Protein 1HX8 (pdb70)

InterPro domains:
  IPR008942 ENTH/VHS [G3DSA:1.25.40.90] (1-159)
  IPR008942 ENTH/VHS [SSF48464] (22-161)
  IPR011417 AP180 N-terminal homology (ANTH) domain [PF07651] (24-297)
  IPR013809 ENTH domain [PS50942] (16-158)
  IPR013809 ENTH domain [SM00273] (22-158)
  IPR014712 ANTH domain superfamily [G3DSA:1.20.58.150] (160-309)
  IPR045192 Clathrin coat assembly protein AP180-like [PTHR22951] (3-407)

Foldseek 3Di:
DCLLVLLDQQQDLPFAHGDPVSLVVVLVLQQDPPHDLVVNLVSLLVQCPDQRLSSNLNSLLSLLSSCQPHPCSNLQCCLPVVVAHDLLPRAHCDFVPPNDTPPCVRHLCSVLSNLSSQLVSLQSPLCNQVVDGLLDDVPALLPDDLVVLLVNLVSLLVSLVSLLVSDDALVSCDTNSVVSSLVSSLSSNLSSVVRNVSNLVNLLVCLLVDDQVSNVSNLVSNVSVLVVVVSVVVSLVRVVVNDDDVVSRDDDDRDDVVSNVVSVVSNVVD/DCLLVLLCQQQPLPFAHGDPVSLVVVQVLLQDPPRDLVVNVVSLLVQLVDLRLSSNLSSLLSLLSNCPPHPCSNLQCCLVVLDAHDLQVRFHDDFVPDTPPCLRHLCSVLSNLSSQLVSLQSPLCNVQVDGLLVPVVDALQPHDLVVLLVNLVSLLVSLVSLLVSDDALVSCDTNSVVSSLVSSLSSNVSSLVRNVSNLVNLLVCLLVDDLVSLVSNLVSNVSNLVVVVSSVVSLVRCVVNPDDPVSGDDDDHDDPVSNVVSVVSSVVD

GO terms:
  GO:0005905 clathrin-coated pit (C, IDA)
  GO:0006898 receptor-mediated endocytosis (P, IDA)
  GO:0042331 phototaxis (P, IMP)
  GO:2000370 positive regulation of clathrin-dependent endocytosis (P, IMP)
  GO:0150007 clathrin-dependent synaptic vesicle endocytosis (P, IMP)
  GO:0048489 synaptic vesicle transport (P, IMP)
  GO:0007268 chemical synaptic transmission (P, IMP)
  GO:0007270 neuron-neuron synaptic transmission (P, IMP)
  GO:0048489 synaptic vesicle transport (P, IPI)

Sequence (539 aa):
QGLAKSVCKATTEECIGPKKKHLDYLVHCANEPNVSIPHLANLLIERSQNANWVVVYKSLITTHHLMAYGNERFMQYLASSNSTFNLSSFLDKGTGGMGVPGGRMGYDMSPFIRRYAKYLNEKSLSYRAMAFDFCKVEGSLRSMNAEKLLKTLPVLQAQLDALLEFDCQSNDLSNGVINMSFMLLFRDLIRLFACYNDGIINLLEKYFDMNKKHARDALDLYKKFLVRMDRVGEFLKVAENVGIDKGDIPDLTKAPSSLLDALEQHLATLQGLAKSVCKATTEECIGPKKKHLDYLVHCANEPNVSIPHLANLLIERSQNANWVVVYKSLITTHHLMAYGNERFMQYLASSNSTFNLSSFLDKGTMGVPGGRMGYDMSPFIRRYAKYLNEKSLSYRAMAFDFCKVKEGSLRSMNAEKLLKTLPVLQAQLDALLEFDCQSNDLSNGVINMSFMLLFRDLIRLFACYNDGIINLLEKYFDMNKKHARDALDLYKKFLVRMDRVGEFLKVAENVGIDKGDIPDLTKAPSSLLDALEQHLATL

Radius of gyration: 30.48 Å; Cα contacts (8 Å, |Δi|>4): 667; chains: 2; bounding box: 67×52×96 Å

B-factor: mean 47.35, std 14.82, range [19.04, 102.49]

Organism: Drosophila melanogaster (NCBI:txid7227)

Solvent-accessible surface area: 24076 Å² total; per-residue (Å²): 126,43,11,36,73,11,1,60,36,0,0,55,102,49,24,16,8,3,60,53,138,42,2,87,107,0,21,129,17,0,52,59,105,143,32,56,8,54,66,0,1,85,24,1,34,97,47,3,131,52,87,47,18,10,2,0,0,2,0,0,0,0,1,0,18,1,2,28,96,6,59,53,68,1,2,84,49,5,1,83,55,78,25,55,12,134,13,96,99,23,87,11,156,66,108,128,72,41,56,48,10,20,10,102,18,9,95,51,10,0,34,12,0,74,85,0,2,102,2,2,35,28,4,3,82,3,17,93,60,23,82,12,8,2,8,93,75,153,24,53,3,75,90,14,79,28,96,82,0,17,113,1,1,59,27,0,16,39,3,0,37,4,0,23,87,2,104,12,115,26,78,34,3,23,3,18,0,0,2,12,0,2,8,5,1,12,89,6,0,43,131,0,24,52,3,2,42,59,0,4,94,0,1,28,107,47,2,96,129,15,71,138,130,40,0,151,69,0,10,68,18,6,83,81,14,45,70,30,27,104,116,0,26,101,19,10,120,31,0,89,93,0,32,21,97,123,79,83,14,36,78,64,66,83,54,82,82,80,60,44,95,44,1,71,61,42,17,85,116,83,153,36,2,34,131,8,3,50,102,0,0,52,108,74,28,19,8,1,86,124,131,27,2,64,93,0,23,119,7,1,54,49,114,128,25,54,8,57,59,0,3,89,31,1,39,112,55,3,133,45,85,41,18,10,1,0,0,4,0,0,0,0,1,0,22,0,1,29,99,3,60,46,72,1,3,85,70,7,1,94,50,82,34,67,16,141,15,72,110,23,92,18,140,65,105,101,68,47,7,24,12,99,19,10,110,51,8,0,30,14,0,71,76,0,3,106,2,1,35,33,3,4,76,2,12,89,65,28,74,12,8,3,11,76,22,175,185,10,44,1,88,99,13,79,26,133,82,0,17,69,2,1,58,30,0,22,43,3,0,39,17,0,23,116,4,106,16,110,27,84,37,2,28,3,18,0,0,3,9,0,2,8,4,0,15,86,6,0,39,143,0,21,36,3,2,42,29,0,2,75,2,1,40,103,62,3,99,136,16,73,41,153,62,0,144,60,1,10,63,12,8,81,80,17,39,68,24,23,112,116,0,23,129,21,10,143,29,0,64,97,0,44,19,88,138,72,86,30,34,137,63,128,98,51,83,88,88,57,48,86,43,2,64,131,36,14,80,106,100

Structure (mmCIF, N/CA/C/O backbone):
data_1HX8
#
_entry.id   1HX8
#
_cell.length_a   105.632
_cell.length_b   106.933
_cell.length_c   79.207
_cell.angle_alpha   90.00
_cell.angle_beta   119.30
_cell.angle_gamma   90.00
#
_symmetry.space_group_name_H-M   'C 1 2 1'
#
loop_
_entity.id
_entity.type
_entity.pdbx_description
1 polymer 'SYNAPSE-ENRICHED CLATHRIN ADAPTOR PROTEIN LAP'
2 non-polymer 'SULFATE ION'
3 water water
#
loop_
_atom_site.group_PDB
_atom_site.id
_atom_site.type_symbol
_atom_site.label_atom_id
_atom_site.label_alt_id
_atom_site.label_comp_id
_atom_site.label_asym_id
_atom_site.label_entity_id
_atom_site.label_seq_id
_atom_site.pdbx_PDB_ins_code
_atom_site.Cartn_x
_atom_site.Cartn_y
_atom_site.Cartn_z
_atom_site.occupancy
_atom_site.B_iso_or_equiv
_atom_site.auth_seq_id
_atom_site.auth_comp_id
_atom_site.auth_asym_id
_atom_site.auth_atom_id
_atom_site.pdbx_PDB_model_num
ATOM 1 N N . GLN A 1 22 ? -12.265 37.355 18.890 1.00 77.60 22 GLN A N 1
ATOM 2 C CA . GLN A 1 22 ? -11.671 36.043 18.650 1.00 76.90 22 GLN A CA 1
ATOM 3 C C . GLN A 1 22 ? -10.822 35.565 19.822 1.00 76.47 22 GLN A C 1
ATOM 4 O O . GLN A 1 22 ? -10.062 36.336 20.415 1.00 77.35 22 GLN A O 1
ATOM 10 N N . GLY A 1 23 ? -10.960 34.287 20.162 1.00 75.32 23 GLY A N 1
ATOM 11 C CA . GLY A 1 23 ? -10.187 33.738 21.261 1.00 73.23 23 GLY A CA 1
ATOM 12 C C . GLY A 1 23 ? -8.712 33.769 20.915 1.00 71.45 23 GLY A C 1
ATOM 13 O O . GLY A 1 23 ? -7.855 33.663 21.790 1.00 70.73 23 GLY A O 1
ATOM 14 N N . LEU A 1 24 ? -8.428 33.930 19.626 1.00 69.57 24 LEU A N 1
ATOM 15 C CA . LEU A 1 24 ? -7.062 33.962 19.130 1.00 68.61 24 LEU A CA 1
ATOM 16 C C . LEU A 1 24 ? -6.131 34.846 19.940 1.00 67.65 24 LEU A C 1
ATOM 17 O O . LEU A 1 24 ? -5.240 34.351 20.624 1.00 68.24 24 LEU A O 1
ATOM 22 N N . ALA A 1 25 ? -6.342 36.154 19.858 1.00 66.20 25 ALA A N 1
ATOM 23 C CA . ALA A 1 25 ? -5.502 37.107 20.563 1.00 64.18 25 ALA A CA 1
ATOM 24 C C . ALA A 1 25 ? -5.107 36.623 21.942 1.00 63.19 25 ALA A C 1
ATOM 25 O O . ALA A 1 25 ? -3.918 36.442 22.222 1.00 62.31 25 ALA A O 1
ATOM 27 N N . LYS A 1 26 ? -6.104 36.409 22.798 1.00 62.13 26 LYS A N 1
ATOM 28 C CA . LYS A 1 26 ? -5.866 35.962 24.170 1.00 60.93 26 LYS A CA 1
ATOM 29 C C . LYS A 1 26 ? -5.031 34.690 24.236 1.00 59.91 26 LYS A C 1
ATOM 30 O O . LYS A 1 26 ? -4.173 34.541 25.108 1.00 59.68 26 LYS A O 1
ATOM 32 N N . SER A 1 27 ? -5.293 33.775 23.311 1.00 58.63 27 SER A N 1
ATOM 33 C CA . SER A 1 27 ? -4.573 32.510 23.251 1.00 57.87 27 SER A CA 1
ATOM 34 C C . SER A 1 27 ? -3.127 32.711 22.812 1.00 55.54 27 SER A C 1
ATOM 35 O O . SER A 1 27 ? -2.222 32.050 23.318 1.00 54.20 27 SER A O 1
ATOM 38 N N . VAL A 1 28 ? -2.911 33.616 21.862 1.00 53.69 28 VAL A N 1
ATOM 39 C CA . VAL A 1 28 ? -1.559 33.882 21.394 1.00 52.94 28 VAL A CA 1
ATOM 40 C C . VAL A 1 28 ? -0.744 34.524 22.512 1.00 52.92 28 VAL A C 1
ATOM 41 O O . VAL A 1 28 ? 0.449 34.289 22.615 1.00 53.25 28 VAL A O 1
ATOM 45 N N . CYS A 1 29 ? -1.398 35.312 23.361 1.00 53.74 29 CYS A N 1
ATOM 46 C CA . CYS A 1 29 ? -0.722 35.957 24.480 1.00 54.27 29 CYS A CA 1
ATOM 47 C C . CYS A 1 29 ? -0.419 34.953 25.590 1.00 53.18 29 CYS A C 1
ATOM 48 O O . CYS A 1 29 ? 0.636 35.017 26.233 1.00 52.85 29 CYS A O 1
ATOM 51 N N . LYS A 1 30 ? -1.325 34.009 25.819 1.00 51.80 30 LYS A N 1
ATOM 52 C CA . LYS A 1 30 ? -1.085 33.022 26.867 1.00 50.17 30 LYS A CA 1
ATOM 53 C C . LYS A 1 30 ? 0.097 32.110 26.525 1.00 49.29 30 LYS A C 1
ATOM 54 O O . LYS A 1 30 ? 0.764 31.581 27.414 1.00 48.55 30 LYS A O 1
ATOM 56 N N . ALA A 1 31 ? 0.357 31.935 25.233 1.00 47.74 31 ALA A N 1
ATOM 57 C CA . ALA A 1 31 ? 1.455 31.077 24.769 1.00 47.37 31 ALA A CA 1
ATOM 58 C C . ALA A 1 31 ? 2.780 31.835 24.656 1.00 46.53 31 ALA A C 1
ATOM 59 O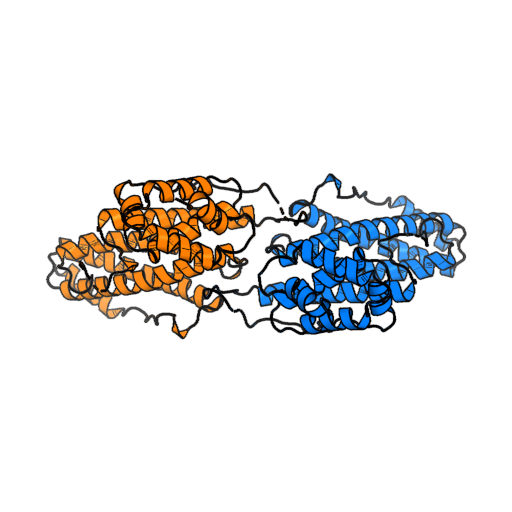 O . ALA A 1 31 ? 3.851 31.230 24.514 1.00 44.84 31 ALA A O 1
ATOM 61 N N . THR A 1 32 ? 2.683 33.161 24.700 1.00 47.20 32 THR A N 1
ATOM 62 C CA . THR A 1 32 ? 3.839 34.041 24.576 1.00 48.20 32 THR A CA 1
ATOM 63 C C . THR A 1 32 ? 4.002 35.002 25.759 1.00 49.21 32 THR A C 1
ATOM 64 O O . THR A 1 32 ? 4.284 36.182 25.562 1.00 50.69 32 THR A O 1
ATOM 68 N N . THR A 1 33 ? 3.825 34.492 26.976 1.00 50.53 33 THR A N 1
ATOM 69 C CA . THR A 1 33 ? 3.962 35.298 28.192 1.00 51.41 33 THR A CA 1
ATOM 70 C C . THR A 1 33 ? 5.439 35.461 28.515 1.00 52.42 33 THR A C 1
ATOM 71 O O . THR A 1 33 ? 6.261 34.662 28.063 1.00 51.86 33 THR A O 1
ATOM 75 N N . GLU A 1 34 ? 5.750 36.484 29.313 1.00 53.54 34 GLU A N 1
ATOM 76 C CA . GLU A 1 34 ? 7.118 36.796 29.746 1.00 54.75 34 GLU A CA 1
ATOM 77 C C . GLU A 1 34 ? 7.715 35.742 30.663 1.00 53.14 34 GLU A C 1
ATOM 78 O O . GLU A 1 34 ? 8.924 35.739 30.886 1.00 53.98 34 GLU A O 1
ATOM 84 N N . GLU A 1 35 ? 6.879 34.868 31.212 1.00 51.78 35 GLU A N 1
ATOM 85 C CA . GLU A 1 35 ? 7.369 33.825 32.105 1.00 52.23 35 GLU A CA 1
ATOM 86 C C . GLU A 1 35 ? 8.419 33.031 31.335 1.00 51.02 35 GLU A C 1
ATOM 87 O O . GLU A 1 35 ? 8.173 32.566 30.219 1.00 48.11 35 GLU A O 1
ATOM 93 N N . CYS A 1 36 ? 9.585 32.865 31.943 1.00 51.26 36 CYS A N 1
ATOM 94 C CA . CYS A 1 36 ? 10.666 32.174 31.273 1.00 50.99 36 CYS A CA 1
ATOM 95 C C . CYS A 1 36 ? 10.629 30.655 31.188 1.00 51.35 36 CYS A C 1
ATOM 96 O O . CYS A 1 36 ? 11.510 29.964 31.698 1.00 50.67 36 CYS A O 1
ATOM 99 N N . ILE A 1 37 ? 9.603 30.132 30.529 1.00 52.13 37 ILE A N 1
ATOM 100 C CA . ILE A 1 37 ? 9.506 28.693 30.305 1.00 52.58 37 ILE A CA 1
ATOM 101 C C . ILE A 1 37 ? 8.808 28.578 28.963 1.00 51.39 37 ILE A C 1
ATOM 102 O O . ILE A 1 37 ? 8.168 29.535 28.511 1.00 51.23 37 ILE A O 1
ATOM 107 N N . GLY A 1 38 ? 8.932 27.422 28.323 1.00 50.39 38 GLY A N 1
ATOM 108 C CA . GLY A 1 38 ? 8.312 27.237 27.0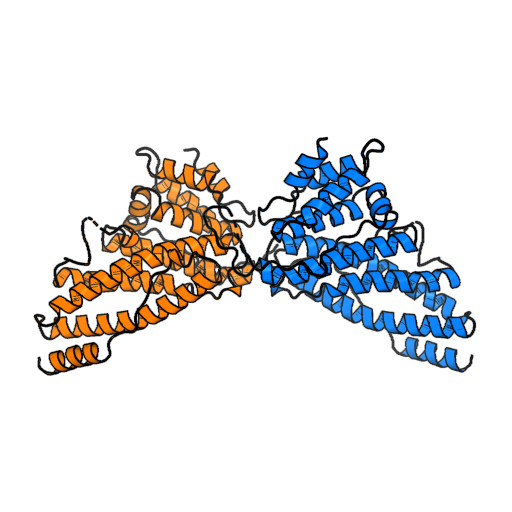27 1.00 48.82 38 GLY A CA 1
ATOM 109 C C . GLY A 1 38 ? 6.799 27.337 27.024 1.00 48.47 38 GLY A C 1
ATOM 110 O O . GLY A 1 38 ? 6.160 27.145 28.051 1.00 49.50 38 GLY A O 1
ATOM 111 N N . PRO A 1 39 ? 6.196 27.656 25.871 1.00 48.27 39 PRO A N 1
ATOM 112 C CA . PRO A 1 39 ? 4.745 27.768 25.762 1.00 48.90 39 PRO A CA 1
ATOM 113 C C . PRO A 1 39 ? 4.114 26.465 26.266 1.00 49.29 39 PRO A C 1
ATOM 114 O O . PRO A 1 39 ? 4.618 25.373 25.994 1.00 48.41 39 PRO A O 1
ATOM 118 N N . LYS A 1 40 ? 3.028 26.594 27.016 1.00 50.70 40 LYS A N 1
ATOM 119 C CA . LYS A 1 40 ? 2.338 25.440 27.584 1.00 53.05 40 LYS A CA 1
ATOM 120 C C . LYS A 1 40 ? 1.551 24.622 26.562 1.00 52.09 40 LYS A C 1
ATOM 121 O O . LYS A 1 40 ? 0.899 25.169 25.668 1.00 51.80 40 LYS A O 1
ATOM 127 N N . LYS A 1 41 ? 1.619 23.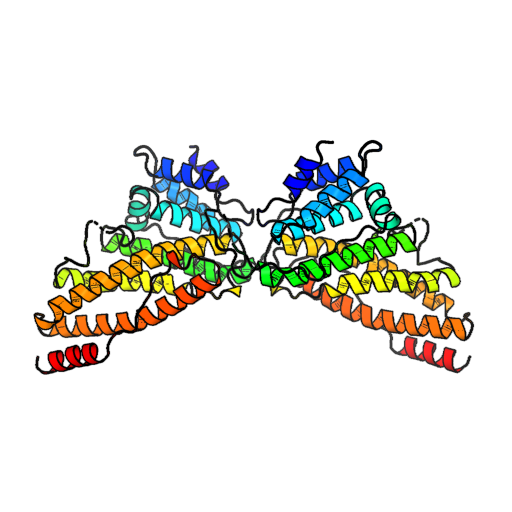305 26.710 1.00 52.41 41 LYS A N 1
ATOM 128 C CA . LYS A 1 41 ? 0.934 22.381 25.815 1.00 52.71 41 LYS A CA 1
ATOM 129 C C . LYS A 1 41 ? -0.525 22.733 25.542 1.00 53.58 41 LYS A C 1
ATOM 130 O O . LYS A 1 41 ? -0.990 22.640 24.400 1.00 52.85 41 LYS A O 1
ATOM 132 N N . LY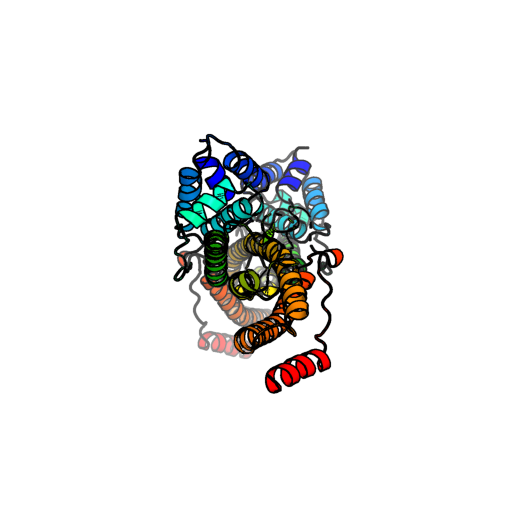S A 1 42 ? -1.252 23.135 26.576 1.00 54.71 42 LYS A N 1
ATOM 133 C CA . LYS A 1 42 ? -2.659 23.470 26.393 1.00 57.03 42 LYS A CA 1
ATOM 134 C C . LYS A 1 42 ? -2.865 24.565 25.346 1.00 56.57 42 LYS A C 1
ATOM 135 O O . LYS A 1 42 ? -3.638 24.405 24.396 1.00 56.68 42 LYS A O 1
ATOM 141 N N . HIS A 1 43 ? -2.154 25.671 25.505 1.00 55.63 43 HIS A N 1
ATOM 142 C CA . HIS A 1 43 ? -2.289 26.768 24.568 1.00 53.82 43 HIS A CA 1
ATOM 143 C C . HIS A 1 43 ? -1.817 26.378 23.178 1.00 52.78 43 HIS A C 1
ATOM 144 O O . HIS A 1 43 ? -2.462 26.730 22.194 1.00 52.92 43 HIS A O 1
ATOM 151 N N . LEU A 1 44 ? -0.713 25.643 23.081 1.00 50.86 44 LEU A N 1
ATOM 152 C CA . LEU A 1 44 ? -0.237 25.244 21.767 1.00 50.46 44 LEU A CA 1
ATOM 153 C C . LEU A 1 44 ? -1.306 24.373 21.090 1.00 50.72 44 LEU A C 1
ATOM 154 O O . LEU A 1 44 ? -1.582 24.529 19.901 1.00 50.39 44 LEU A O 1
ATOM 159 N N . ASP A 1 45 ? -1.917 23.470 21.849 1.00 51.61 45 ASP A N 1
ATOM 160 C CA . ASP A 1 45 ? -2.966 22.611 21.304 1.00 53.07 45 ASP A CA 1
ATOM 161 C C . ASP A 1 45 ? -4.203 23.388 20.843 1.00 53.76 45 ASP A C 1
ATOM 162 O O . ASP A 1 45 ? -4.824 23.027 19.846 1.00 54.44 45 ASP A O 1
ATOM 167 N N . TYR A 1 46 ? -4.552 24.459 21.550 1.00 55.17 46 TYR A N 1
ATOM 168 C CA . TYR A 1 46 ? -5.719 25.267 21.184 1.00 55.66 46 TYR A CA 1
ATOM 169 C C . TYR A 1 46 ? -5.462 25.956 19.854 1.00 55.48 46 TYR A C 1
ATOM 170 O O . TYR A 1 46 ? -6.283 25.913 18.927 1.00 55.20 46 TYR A O 1
ATOM 179 N N . LEU A 1 47 ? -4.294 26.579 19.769 1.00 55.24 47 LEU A N 1
ATOM 180 C CA . LEU A 1 47 ? -3.888 27.281 18.570 1.00 54.51 47 LEU A CA 1
ATOM 181 C C . LEU A 1 47 ? -3.827 26.334 17.374 1.00 54.89 47 LEU A C 1
ATOM 182 O O . LEU A 1 47 ? -4.147 26.731 16.253 1.00 54.59 47 LEU A O 1
ATOM 187 N N . VAL A 1 48 ? -3.417 25.089 17.597 1.00 55.85 48 VAL A N 1
ATOM 188 C CA . VAL A 1 48 ? -3.368 24.139 16.488 1.00 58.14 48 VAL A CA 1
ATOM 189 C C . VAL A 1 48 ? -4.808 23.843 16.038 1.00 60.49 48 VAL A C 1
ATOM 190 O O . VAL A 1 48 ? -5.091 23.762 14.837 1.00 59.52 48 VAL A O 1
ATOM 194 N N . HIS A 1 49 ? -5.710 23.690 17.005 1.00 62.80 49 HIS A N 1
ATOM 195 C CA . HIS A 1 49 ? -7.117 23.445 16.703 1.00 66.47 49 HIS A CA 1
ATOM 196 C C . HIS A 1 49 ? -7.583 24.589 15.789 1.00 66.72 49 HIS A C 1
ATOM 197 O O . HIS A 1 49 ? -8.037 24.359 14.660 1.00 66.19 49 HIS A O 1
ATOM 204 N N . CYS A 1 50 ? -7.435 25.821 16.272 1.00 66.52 50 CYS A N 1
ATOM 205 C CA . CYS A 1 50 ? -7.839 26.993 15.508 1.00 66.90 50 CYS A CA 1
ATOM 206 C C . CYS A 1 50 ? -7.232 27.004 14.115 1.00 67.61 50 CYS A C 1
ATOM 207 O O . CYS A 1 50 ? -7.920 27.243 13.126 1.00 67.91 50 CYS A O 1
ATOM 210 N N . ALA A 1 51 ? -5.934 26.749 14.044 1.00 67.83 51 ALA A N 1
ATOM 211 C CA . ALA A 1 51 ? -5.228 26.767 12.776 1.00 68.99 51 ALA A CA 1
ATOM 212 C C . ALA A 1 51 ? -5.769 25.793 11.737 1.00 70.13 51 ALA A C 1
ATOM 213 O O . ALA A 1 51 ? -5.609 26.022 10.534 1.00 70.93 51 ALA A O 1
ATOM 215 N N . ASN A 1 52 ? -6.395 24.707 12.180 1.00 70.34 52 ASN A N 1
ATOM 216 C CA . ASN A 1 52 ? -6.916 23.730 11.233 1.00 71.38 52 ASN A CA 1
ATOM 217 C C . ASN A 1 52 ? -8.367 24.014 10.832 1.00 72.21 52 ASN A C 1
ATOM 218 O O . ASN A 1 52 ? -8.866 23.466 9.850 1.00 72.44 52 ASN A O 1
ATOM 223 N N . GLU A 1 53 ? -9.028 24.887 11.585 1.00 72.74 53 GLU A N 1
ATOM 224 C CA . GLU A 1 53 ? -10.409 25.256 11.306 1.00 72.99 53 GLU A CA 1
ATOM 225 C C . GLU A 1 53 ? -10.551 26.197 10.085 1.00 72.97 53 GLU A C 1
ATOM 226 O O . GLU A 1 53 ? -10.067 27.334 10.095 1.00 72.25 53 GLU A O 1
ATOM 232 N N . PRO A 1 54 ? -11.231 25.725 9.019 1.00 72.90 54 PRO A N 1
ATOM 233 C CA . PRO A 1 54 ? -11.470 26.466 7.772 1.00 72.41 54 PRO A CA 1
ATOM 234 C C . PRO A 1 54 ? -12.090 27.864 7.916 1.00 72.11 54 PRO A C 1
ATOM 235 O O . PRO A 1 54 ? -11.935 28.699 7.022 1.00 72.17 54 PRO A O 1
ATOM 239 N N . ASN A 1 55 ? -12.793 28.112 9.024 1.00 71.49 55 ASN A N 1
ATOM 240 C CA . ASN A 1 55 ? -13.432 29.409 9.260 1.00 71.76 55 ASN A CA 1
ATOM 241 C C . ASN A 1 55 ? -12.572 30.393 10.046 1.00 71.04 55 ASN A C 1
ATOM 242 O O . ASN A 1 55 ? -13.038 31.472 10.431 1.00 70.34 55 ASN A O 1
ATOM 247 N N . VAL A 1 56 ? -11.322 30.021 10.297 1.00 69.75 56 VAL A N 1
ATOM 248 C CA . VAL A 1 56 ? -10.415 30.890 11.034 1.00 67.42 56 VAL A CA 1
ATOM 249 C C . VAL A 1 56 ? -9.439 31.564 10.086 1.00 65.82 56 VAL A C 1
ATOM 250 O O . VAL A 1 56 ? -8.940 30.947 9.138 1.00 65.19 56 VAL A O 1
ATOM 254 N N . SER A 1 57 ? -9.185 32.843 10.343 1.00 63.82 57 SER A N 1
ATOM 255 C CA . SER A 1 57 ? -8.267 33.625 9.522 1.00 61.92 57 SER A CA 1
ATOM 256 C C . SER A 1 57 ? -6.825 33.282 9.860 1.00 59.61 57 SER A C 1
ATOM 257 O O . SER A 1 57 ? -6.334 33.578 10.949 1.00 57.93 57 SER A O 1
ATOM 260 N N . ILE A 1 58 ? -6.158 32.639 8.920 1.00 57.44 58 ILE A N 1
ATOM 261 C CA . ILE A 1 58 ? -4.782 32.280 9.125 1.00 57.29 58 ILE A CA 1
ATOM 262 C C . ILE A 1 58 ? -3.972 33.561 9.158 1.00 57.42 58 ILE A C 1
ATOM 263 O O . ILE A 1 58 ? -3.118 33.736 10.020 1.00 57.51 58 ILE A O 1
ATOM 268 N N . PRO A 1 59 ? -4.237 34.485 8.219 1.00 57.49 59 PRO A N 1
ATOM 269 C CA . PRO A 1 59 ? -3.489 35.745 8.202 1.00 57.17 59 PRO A CA 1
ATOM 270 C C . PRO A 1 59 ? -3.568 36.449 9.550 1.00 56.37 59 PRO A C 1
ATOM 271 O O . PRO A 1 59 ? -2.563 36.925 10.082 1.00 56.46 59 PRO A O 1
ATOM 275 N N . HIS A 1 60 ? -4.764 36.509 10.110 1.00 55.22 60 HIS A N 1
ATOM 276 C CA . HIS A 1 60 ? -4.923 37.151 11.399 1.00 55.12 60 HIS A CA 1
ATOM 277 C C . HIS A 1 60 ? -4.042 36.468 12.455 1.00 53.82 60 HIS A C 1
ATOM 278 O O . HIS A 1 60 ? -3.316 37.134 13.177 1.00 53.90 60 HIS A O 1
ATOM 285 N N . LEU A 1 61 ? -4.107 35.140 12.532 1.00 52.51 61 LEU A N 1
ATOM 286 C CA . LEU A 1 61 ? -3.324 34.370 13.505 1.00 51.03 61 LEU A CA 1
ATOM 287 C C . LEU A 1 61 ? -1.822 34.571 13.329 1.00 49.11 61 LEU A C 1
ATOM 288 O O . LEU A 1 61 ? -1.085 34.627 14.298 1.00 47.80 61 LEU A O 1
ATOM 293 N N . ALA A 1 62 ? -1.387 34.686 12.085 1.00 47.82 62 ALA A N 1
ATOM 294 C CA . ALA A 1 62 ? 0.010 34.889 11.776 1.00 48.20 62 ALA A CA 1
ATOM 295 C C . ALA A 1 62 ? 0.426 36.285 12.217 1.00 49.57 62 ALA A C 1
ATOM 296 O O . ALA A 1 62 ? 1.492 36.474 12.814 1.00 48.83 62 ALA A O 1
ATOM 298 N N . ASN A 1 63 ? -0.418 37.267 11.921 1.00 49.60 63 ASN A N 1
ATOM 299 C CA . ASN A 1 63 ? -0.111 38.639 12.304 1.00 50.81 63 ASN A CA 1
ATOM 300 C C . ASN A 1 63 ? 0.013 38.781 13.818 1.00 48.96 63 ASN A C 1
ATOM 301 O O . ASN A 1 63 ? 0.865 39.519 14.304 1.00 48.77 63 ASN A O 1
ATOM 306 N N . LEU A 1 64 ? -0.837 38.071 14.553 1.00 46.73 64 LEU A N 1
ATOM 307 C CA . LEU A 1 64 ? -0.793 38.108 16.007 1.00 46.05 64 LEU A CA 1
ATOM 308 C C . LEU A 1 64 ? 0.552 37.590 16.498 1.00 45.26 64 LEU A C 1
ATOM 309 O O . LEU A 1 64 ? 1.155 38.164 17.406 1.00 44.86 64 LEU A O 1
ATOM 314 N N . LEU A 1 65 ? 1.022 36.499 15.898 1.00 43.65 65 LEU A N 1
ATOM 315 C CA . LEU A 1 65 ? 2.310 35.944 16.286 1.00 42.80 65 LEU A CA 1
ATOM 316 C C . LEU A 1 65 ? 3.443 36.867 15.836 1.00 41.00 65 LEU A C 1
ATOM 317 O O . LEU A 1 65 ? 4.410 37.057 16.563 1.00 40.27 65 LEU A O 1
ATOM 322 N N . ILE A 1 66 ? 3.334 37.419 14.633 1.00 40.91 66 ILE A N 1
ATOM 323 C CA . ILE A 1 66 ? 4.362 38.322 14.118 1.00 42.74 66 ILE A CA 1
ATOM 324 C C . ILE A 1 66 ? 4.437 39.545 15.041 1.00 43.88 66 ILE A C 1
ATOM 325 O O . ILE A 1 66 ? 5.529 39.997 15.395 1.00 42.79 66 ILE A O 1
ATOM 330 N N . GLU A 1 67 ? 3.270 40.051 15.449 1.00 45.02 67 GLU A N 1
ATOM 331 C CA . GLU A 1 67 ? 3.188 41.191 16.366 1.00 47.59 67 GLU A CA 1
ATOM 332 C C . GLU A 1 67 ? 4.008 40.888 17.637 1.00 45.60 67 GLU A C 1
ATOM 333 O O . GLU A 1 67 ? 4.820 41.707 18.059 1.00 46.56 67 GLU A O 1
ATOM 339 N N . ARG A 1 68 ? 3.798 39.716 18.237 1.00 42.54 68 ARG A N 1
ATOM 340 C CA . ARG A 1 68 ? 4.540 39.331 19.439 1.00 39.49 68 ARG A CA 1
ATOM 341 C C . ARG A 1 68 ? 6.030 39.167 19.164 1.00 37.91 68 ARG A C 1
ATOM 342 O O . ARG A 1 68 ? 6.849 39.373 20.052 1.00 37.20 68 ARG A O 1
ATOM 350 N N . SER A 1 69 ? 6.388 38.758 17.955 1.00 36.83 69 SER A N 1
ATOM 351 C CA . SER A 1 69 ? 7.796 38.581 17.638 1.00 36.72 69 SER A CA 1
ATOM 352 C C . SER A 1 69 ? 8.531 39.933 17.553 1.00 38.05 69 SER A C 1
ATOM 353 O O . SER A 1 69 ? 9.764 39.975 17.458 1.00 36.66 69 SER A O 1
ATOM 356 N N . GLN A 1 70 ? 7.757 41.018 17.587 1.00 38.03 70 GLN A N 1
ATOM 357 C CA . GLN A 1 70 ? 8.273 42.385 17.519 1.00 39.64 70 GLN A CA 1
ATOM 358 C C . GLN A 1 70 ? 8.436 42.959 18.928 1.00 40.35 70 GLN A C 1
ATOM 359 O O . GLN A 1 70 ? 8.798 44.128 19.089 1.00 40.79 70 GLN A O 1
ATOM 365 N N . ASN A 1 71 ? 8.167 42.144 19.945 1.00 39.71 71 ASN A N 1
ATOM 366 C CA . ASN A 1 71 ? 8.278 42.597 21.332 1.00 40.72 71 ASN A CA 1
ATOM 367 C C . ASN A 1 71 ? 9.753 42.878 21.675 1.00 40.77 71 ASN A C 1
ATOM 368 O O . ASN A 1 71 ? 10.675 42.425 20.980 1.00 38.87 71 ASN A O 1
ATOM 373 N N . ALA A 1 72 ? 9.980 43.642 22.738 1.00 41.12 72 ALA A N 1
ATOM 374 C CA . ALA A 1 72 ? 11.349 43.975 23.123 1.00 41.09 72 ALA A CA 1
ATOM 375 C C . ALA A 1 72 ? 11.922 42.909 24.041 1.00 39.75 72 ALA A C 1
ATOM 376 O O . ALA A 1 72 ? 13.134 42.754 24.142 1.00 38.84 72 ALA A O 1
ATOM 378 N N . ASN A 1 73 ? 11.040 42.166 24.697 1.00 39.12 73 ASN A N 1
ATOM 379 C CA . ASN A 1 73 ? 11.465 41.123 25.638 1.00 38.87 73 ASN A CA 1
ATOM 380 C C . ASN A 1 73 ? 11.811 39.792 24.927 1.00 38.56 73 ASN A C 1
ATOM 381 O O . ASN A 1 73 ? 10.934 39.145 24.340 1.00 38.45 73 ASN A O 1
ATOM 386 N N . TRP A 1 74 ? 13.083 39.394 24.979 1.00 34.95 74 TRP A N 1
ATOM 387 C CA . TRP A 1 74 ? 13.530 38.163 24.335 1.00 33.76 74 TRP A CA 1
ATOM 388 C C . TRP A 1 74 ? 12.677 36.919 24.661 1.00 33.07 74 TRP A C 1
ATOM 389 O O . TRP A 1 74 ? 12.544 36.021 23.822 1.00 31.95 74 TRP A O 1
ATOM 400 N N . VAL A 1 75 ? 12.113 36.852 25.863 1.00 31.43 75 VAL A N 1
ATOM 401 C CA . VAL A 1 75 ? 11.318 35.691 26.229 1.00 31.23 75 VAL A CA 1
ATOM 402 C C . VAL A 1 75 ? 10.059 35.613 25.394 1.00 32.25 75 VAL A C 1
ATOM 403 O O . VAL A 1 75 ? 9.690 34.538 24.909 1.00 30.59 75 VAL A O 1
ATOM 407 N N . VAL A 1 76 ? 9.420 36.763 25.218 1.00 31.72 76 VAL A N 1
ATOM 408 C CA . VAL A 1 76 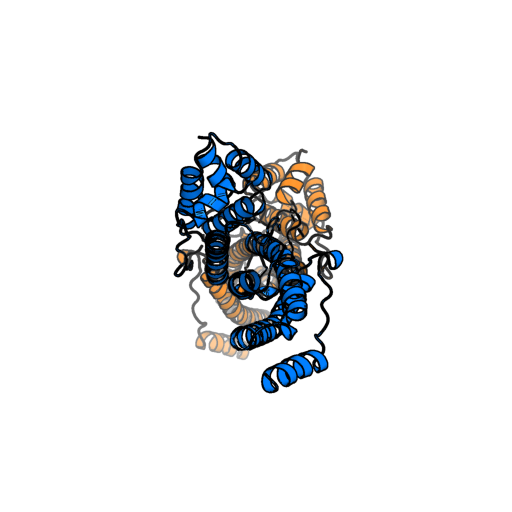? 8.200 36.874 24.442 1.00 32.12 76 VAL A CA 1
ATOM 409 C C . VAL A 1 76 ? 8.476 36.574 22.976 1.00 32.83 76 VAL A C 1
ATOM 410 O O . VAL A 1 76 ? 7.691 35.886 22.318 1.00 34.05 76 VAL A O 1
ATOM 414 N N . VAL A 1 77 ? 9.596 37.078 22.471 1.00 31.18 77 VAL A N 1
ATOM 415 C CA . VAL A 1 77 ? 9.993 36.852 21.085 1.00 30.58 77 VAL A CA 1
ATOM 416 C C . VAL A 1 77 ? 10.284 35.366 20.787 1.00 32.00 77 VAL A C 1
ATOM 417 O O . VAL A 1 77 ? 9.731 34.767 19.857 1.00 32.34 77 VAL A O 1
ATOM 421 N N . TYR A 1 78 ? 11.159 34.783 21.583 1.00 31.37 78 TYR A N 1
ATOM 422 C CA . TYR A 1 78 ? 11.543 33.395 21.420 1.00 30.95 78 TYR A CA 1
ATOM 423 C C . TYR A 1 78 ? 10.308 32.483 21.515 1.00 31.82 78 TYR A C 1
ATOM 424 O O . TYR A 1 78 ? 10.131 31.586 20.702 1.00 31.95 78 TYR A O 1
ATOM 433 N N . LYS A 1 79 ? 9.456 32.711 22.501 1.00 31.38 79 LYS A N 1
ATOM 434 C CA . LYS A 1 79 ? 8.266 31.899 22.628 1.00 32.57 79 LYS A CA 1
ATOM 435 C C . LYS A 1 79 ? 7.332 32.050 21.423 1.00 34.49 79 LYS A C 1
ATOM 436 O O . LYS A 1 79 ? 6.688 31.084 21.025 1.00 35.33 79 LYS A O 1
ATOM 442 N N . SER A 1 80 ? 7.286 33.248 20.828 1.00 33.84 80 SER A N 1
ATOM 443 C CA . SER A 1 80 ? 6.475 33.487 19.655 1.00 31.98 80 SER A CA 1
ATOM 444 C C . SER A 1 80 ? 7.076 32.661 18.510 1.00 29.97 80 SER A C 1
ATOM 445 O O . SER A 1 80 ? 6.359 32.105 17.698 1.00 29.67 80 SER A O 1
ATOM 448 N N . LEU A 1 81 ? 8.395 32.586 18.447 1.00 27.71 81 LEU A N 1
ATOM 449 C CA . LEU A 1 81 ? 9.022 31.794 17.415 1.00 27.93 81 LEU A CA 1
ATOM 450 C C . LEU A 1 81 ? 8.705 30.294 17.670 1.00 30.45 81 LEU A C 1
ATOM 451 O O . LEU A 1 81 ? 8.374 29.548 16.741 1.00 29.11 81 LEU A O 1
ATOM 456 N N . ILE A 1 82 ? 8.810 29.856 18.919 1.00 28.74 82 ILE A N 1
ATOM 457 C CA . ILE A 1 82 ? 8.516 28.462 19.236 1.00 31.22 82 ILE A CA 1
ATOM 458 C C . ILE A 1 82 ? 7.055 28.105 18.906 1.00 32.30 82 ILE A C 1
ATOM 459 O O . ILE A 1 82 ? 6.783 27.011 18.425 1.00 30.49 82 ILE A O 1
ATOM 464 N N . THR A 1 83 ? 6.131 29.036 19.136 1.00 32.83 83 THR A N 1
ATOM 465 C CA . THR A 1 83 ? 4.717 28.782 18.863 1.00 33.29 83 THR A CA 1
ATOM 466 C C . THR A 1 83 ? 4.516 28.617 17.353 1.00 34.15 83 THR A C 1
ATOM 467 O O . THR A 1 83 ? 3.834 27.688 16.896 1.00 32.86 83 THR A O 1
ATOM 471 N N . THR A 1 84 ? 5.152 29.492 16.584 1.00 31.40 84 THR A N 1
ATOM 472 C CA . THR A 1 84 ? 5.082 29.421 15.142 1.00 31.79 84 THR A CA 1
ATOM 473 C C . THR A 1 84 ? 5.673 28.089 14.641 1.00 32.26 84 THR A C 1
ATOM 474 O O . THR A 1 84 ? 5.107 27.459 13.759 1.00 32.31 84 THR A O 1
ATOM 478 N N . HIS A 1 85 ? 6.812 27.673 15.185 1.00 30.34 85 HIS A N 1
ATOM 479 C CA . HIS A 1 85 ? 7.436 26.418 14.767 1.00 30.55 85 HIS A CA 1
ATOM 480 C C . HIS A 1 85 ? 6.425 25.288 15.087 1.00 32.33 85 HIS A C 1
ATOM 481 O O . HIS A 1 85 ? 6.169 24.428 14.264 1.00 33.05 85 HIS A O 1
ATOM 488 N N . HIS A 1 86 ? 5.855 25.312 16.279 1.00 32.38 86 HIS A N 1
ATOM 489 C CA . HIS A 1 86 ? 4.906 24.287 16.662 1.00 36.34 86 HIS A CA 1
ATOM 490 C C . HIS A 1 86 ? 3.718 24.203 15.684 1.00 37.96 86 HIS A C 1
ATOM 491 O O . HIS A 1 86 ? 3.328 23.104 15.266 1.00 38.01 86 HIS A O 1
ATOM 498 N N . LEU A 1 87 ? 3.157 25.353 15.321 1.00 37.83 87 LEU A N 1
ATOM 499 C CA . LEU A 1 87 ? 2.037 25.410 14.384 1.00 39.59 87 LEU A CA 1
ATOM 500 C C . LEU A 1 87 ? 2.451 24.899 13.011 1.00 40.32 87 LEU A C 1
ATOM 501 O O . LEU A 1 87 ? 1.676 24.211 12.346 1.00 40.51 87 LEU A O 1
ATOM 506 N N . MET A 1 88 ? 3.679 25.223 12.600 1.00 39.69 88 MET A N 1
ATOM 507 C CA . MET A 1 88 ? 4.198 24.817 11.307 1.00 38.36 88 MET A CA 1
ATOM 508 C C . MET A 1 88 ? 4.415 23.319 11.214 1.00 40.78 88 MET A C 1
ATOM 509 O O . MET A 1 88 ? 4.301 22.737 10.135 1.00 41.85 88 MET A O 1
ATOM 514 N N . ALA A 1 89 ? 4.760 22.695 12.334 1.00 40.89 89 ALA A N 1
ATOM 515 C CA . ALA A 1 89 ? 5.035 21.271 12.328 1.00 42.00 89 ALA A CA 1
ATOM 516 C C . ALA A 1 89 ? 3.873 20.400 12.759 1.00 42.72 89 ALA A C 1
ATOM 517 O O . ALA A 1 89 ? 3.799 19.255 12.356 1.00 44.04 89 ALA A O 1
ATOM 519 N N . TYR A 1 90 ? 2.962 20.936 13.559 1.00 44.02 90 TYR A N 1
ATOM 520 C CA . TYR A 1 90 ? 1.860 20.136 14.050 1.00 47.77 90 TYR A CA 1
ATOM 521 C C . TYR A 1 90 ? 0.437 20.476 13.607 1.00 48.62 90 TYR A C 1
ATOM 522 O O . TYR A 1 90 ? -0.475 19.696 13.853 1.00 49.18 90 TYR A O 1
ATOM 531 N N . GLY A 1 91 ? 0.230 21.626 12.973 1.00 49.80 91 GLY A N 1
ATOM 532 C CA . GLY A 1 91 ? -1.113 21.957 12.514 1.00 50.19 91 GLY A CA 1
ATOM 533 C C . GLY A 1 91 ? -1.176 21.484 11.078 1.00 51.93 91 GLY A C 1
ATOM 534 O O . GLY A 1 91 ? -0.163 20.962 10.581 1.00 51.05 91 GLY A O 1
ATOM 535 N N . ASN A 1 92 ? -2.321 21.625 10.400 1.00 53.17 92 ASN A N 1
ATOM 536 C CA . ASN A 1 92 ? -2.368 21.212 8.989 1.00 53.39 92 ASN A CA 1
ATOM 537 C C . ASN A 1 92 ? -1.649 22.311 8.214 1.00 52.19 92 ASN A C 1
ATOM 538 O O . ASN A 1 92 ? -1.293 23.330 8.786 1.00 52.66 92 ASN A O 1
ATOM 543 N N . GLU A 1 93 ? -1.451 22.121 6.919 1.00 51.41 93 GLU A N 1
ATOM 544 C CA . GLU A 1 93 ? -0.731 23.098 6.119 1.00 50.64 93 GLU A CA 1
ATOM 545 C C . GLU A 1 93 ? -1.264 24.530 6.051 1.00 47.56 93 GLU A C 1
ATOM 546 O O . GLU A 1 93 ? -0.513 25.422 5.689 1.00 48.75 93 GLU A O 1
ATOM 552 N N . ARG A 1 94 ? -2.530 24.770 6.365 1.00 45.68 94 ARG A N 1
ATOM 553 C CA . ARG A 1 94 ? -3.067 26.135 6.244 1.00 45.46 94 ARG A CA 1
ATOM 554 C C . ARG A 1 94 ? -2.109 27.224 6.727 1.00 45.88 94 ARG A C 1
ATOM 555 O O . ARG A 1 94 ? -1.762 28.151 5.979 1.00 45.66 94 ARG A O 1
ATOM 563 N N . PHE A 1 95 ? -1.673 27.093 7.977 1.00 45.75 95 PHE A N 1
ATOM 564 C CA . PHE A 1 95 ? -0.779 28.063 8.573 1.00 44.85 95 PHE A CA 1
ATOM 565 C C . PHE A 1 95 ? 0.510 28.150 7.779 1.00 44.92 95 PHE A C 1
ATOM 566 O O . PHE A 1 95 ? 0.957 29.238 7.385 1.00 43.85 95 PHE A O 1
ATOM 574 N N . MET A 1 96 ? 1.108 26.999 7.512 1.00 43.99 96 MET A N 1
ATOM 575 C CA . MET A 1 96 ? 2.352 26.983 6.760 1.00 44.81 96 MET A CA 1
ATOM 576 C C . MET A 1 96 ? 2.221 27.558 5.346 1.00 45.20 96 MET A C 1
ATOM 577 O O . MET A 1 96 ? 3.081 28.325 4.897 1.00 43.76 96 MET A O 1
ATOM 582 N N . GLN A 1 97 ? 1.157 27.170 4.639 1.00 44.31 97 GLN A N 1
ATOM 583 C CA . GLN A 1 97 ? 0.941 27.653 3.278 1.00 44.45 97 GLN A CA 1
ATOM 584 C C . GLN A 1 97 ? 0.910 29.182 3.218 1.00 44.42 97 GLN A C 1
ATOM 585 O O . GLN A 1 97 ? 1.460 29.785 2.295 1.00 43.10 97 GLN A O 1
ATOM 591 N N . TYR A 1 98 ? 0.295 29.799 4.220 1.00 45.26 98 TYR A N 1
ATOM 592 C CA . TYR A 1 98 ? 0.216 31.249 4.262 1.00 48.41 98 TYR A CA 1
ATOM 593 C C . TYR A 1 98 ? 1.599 31.888 4.359 1.00 48.87 98 TYR A C 1
ATOM 594 O O . TYR A 1 98 ? 1.992 32.683 3.499 1.00 47.76 98 TYR A O 1
ATOM 603 N N . LEU A 1 99 ? 2.345 31.520 5.394 1.00 48.87 99 LEU A N 1
ATOM 604 C CA . LEU A 1 99 ? 3.671 32.082 5.602 1.00 49.17 99 LEU A CA 1
ATOM 605 C C . LEU A 1 99 ? 4.534 31.949 4.370 1.00 51.17 99 LEU A C 1
ATOM 606 O O . LEU A 1 99 ? 5.307 32.854 4.042 1.00 50.98 99 LEU A O 1
ATOM 611 N N . ALA A 1 100 ? 4.416 30.824 3.678 1.00 52.09 100 ALA A N 1
ATOM 612 C CA . ALA A 1 100 ? 5.223 30.616 2.485 1.00 55.42 100 ALA A CA 1
ATOM 613 C C . ALA A 1 100 ? 4.734 31.411 1.262 1.00 58.19 100 ALA A C 1
ATOM 614 O O . ALA A 1 100 ? 5.525 31.952 0.490 1.00 57.68 100 ALA A O 1
ATOM 616 N N . SER A 1 101 ? 3.424 31.478 1.086 1.00 62.82 101 SER A N 1
ATOM 617 C CA . SER A 1 101 ? 2.864 32.169 -0.066 1.00 66.81 101 SER A CA 1
ATOM 618 C C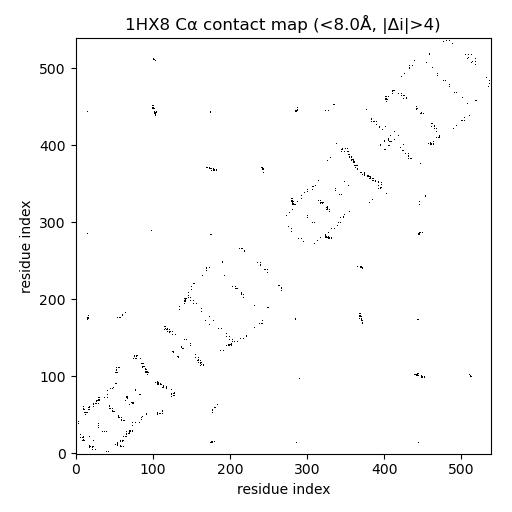 . SER A 1 101 ? 2.924 33.658 0.144 1.00 68.72 101 SER A C 1
ATOM 619 O O . SER A 1 101 ? 3.771 34.338 -0.434 1.00 69.06 101 SER A O 1
ATOM 622 N N . SER A 1 102 ? 2.027 34.159 0.984 1.00 71.37 102 SER A N 1
ATOM 623 C CA . SER A 1 102 ? 1.978 35.583 1.293 1.00 74.13 102 SER A CA 1
ATOM 624 C C . SER A 1 102 ? 3.321 36.061 1.850 1.00 74.91 102 SER A C 1
ATOM 625 O O . SER A 1 102 ? 3.412 37.146 2.435 1.00 75.24 102 SER A O 1
ATOM 628 N N . ASN A 1 103 ? 4.352 35.240 1.672 1.00 75.55 103 ASN A N 1
ATOM 629 C CA . ASN A 1 103 ? 5.691 35.548 2.150 1.00 75.91 103 ASN A CA 1
ATOM 630 C C . ASN A 1 103 ? 5.697 36.393 3.427 1.00 75.38 103 ASN A C 1
ATOM 631 O O . ASN A 1 103 ? 6.236 37.502 3.437 1.00 75.76 103 ASN A O 1
ATOM 636 N N . SER A 1 104 ? 5.082 35.869 4.491 1.00 74.25 104 SER A N 1
ATOM 637 C CA . SER A 1 104 ? 5.033 36.547 5.792 1.00 72.88 104 SER A CA 1
ATOM 638 C C . SER A 1 104 ? 6.150 35.995 6.685 1.00 71.08 104 SER A C 1
ATOM 639 O O . SER A 1 104 ? 5.977 35.000 7.391 1.00 71.05 104 SER A O 1
ATOM 642 N N . THR A 1 105 ? 7.296 36.668 6.640 1.00 68.67 105 THR A N 1
ATOM 643 C CA . THR A 1 105 ? 8.485 36.269 7.379 1.00 65.71 105 THR A CA 1
ATOM 644 C C . THR A 1 105 ? 8.682 37.034 8.698 1.00 63.05 105 THR A C 1
ATOM 645 O O . THR A 1 105 ? 7.938 37.970 9.004 1.00 62.93 105 THR A O 1
ATOM 649 N N . PHE A 1 106 ? 9.656 36.603 9.499 1.00 58.44 106 PHE A N 1
ATOM 650 C CA . PHE A 1 106 ? 9.961 37.306 10.735 1.00 53.25 106 PHE A CA 1
ATOM 651 C C . PHE A 1 106 ? 11.031 38.286 10.290 1.00 51.43 106 PHE A C 1
ATOM 652 O O . PHE A 1 106 ? 11.657 38.088 9.244 1.00 51.78 106 PHE A O 1
ATOM 660 N N . ASN A 1 107 ? 11.229 39.343 11.062 1.00 48.29 107 ASN A N 1
ATOM 661 C CA . ASN A 1 107 ? 12.212 40.368 10.720 1.00 47.10 107 ASN A CA 1
ATOM 662 C C . ASN A 1 107 ? 13.035 40.581 11.987 1.00 44.00 107 ASN A C 1
ATOM 663 O O . ASN A 1 107 ? 12.941 41.632 12.640 1.00 41.96 107 ASN A O 1
ATOM 668 N N . LEU A 1 108 ? 13.849 39.582 12.319 1.00 39.81 108 LEU A N 1
ATOM 669 C CA . LEU A 1 108 ? 14.618 39.618 13.549 1.00 36.67 108 LEU A CA 1
ATOM 670 C C . LEU A 1 108 ? 16.091 39.573 13.286 1.00 34.63 108 LEU A C 1
ATOM 671 O O . LEU A 1 108 ? 16.899 39.336 14.191 1.00 32.64 108 LEU A O 1
ATOM 676 N N . SER A 1 109 ? 16.451 39.827 12.035 1.00 34.52 109 SER A N 1
ATOM 677 C CA . SER A 1 109 ? 17.855 39.796 11.659 1.00 36.09 109 SER A CA 1
ATOM 678 C C . SER A 1 109 ? 18.734 40.777 12.476 1.00 34.09 109 SER A C 1
ATOM 679 O O . SER A 1 109 ? 19.955 40.654 12.487 1.00 34.08 109 SER A O 1
ATOM 682 N N . SER A 1 110 ? 18.109 41.742 13.145 1.00 34.85 110 SER A N 1
ATOM 683 C CA . SER A 1 110 ? 18.835 42.723 13.965 1.00 37.96 110 SER A CA 1
ATOM 684 C C . SER A 1 110 ? 18.365 42.652 15.417 1.00 39.75 110 SER A C 1
ATOM 685 O O . SER A 1 110 ? 18.695 43.524 16.220 1.00 40.45 110 SER A O 1
ATOM 688 N N . PHE A 1 111 ? 17.575 41.638 15.763 1.00 40.40 111 PHE A N 1
ATOM 689 C CA . PHE A 1 111 ? 17.103 41.549 17.148 1.00 41.29 111 PHE A CA 1
ATOM 690 C C . PHE A 1 111 ? 18.263 41.547 18.119 1.00 41.18 111 PHE A C 1
ATOM 691 O O . PHE A 1 111 ? 19.264 40.870 17.909 1.00 39.03 111 PHE A O 1
ATOM 699 N N . LEU A 1 112 ? 18.093 42.278 19.209 1.00 45.37 112 LEU A N 1
ATOM 700 C CA . LEU A 1 112 ? 19.119 42.371 20.237 1.00 50.09 112 LEU A CA 1
ATOM 701 C C . LEU A 1 112 ? 18.433 42.839 21.517 1.00 52.90 112 LEU A C 1
ATOM 702 O O . LEU A 1 112 ? 17.743 43.858 21.513 1.00 52.70 112 LEU A O 1
ATOM 707 N N . ASP A 1 113 ? 18.614 42.091 22.602 1.00 55.92 113 ASP A N 1
ATOM 708 C CA . ASP A 1 113 ? 18.015 42.450 23.885 1.00 59.66 113 ASP A CA 1
ATOM 709 C C . ASP A 1 113 ? 19.100 42.556 24.945 1.00 62.38 113 ASP A C 1
ATOM 710 O O . ASP A 1 113 ? 19.595 41.552 25.448 1.00 61.45 113 ASP A O 1
ATOM 715 N N . LYS A 1 114 ? 19.484 43.786 25.255 1.00 66.47 114 LYS A N 1
ATOM 716 C CA . LYS A 1 114 ? 20.494 44.045 26.271 1.00 70.67 114 LYS A CA 1
ATOM 717 C C . LYS A 1 114 ? 19.782 44.606 27.504 1.00 72.94 114 LYS A C 1
ATOM 718 O O . LYS A 1 114 ? 20.309 44.552 28.615 1.00 73.61 114 LYS A O 1
ATOM 724 N N . GLY A 1 115 ? 18.575 45.134 27.300 1.00 75.11 115 GLY A N 1
ATOM 725 C CA . GLY A 1 115 ? 17.823 45.711 28.403 1.00 77.49 115 GLY A CA 1
ATOM 726 C C . GLY A 1 115 ? 16.962 44.733 29.183 1.00 79.21 115 GLY A C 1
ATOM 727 O O . GLY A 1 115 ? 15.786 44.544 28.852 1.00 79.94 115 GLY A O 1
ATOM 728 N N . THR A 1 116 ? 17.539 44.128 30.223 1.00 79.98 116 THR A N 1
ATOM 729 C CA . THR A 1 116 ? 16.835 43.156 31.069 1.00 81.15 116 THR A CA 1
ATOM 730 C C . THR A 1 116 ? 15.324 43.411 31.189 1.00 81.17 116 THR A C 1
ATOM 731 O O . THR A 1 116 ? 14.872 44.214 32.010 1.00 81.15 116 THR A O 1
ATOM 735 N N . GLY A 1 120 ? 7.749 42.815 35.318 1.00 87.62 120 GLY A N 1
ATOM 736 C CA . GLY A 1 120 ? 8.938 42.514 36.099 1.00 88.70 120 GLY A CA 1
ATOM 737 C C . GLY A 1 120 ? 8.815 41.255 36.948 1.00 88.64 120 GLY A C 1
ATOM 738 O O . GLY A 1 120 ? 8.919 40.134 36.444 1.00 89.12 120 GLY A O 1
ATOM 739 N N . GLY A 1 121 ? 8.598 41.438 38.247 1.00 88.39 121 GLY A N 1
ATOM 740 C CA . GLY A 1 121 ? 8.457 40.305 39.144 1.00 87.15 121 GLY A CA 1
ATOM 741 C C . GLY A 1 121 ? 8.755 40.708 40.573 1.00 86.12 121 GLY A C 1
ATOM 742 O O . GLY A 1 121 ? 8.226 41.707 41.068 1.00 86.37 121 GLY A O 1
ATOM 743 N N . MET A 1 122 ? 9.594 39.925 41.244 1.00 84.40 122 MET A N 1
ATOM 744 C CA . MET A 1 122 ? 9.982 40.225 42.619 1.00 82.48 122 MET A CA 1
ATOM 745 C C . MET A 1 122 ? 11.316 40.960 42.556 1.00 80.51 122 MET A C 1
ATOM 746 O O . MET A 1 122 ? 12.076 40.999 43.529 1.00 80.32 122 MET A O 1
ATOM 751 N N . GLY A 1 123 ? 11.578 41.546 41.388 1.00 77.78 123 GLY A N 1
ATOM 752 C CA . GLY A 1 123 ? 12.812 42.270 41.165 1.00 73.10 123 GLY A CA 1
ATOM 753 C C . GLY A 1 123 ? 13.907 41.308 40.751 1.00 70.27 123 GLY A C 1
ATOM 754 O O . GLY A 1 123 ? 15.090 41.635 40.859 1.00 69.76 123 GLY A O 1
ATOM 755 N N . VAL A 1 124 ? 13.526 40.121 40.279 1.00 66.86 124 VAL A N 1
ATOM 756 C CA . VAL A 1 124 ? 14.520 39.131 39.867 1.00 63.51 124 VAL A CA 1
ATOM 757 C C . VAL A 1 124 ? 15.286 39.575 38.617 1.00 61.23 124 VAL A C 1
ATOM 758 O O . VAL A 1 124 ? 14.702 39.837 37.567 1.00 59.70 124 VAL A O 1
ATOM 762 N N . PRO A 1 125 ? 16.617 39.653 38.721 1.00 59.13 125 PRO A N 1
ATOM 763 C CA . PRO A 1 125 ? 17.453 40.069 37.591 1.00 57.24 125 PRO A CA 1
ATOM 764 C C . PRO A 1 125 ? 17.487 39.000 36.496 1.00 54.03 125 PRO A C 1
ATOM 765 O O . PRO A 1 125 ? 17.437 37.808 36.797 1.00 52.05 125 PRO A O 1
ATOM 769 N N . GLY A 1 126 ? 17.553 39.440 35.237 1.00 52.12 126 GLY A N 1
ATOM 770 C CA . GLY A 1 126 ? 17.629 38.519 34.111 1.00 48.93 126 GLY A CA 1
ATOM 771 C C . GLY A 1 126 ? 19.085 38.381 33.696 1.00 48.52 126 GLY A C 1
ATOM 772 O O . GLY A 1 126 ? 19.471 37.508 32.915 1.00 48.85 126 GLY A O 1
ATOM 773 N N . GLY A 1 127 ? 19.912 39.266 34.235 1.00 47.81 127 GLY A N 1
ATOM 774 C CA . GLY A 1 127 ? 21.328 39.228 33.931 1.00 46.57 127 GLY A CA 1
ATOM 775 C C . GLY A 1 127 ? 21.606 39.422 32.463 1.00 45.53 127 GLY A C 1
ATOM 776 O O . GLY A 1 127 ? 20.979 40.262 31.799 1.00 45.90 127 GLY A O 1
ATOM 777 N N . ARG A 1 128 ? 22.557 38.649 31.949 1.00 42.49 128 ARG A N 1
ATOM 778 C CA . ARG A 1 128 ? 22.898 38.751 30.550 1.00 40.42 128 ARG A CA 1
ATOM 779 C C . ARG A 1 128 ? 22.124 37.730 29.687 1.00 36.74 128 ARG A C 1
ATOM 780 O O . ARG A 1 128 ? 22.571 37.389 28.617 1.00 34.35 128 ARG A O 1
ATOM 788 N N . MET A 1 129 ? 20.970 37.266 30.169 1.00 35.71 129 MET A N 1
ATOM 789 C CA . MET A 1 129 ? 20.166 36.282 29.441 1.00 35.05 129 MET A CA 1
ATOM 790 C C . MET A 1 129 ? 19.713 36.790 28.071 1.00 34.43 129 MET A C 1
ATOM 791 O O . MET A 1 129 ? 19.913 36.108 27.069 1.00 31.58 129 MET A O 1
ATOM 796 N N . GLY A 1 130 ? 19.121 37.989 28.044 1.00 33.21 130 GLY A N 1
ATOM 797 C CA . GLY A 1 130 ? 18.655 38.565 26.798 1.00 32.24 130 GLY A CA 1
ATOM 798 C C . GLY A 1 130 ? 19.769 38.644 25.775 1.00 32.19 130 GLY A C 1
ATOM 799 O O . GLY A 1 130 ? 19.573 38.296 24.593 1.00 31.77 130 GLY A O 1
ATOM 800 N N . TYR A 1 131 ? 20.940 39.094 26.226 1.00 28.12 131 TYR A N 1
ATOM 801 C CA . TYR A 1 131 ? 22.096 39.213 25.355 1.00 30.17 131 TYR A CA 1
ATOM 802 C C . TYR A 1 131 ? 22.554 37.848 24.826 1.00 29.41 131 TYR A C 1
ATOM 803 O O . TYR A 1 131 ? 22.791 37.695 23.641 1.00 28.38 131 TYR A O 1
ATOM 812 N N . ASP A 1 132 ? 22.718 36.870 25.706 1.00 29.75 132 ASP A N 1
ATOM 813 C CA . ASP A 1 132 ? 23.167 35.557 25.237 1.00 32.68 132 ASP A CA 1
ATOM 814 C C . ASP A 1 132 ? 22.091 34.786 24.439 1.00 32.29 132 ASP A C 1
ATOM 815 O O . ASP A 1 132 ? 22.411 33.883 23.693 1.00 33.29 132 ASP A O 1
ATOM 820 N N . MET A 1 133 ? 20.827 35.148 24.602 1.00 30.32 133 MET A N 1
ATOM 821 C CA . MET A 1 133 ? 19.762 34.485 23.870 1.00 30.05 133 MET A CA 1
ATOM 822 C C . MET A 1 133 ? 19.592 35.106 22.483 1.00 32.44 133 MET A C 1
ATOM 823 O O . MET A 1 133 ? 19.123 34.443 21.551 1.00 31.64 133 MET A O 1
ATOM 828 N N . SER A 1 134 ? 20.016 36.359 22.330 1.00 30.57 134 SER A N 1
ATOM 829 C CA . SER A 1 134 ? 19.822 37.055 21.078 1.00 30.98 134 SER A CA 1
ATOM 830 C C . SER A 1 134 ? 20.268 36.379 19.780 1.00 30.54 134 SER A C 1
ATOM 831 O O . SER A 1 134 ? 19.534 36.386 18.811 1.00 32.16 134 SER A O 1
ATOM 834 N N . PRO A 1 135 ? 21.467 35.808 19.749 1.00 28.90 135 PRO A N 1
ATOM 835 C CA . PRO A 1 135 ? 21.961 35.140 18.554 1.00 29.58 135 PRO A CA 1
ATOM 836 C C . PRO A 1 135 ? 21.046 33.936 18.237 1.00 30.91 135 PRO A C 1
ATOM 837 O O . PRO A 1 135 ? 20.766 33.644 17.072 1.00 31.42 135 PRO A O 1
ATOM 841 N N . PHE A 1 136 ? 20.595 33.238 19.269 1.00 28.18 136 PHE A N 1
ATOM 842 C CA . PHE A 1 136 ? 19.736 32.098 19.022 1.00 30.00 136 PHE A CA 1
ATOM 843 C C . PHE A 1 136 ? 18.379 32.520 18.467 1.00 28.71 136 PHE A C 1
ATOM 844 O O . PHE A 1 136 ? 17.837 31.871 17.567 1.00 29.24 136 PHE A O 1
ATOM 852 N N . ILE A 1 137 ? 17.866 33.636 18.954 1.00 27.39 137 ILE A N 1
ATOM 853 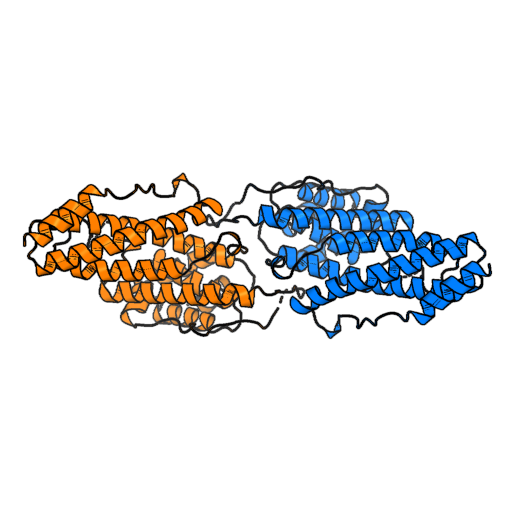C CA . ILE A 1 137 ? 16.614 34.141 18.461 1.00 28.37 137 ILE A CA 1
ATOM 854 C C . ILE A 1 137 ? 16.802 34.452 16.986 1.00 28.28 137 ILE A C 1
ATOM 855 O O . ILE A 1 137 ? 15.967 34.095 16.174 1.00 28.50 137 ILE A O 1
ATOM 860 N N . ARG A 1 138 ? 17.936 35.054 16.633 1.00 27.74 138 ARG A N 1
ATOM 861 C CA . ARG A 1 138 ? 18.170 35.411 15.246 1.00 28.91 138 ARG A CA 1
ATOM 862 C C . ARG A 1 138 ? 18.267 34.188 14.324 1.00 28.47 138 ARG A C 1
ATOM 863 O O . ARG A 1 138 ? 17.616 34.137 13.257 1.00 27.07 138 ARG A O 1
ATOM 871 N N . ARG A 1 139 ? 19.111 33.242 14.719 1.00 25.77 139 ARG A N 1
ATOM 872 C CA . ARG A 1 139 ? 19.307 32.020 13.964 1.00 25.60 139 ARG A CA 1
ATOM 873 C C . ARG A 1 139 ? 18.022 31.161 13.851 1.00 25.88 139 ARG A C 1
ATOM 874 O O . ARG A 1 139 ? 17.774 30.552 12.818 1.00 25.09 139 ARG A O 1
ATOM 882 N N . TYR A 1 140 ? 17.222 31.137 14.908 1.00 24.46 140 TYR A N 1
ATOM 883 C CA . TYR A 1 140 ? 16.016 30.333 14.920 1.00 25.65 140 TYR A CA 1
ATOM 884 C C . TYR A 1 140 ? 14.987 30.958 13.982 1.00 27.74 140 TYR A C 1
ATOM 885 O O . TYR A 1 140 ? 14.354 30.241 13.213 1.00 23.94 140 TYR A O 1
ATOM 894 N N . ALA A 1 141 ? 14.833 32.288 14.052 1.00 26.91 141 ALA A N 1
ATOM 895 C CA . ALA A 1 141 ? 13.895 33.004 13.191 1.00 24.89 141 ALA A CA 1
ATOM 896 C C . ALA A 1 141 ? 14.304 32.784 11.748 1.00 27.74 141 ALA A C 1
ATOM 897 O O . ALA A 1 141 ? 13.457 32.550 10.869 1.00 26.82 141 ALA A O 1
ATOM 899 N N . LYS A 1 142 ? 15.610 32.859 11.509 1.00 27.08 142 LYS A N 1
ATOM 900 C CA . LYS A 1 142 ? 16.104 32.665 10.181 1.00 29.23 142 LYS A CA 1
ATOM 901 C C . LYS A 1 142 ? 15.799 31.241 9.673 1.00 30.79 142 LYS A C 1
ATOM 902 O O . LYS A 1 142 ? 15.520 31.057 8.493 1.00 32.22 142 LYS A O 1
ATOM 908 N N . TYR A 1 143 ? 15.887 30.236 10.545 1.00 29.48 143 TYR A N 1
ATOM 909 C CA . TYR A 1 143 ? 15.589 28.878 10.121 1.00 28.57 143 TYR A CA 1
ATOM 910 C C . TYR A 1 143 ? 14.096 28.799 9.825 1.00 28.97 143 TYR A C 1
ATOM 911 O O . TYR A 1 143 ? 13.702 28.201 8.841 1.00 29.30 143 TYR A O 1
ATOM 920 N N . LEU A 1 144 ? 13.260 29.409 10.658 1.00 28.84 144 LEU A N 1
ATOM 921 C CA . LEU A 1 144 ? 11.829 29.356 10.380 1.00 30.16 144 LEU A CA 1
ATOM 922 C C . LEU A 1 144 ? 11.464 30.033 9.033 1.00 32.37 144 LEU A C 1
ATOM 923 O O . LEU A 1 144 ? 10.599 29.543 8.280 1.00 30.47 144 LEU A O 1
ATOM 928 N N . ASN A 1 145 ? 12.098 31.165 8.734 1.00 33.18 145 ASN A N 1
ATOM 929 C CA . ASN A 1 145 ? 11.850 31.825 7.466 1.00 33.79 145 ASN A CA 1
ATOM 930 C C . ASN A 1 145 ? 12.370 30.912 6.352 1.00 34.14 145 ASN A C 1
ATOM 931 O O . ASN A 1 145 ? 11.788 30.853 5.276 1.00 35.60 145 ASN A O 1
ATOM 936 N N . GLU A 1 146 ? 13.466 30.205 6.592 1.00 32.41 146 GLU A N 1
ATOM 937 C CA . GLU A 1 146 ? 13.999 29.321 5.557 1.00 35.04 146 GLU A CA 1
ATOM 938 C C . GLU A 1 146 ? 13.072 28.107 5.311 1.00 35.84 146 GLU A C 1
ATOM 939 O O . GLU A 1 146 ? 13.003 27.568 4.205 1.00 34.99 146 GLU A O 1
ATOM 945 N N . LYS A 1 147 ? 12.350 27.717 6.353 1.00 33.77 147 LYS A N 1
ATOM 946 C CA . LYS A 1 147 ? 11.404 26.614 6.305 1.00 33.97 147 LYS A CA 1
ATOM 947 C C . LYS A 1 147 ? 10.256 27.022 5.342 1.00 34.49 147 LYS A C 1
ATOM 948 O O . LYS A 1 147 ? 9.786 26.219 4.535 1.00 31.50 147 LYS A O 1
ATOM 954 N N . SER A 1 148 ? 9.832 28.285 5.444 1.00 34.79 148 SER A N 1
ATOM 955 C CA . SER A 1 148 ? 8.785 28.869 4.605 1.00 34.77 148 SER A CA 1
ATOM 956 C C . SER A 1 148 ? 9.240 28.898 3.152 1.00 34.96 148 SER A C 1
ATOM 957 O O . SER A 1 148 ? 8.516 28.473 2.257 1.00 36.82 148 SER A O 1
ATOM 960 N N . LEU A 1 149 ? 10.450 29.400 2.939 1.00 33.55 149 LEU A N 1
ATOM 961 C CA . LEU A 1 149 ? 11.045 29.489 1.613 1.00 34.47 149 LEU A CA 1
ATOM 962 C C . LEU A 1 149 ? 11.107 28.116 0.959 1.00 35.05 149 LEU A C 1
ATOM 963 O O . LEU A 1 149 ? 10.819 27.956 -0.227 1.00 34.52 149 LEU A O 1
ATOM 968 N N . SER A 1 150 ? 11.508 27.124 1.747 1.00 34.02 150 SER A N 1
ATOM 969 C CA . SER A 1 150 ? 11.600 25.763 1.268 1.00 31.78 150 SER A CA 1
ATOM 970 C C . SER A 1 150 ? 10.199 25.231 0.820 1.00 30.44 150 SER A C 1
ATOM 971 O O . SER A 1 150 ? 10.061 24.607 -0.217 1.00 27.82 150 SER A O 1
ATOM 974 N N . TYR A 1 151 ? 9.175 25.488 1.610 1.00 29.00 151 TYR A N 1
ATOM 975 C CA . TYR A 1 151 ? 7.858 25.056 1.261 1.00 33.84 151 TYR A CA 1
ATOM 976 C C . TYR A 1 151 ? 7.352 25.821 0.020 1.00 36.69 151 TYR A C 1
ATOM 977 O O . TYR A 1 151 ? 6.644 25.266 -0.803 1.00 37.46 151 TYR A O 1
ATOM 986 N N . ARG A 1 152 ? 7.708 27.099 -0.092 1.00 36.43 152 ARG A N 1
ATOM 987 C CA . ARG A 1 152 ? 7.285 27.923 -1.209 1.00 37.56 152 ARG A CA 1
ATOM 988 C C . ARG A 1 152 ? 7.915 27.368 -2.485 1.00 38.15 152 ARG A C 1
ATOM 989 O O . ARG A 1 152 ? 7.278 27.356 -3.539 1.00 36.61 152 ARG A O 1
ATOM 997 N N . ALA A 1 153 ? 9.147 26.869 -2.397 1.00 35.95 153 ALA A N 1
ATOM 998 C CA . ALA A 1 153 ? 9.765 26.331 -3.598 1.00 36.93 153 ALA A CA 1
ATOM 999 C C . ALA A 1 153 ? 9.313 24.903 -3.989 1.00 36.48 153 ALA A C 1
ATOM 1000 O O . ALA A 1 153 ? 9.370 24.547 -5.161 1.00 36.33 153 ALA A O 1
ATOM 1002 N N . MET A 1 154 ? 8.850 24.113 -3.024 1.00 35.68 154 MET A N 1
ATOM 1003 C CA . MET A 1 154 ? 8.433 22.732 -3.272 1.00 35.57 154 MET A CA 1
ATOM 1004 C C . MET A 1 154 ? 6.920 22.441 -3.260 1.00 36.57 154 MET A C 1
ATOM 1005 O O . MET A 1 154 ? 6.478 21.467 -3.857 1.00 34.97 154 MET A O 1
ATOM 1010 N N . ALA A 1 155 ? 6.146 23.257 -2.549 1.00 37.09 155 ALA A N 1
ATOM 1011 C CA . ALA A 1 155 ? 4.701 23.076 -2.415 1.00 38.37 155 ALA A CA 1
ATOM 1012 C C . ALA A 1 155 ? 4.404 22.015 -1.380 1.00 38.75 155 ALA A C 1
ATOM 1013 O O . ALA A 1 155 ? 3.259 21.575 -1.232 1.00 36.11 155 ALA A O 1
ATOM 1015 N N . PHE A 1 156 ? 5.439 21.605 -0.640 1.00 38.01 156 PHE A N 1
ATOM 1016 C CA . PHE A 1 156 ? 5.249 20.605 0.415 1.00 36.48 156 PHE A CA 1
ATOM 1017 C C . PHE A 1 156 ? 6.370 20.707 1.463 1.00 36.17 156 PHE A C 1
ATOM 1018 O O . PHE A 1 156 ? 7.436 21.260 1.211 1.00 34.62 156 PHE A O 1
ATOM 1026 N N . ASP A 1 157 ? 6.082 20.162 2.632 1.00 35.12 157 ASP A N 1
ATOM 1027 C CA . ASP A 1 157 ? 6.971 20.178 3.776 1.00 36.40 157 ASP A CA 1
ATOM 1028 C C . ASP A 1 157 ? 7.876 18.960 3.852 1.00 37.08 157 ASP A C 1
ATOM 1029 O O . ASP A 1 157 ? 7.413 17.863 4.161 1.00 37.44 157 ASP A O 1
ATOM 1034 N N . PHE A 1 158 ? 9.161 19.146 3.581 1.00 37.40 158 PHE A N 1
ATOM 1035 C CA . PHE A 1 158 ? 10.112 18.040 3.674 1.00 38.63 158 PHE A CA 1
ATOM 1036 C C . PHE A 1 158 ? 9.969 17.210 4.963 1.00 40.01 158 PHE A C 1
ATOM 1037 O O . PHE A 1 158 ? 10.164 16.002 4.946 1.00 41.60 158 PHE A O 1
ATOM 1045 N N . CYS A 1 159 ? 9.650 17.867 6.074 1.00 42.36 159 CYS A N 1
ATOM 1046 C CA . CYS A 1 159 ? 9.509 17.194 7.361 1.00 45.56 159 CYS A CA 1
ATOM 1047 C C . CYS A 1 159 ? 8.258 16.338 7.467 1.00 49.53 159 CYS A C 1
ATOM 1048 O O . CYS A 1 159 ? 7.936 15.831 8.543 1.00 49.27 159 CYS A O 1
ATOM 1051 N N . LYS A 1 160 ? 7.546 16.175 6.359 1.00 53.59 160 LYS A N 1
ATOM 1052 C CA . LYS A 1 160 ? 6.337 15.363 6.377 1.00 57.17 160 LYS A CA 1
ATOM 1053 C C . LYS A 1 160 ? 6.237 14.376 5.232 1.00 60.27 160 LYS A C 1
ATOM 1054 O O . LYS A 1 160 ? 5.212 13.726 5.084 1.00 61.75 160 LYS A O 1
ATOM 1060 N N . VAL A 1 161 ? 7.281 14.250 4.424 1.00 64.71 161 VAL A N 1
ATOM 1061 C CA . VAL A 1 161 ? 7.227 13.342 3.279 1.00 69.69 161 VAL A CA 1
ATOM 1062 C C . VAL A 1 161 ? 6.949 11.871 3.607 1.00 72.76 161 VAL A C 1
ATOM 1063 O O . VAL A 1 161 ? 6.264 11.175 2.845 1.00 73.67 161 VAL A O 1
ATOM 1067 N N . GLU A 1 167 ? 4.119 11.954 0.129 1.00 79.93 167 GLU A N 1
ATOM 1068 C CA . GLU A 1 167 ? 3.756 12.810 -0.999 1.00 79.69 167 GLU A CA 1
ATOM 1069 C C . GLU A 1 167 ? 4.969 13.650 -1.410 1.00 79.13 167 GLU A C 1
ATOM 1070 O O . GLU A 1 167 ? 5.265 14.684 -0.803 1.00 79.63 167 GLU A O 1
ATOM 1076 N N . GLY A 1 168 ? 5.664 13.192 -2.448 1.00 78.12 168 GLY A N 1
ATOM 1077 C CA . GLY A 1 168 ? 6.860 13.870 -2.915 1.00 76.52 168 GLY A CA 1
ATOM 1078 C C . GLY A 1 168 ? 8.063 13.124 -2.355 1.00 75.70 168 GLY A C 1
ATOM 1079 O O . GLY A 1 168 ? 8.830 13.676 -1.558 1.00 75.77 168 GLY A O 1
ATOM 1080 N N . SER A 1 169 ? 8.221 11.862 -2.763 1.00 74.07 169 SER A N 1
ATOM 1081 C CA . SER A 1 169 ? 9.326 11.015 -2.293 1.00 71.52 169 SER A CA 1
ATOM 1082 C C . SER A 1 169 ? 10.670 11.307 -2.953 1.00 68.85 169 SER A C 1
ATOM 1083 O O . SER A 1 169 ? 10.804 11.263 -4.175 1.00 68.33 169 SER A O 1
ATOM 1086 N N . LEU A 1 170 ? 11.669 11.605 -2.135 1.00 66.21 170 LEU A N 1
ATOM 1087 C CA . LEU A 1 170 ? 12.996 11.892 -2.655 1.00 63.99 170 LEU A CA 1
ATOM 1088 C C . LEU A 1 170 ? 13.590 10.590 -3.179 1.00 62.52 170 LEU A C 1
ATOM 1089 O O . LEU A 1 170 ? 14.345 10.572 -4.152 1.00 61.19 170 LEU A O 1
ATOM 1094 N N . ARG A 1 171 ? 13.229 9.498 -2.522 1.00 61.55 171 ARG A N 1
ATOM 1095 C CA . ARG A 1 171 ? 13.736 8.192 -2.896 1.00 62.05 171 ARG A CA 1
ATOM 1096 C C . ARG A 1 171 ? 13.315 7.751 -4.303 1.00 61.70 171 ARG A C 1
ATOM 1097 O O . ARG A 1 171 ? 14.116 7.173 -5.032 1.00 61.43 171 ARG A O 1
ATOM 1105 N N . SER A 1 172 ? 12.080 8.050 -4.697 1.00 61.51 172 SER A N 1
ATOM 1106 C CA . SER A 1 172 ? 11.582 7.633 -6.010 1.00 62.83 172 SER A CA 1
ATOM 1107 C C . SER A 1 172 ? 11.604 8.701 -7.091 1.00 62.31 172 SER A C 1
ATOM 1108 O O . SER A 1 172 ? 11.528 8.392 -8.276 1.00 62.96 172 SER A O 1
ATOM 1111 N N . MET A 1 173 ? 11.683 9.954 -6.664 1.00 61.18 173 MET A N 1
ATOM 1112 C CA . MET A 1 173 ? 11.738 11.123 -7.541 1.00 58.89 173 MET A CA 1
ATOM 1113 C C . MET A 1 173 ? 12.630 10.841 -8.760 1.00 59.26 173 MET A C 1
ATOM 1114 O O . MET A 1 173 ? 13.510 9.988 -8.695 1.00 59.68 173 MET A O 1
ATOM 1119 N N . ASN A 1 174 ? 12.414 11.544 -9.870 1.00 60.34 174 ASN A N 1
ATOM 1120 C CA . ASN A 1 174 ? 13.238 11.323 -11.060 1.00 61.32 174 ASN A CA 1
ATOM 1121 C C . ASN A 1 174 ? 14.459 12.242 -11.081 1.00 61.44 174 ASN A C 1
ATOM 1122 O O . ASN A 1 174 ? 14.460 13.302 -10.458 1.00 62.39 174 ASN A O 1
ATOM 1127 N N . ALA A 1 175 ? 15.490 11.838 -11.812 1.00 60.99 175 ALA A N 1
ATOM 1128 C CA . ALA A 1 175 ? 16.730 12.595 -11.891 1.00 60.67 175 ALA A CA 1
ATOM 1129 C C . ALA A 1 175 ? 16.592 14.109 -11.948 1.00 61.17 175 ALA A C 1
ATOM 1130 O O . ALA A 1 175 ? 17.128 14.814 -11.092 1.00 60.30 175 ALA A O 1
ATOM 1132 N N . GLU A 1 176 ? 15.877 14.618 -12.944 1.00 62.26 176 GLU A N 1
ATOM 1133 C CA . GLU A 1 176 ? 15.759 16.061 -13.080 1.00 62.64 176 GLU A CA 1
ATOM 1134 C C . GLU A 1 176 ? 15.087 16.743 -11.901 1.00 60.71 176 GLU A C 1
ATOM 1135 O O . GLU A 1 176 ? 15.506 17.816 -11.485 1.00 59.52 176 GLU A O 1
ATOM 1141 N N . LYS A 1 177 ? 14.040 16.116 -11.379 1.00 59.77 177 LYS A N 1
ATOM 1142 C CA . LYS A 1 177 ? 13.294 16.643 -10.241 1.00 58.84 177 LYS A CA 1
ATOM 1143 C C . LYS A 1 177 ? 14.188 16.586 -8.997 1.00 56.72 177 LYS A C 1
ATOM 1144 O O . LYS A 1 177 ? 14.174 17.495 -8.170 1.00 55.69 177 LYS A O 1
ATOM 1150 N N . LEU A 1 178 ? 14.977 15.517 -8.895 1.00 53.55 178 LEU A N 1
ATOM 1151 C CA . LEU A 1 178 ? 15.879 15.327 -7.769 1.00 50.10 178 LEU A CA 1
ATOM 1152 C C . LEU A 1 178 ? 16.886 16.460 -7.717 1.00 48.62 178 LEU A C 1
ATOM 1153 O O . LEU A 1 178 ? 17.096 17.056 -6.656 1.00 46.21 178 LEU A O 1
ATOM 1158 N N . LEU A 1 179 ? 17.492 16.759 -8.861 1.00 47.16 179 LEU A N 1
ATOM 1159 C CA . LEU A 1 179 ? 18.504 17.797 -8.928 1.00 47.42 179 LEU A CA 1
ATOM 1160 C C . LEU A 1 179 ? 18.014 19.214 -8.636 1.00 47.38 179 LEU A C 1
ATOM 1161 O O . LEU A 1 179 ? 18.822 20.095 -8.351 1.00 47.42 179 LEU A O 1
ATOM 1166 N N . LYS A 1 180 ? 16.707 19.443 -8.706 1.00 46.53 180 LYS A N 1
ATOM 1167 C CA . LYS A 1 180 ? 16.186 20.775 -8.403 1.00 47.67 180 LYS A CA 1
ATOM 1168 C C . LYS A 1 180 ? 15.602 20.778 -6.992 1.00 45.53 180 LYS A C 1
ATOM 1169 O O . LYS A 1 180 ? 15.225 21.822 -6.457 1.00 44.76 180 LYS A O 1
ATOM 1175 N N . THR A 1 181 ? 15.535 19.594 -6.398 1.00 41.45 181 THR A N 1
ATOM 1176 C CA . THR A 1 181 ? 15.012 19.452 -5.068 1.00 39.39 181 THR A CA 1
ATOM 1177 C C . THR A 1 181 ? 16.119 19.408 -4.007 1.00 39.72 181 THR A C 1
ATOM 1178 O O . THR A 1 181 ? 15.962 20.003 -2.941 1.00 39.04 181 THR A O 1
ATOM 1182 N N . LEU A 1 182 ? 17.228 18.726 -4.292 1.00 38.10 182 LEU A N 1
ATOM 1183 C CA . LEU A 1 182 ? 18.315 18.624 -3.315 1.00 37.94 182 LEU A CA 1
ATOM 1184 C C . LEU A 1 182 ? 18.877 19.995 -2.877 1.00 38.17 182 LEU A C 1
ATOM 1185 O O . LEU A 1 182 ? 19.174 20.190 -1.704 1.00 38.45 182 LEU A O 1
ATOM 1190 N N . PRO A 1 183 ? 19.047 20.949 -3.813 1.00 36.81 183 PRO A N 1
ATOM 1191 C CA . PRO A 1 183 ? 19.570 22.261 -3.407 1.00 37.37 183 PRO A CA 1
ATOM 1192 C C . PRO A 1 183 ? 18.652 22.952 -2.378 1.00 35.95 183 PRO A C 1
ATOM 1193 O O . PRO A 1 183 ? 19.123 23.623 -1.469 1.00 36.23 183 PRO A O 1
ATOM 1197 N N . VAL A 1 184 ? 17.344 22.768 -2.520 1.00 33.99 184 VAL A N 1
ATOM 1198 C CA . VAL A 1 184 ? 16.381 23.362 -1.604 1.00 32.26 184 VAL A CA 1
ATOM 1199 C C . VAL A 1 184 ? 16.408 22.682 -0.218 1.00 33.99 184 VAL A C 1
ATOM 1200 O O . VAL A 1 184 ? 16.382 23.360 0.829 1.00 29.57 184 VAL A O 1
ATOM 1204 N N . LEU A 1 185 ? 16.460 21.346 -0.212 1.00 32.65 185 LEU A N 1
ATOM 1205 C CA . LEU A 1 185 ? 16.493 20.590 1.038 1.00 32.30 185 LEU A CA 1
ATOM 1206 C C . LEU A 1 185 ? 17.794 20.945 1.774 1.00 30.55 185 LEU A C 1
ATOM 1207 O O . LEU A 1 185 ? 17.795 21.128 2.986 1.00 28.99 185 LEU A O 1
ATOM 1212 N N . GLN A 1 186 ? 18.882 21.012 1.021 1.00 29.10 186 GLN A N 1
ATOM 1213 C CA . GLN A 1 186 ? 20.187 21.339 1.557 1.00 32.35 186 GLN A CA 1
ATOM 1214 C C . GLN A 1 186 ? 20.232 22.749 2.187 1.00 33.92 186 GLN A C 1
ATOM 1215 O O . GLN A 1 186 ? 20.908 22.955 3.205 1.00 32.16 186 GLN A O 1
ATOM 1221 N N . ALA A 1 187 ? 19.554 23.716 1.566 1.00 31.95 187 ALA A N 1
ATOM 1222 C CA . ALA A 1 187 ? 19.550 25.060 2.105 1.00 32.60 187 ALA A CA 1
ATOM 1223 C C . ALA A 1 187 ? 18.752 25.069 3.407 1.00 33.01 187 ALA A C 1
ATOM 1224 O O . ALA A 1 187 ? 19.135 25.739 4.367 1.00 32.93 187 ALA A O 1
ATOM 1226 N N . GLN A 1 188 ? 17.641 24.332 3.453 1.00 31.52 188 GLN A N 1
ATOM 1227 C CA . GLN A 1 188 ? 16.866 24.307 4.664 1.00 28.97 188 GLN A CA 1
ATOM 1228 C C . GLN A 1 188 ? 17.675 23.647 5.784 1.00 29.60 188 GLN A C 1
ATOM 1229 O O . GLN A 1 188 ? 17.652 24.100 6.922 1.00 29.16 188 GLN A O 1
ATOM 1235 N N . LEU A 1 189 ? 18.377 22.570 5.466 1.00 28.06 189 LEU A N 1
ATOM 1236 C CA . LEU A 1 189 ? 19.161 21.908 6.482 1.00 29.09 189 LEU A CA 1
ATOM 1237 C C . LEU A 1 189 ? 20.313 22.810 6.957 1.00 29.91 189 LEU A C 1
ATOM 1238 O O . LEU A 1 189 ? 20.632 22.815 8.142 1.00 30.28 189 LEU A O 1
ATOM 1243 N N . ASP A 1 190 ? 20.922 23.553 6.038 1.00 29.15 190 ASP A N 1
ATOM 1244 C CA . ASP A 1 190 ? 22.020 24.458 6.370 1.00 32.85 190 ASP A CA 1
ATOM 1245 C C . ASP A 1 190 ? 21.543 25.529 7.331 1.00 33.43 190 ASP A C 1
ATOM 1246 O O . ASP A 1 190 ? 22.231 25.840 8.306 1.00 34.43 190 ASP A O 1
ATOM 1251 N N . ALA A 1 191 ? 20.363 26.087 7.069 1.00 32.92 191 ALA A N 1
ATOM 1252 C CA . ALA A 1 191 ? 19.815 27.109 7.957 1.00 31.01 191 ALA A CA 1
ATOM 1253 C C . ALA A 1 191 ? 19.595 26.526 9.363 1.00 32.14 191 ALA A C 1
ATOM 1254 O O . ALA A 1 191 ? 19.835 27.189 10.370 1.00 32.14 191 ALA A O 1
ATOM 1256 N N . LEU A 1 192 ? 19.140 25.275 9.440 1.00 31.45 192 LEU A N 1
ATOM 1257 C CA . LEU A 1 192 ? 18.910 24.646 10.743 1.00 31.03 192 LEU A CA 1
ATOM 1258 C C . LEU A 1 192 ? 20.248 24.460 11.507 1.00 29.33 192 LEU A C 1
ATOM 1259 O O . LEU A 1 192 ? 20.352 24.727 12.695 1.00 28.52 192 LEU A O 1
ATOM 1264 N N . LEU A 1 193 ? 21.264 24.004 10.811 1.00 30.15 193 LEU A N 1
ATOM 1265 C CA . LEU A 1 193 ? 22.546 23.767 11.437 1.00 31.22 193 LEU A CA 1
ATOM 1266 C C . LEU A 1 193 ? 23.260 25.071 11.851 1.00 32.83 193 LEU A C 1
ATOM 1267 O O . LEU A 1 193 ? 24.158 25.048 12.688 1.00 34.03 193 LEU A O 1
ATOM 1272 N N . GLU A 1 194 ? 22.879 26.197 11.265 1.00 34.06 194 GLU A N 1
ATOM 1273 C CA . GLU A 1 194 ? 23.476 27.467 11.663 1.00 36.17 194 GLU A CA 1
ATOM 1274 C C . GLU A 1 194 ? 23.097 27.779 13.118 1.00 34.53 194 GLU A C 1
ATOM 1275 O O . GLU A 1 194 ? 23.682 28.670 13.719 1.00 34.85 194 GLU A O 1
ATOM 1281 N N . PHE A 1 195 ? 22.107 27.079 13.673 1.00 31.78 195 PHE A N 1
ATOM 1282 C CA . PHE A 1 195 ? 21.708 27.328 15.072 1.00 33.58 195 PHE A CA 1
ATOM 1283 C C . PHE A 1 195 ? 22.989 27.284 15.927 1.00 34.19 195 PHE A C 1
ATOM 1284 O O . PHE A 1 195 ? 23.228 28.147 16.784 1.00 29.80 195 PHE A O 1
ATOM 1292 N N . ASP A 1 196 ? 23.765 26.242 15.665 1.00 35.15 196 ASP A N 1
ATOM 1293 C CA . ASP A 1 196 ? 25.071 26.006 16.252 1.00 40.27 196 ASP A CA 1
ATOM 1294 C C . ASP A 1 196 ? 25.221 26.365 17.721 1.00 41.98 196 ASP A C 1
ATOM 1295 O O . ASP A 1 196 ? 25.883 27.344 18.051 1.00 42.14 196 ASP A O 1
ATOM 1300 N N . CYS A 1 197 ? 24.619 25.575 18.600 1.00 42.78 197 CYS A N 1
ATOM 1301 C CA . CYS A 1 197 ? 24.704 25.861 20.021 1.00 45.45 197 CYS A CA 1
ATOM 1302 C C . CYS A 1 197 ? 25.583 24.843 20.713 1.00 46.34 197 CYS A C 1
ATOM 1303 O O . CYS A 1 197 ? 25.805 23.749 20.204 1.00 47.54 197 CYS A O 1
ATOM 1306 N N . GLN A 1 198 ? 26.075 25.212 21.885 1.00 47.13 198 GLN A N 1
ATOM 1307 C CA . GLN A 1 198 ? 26.904 24.313 22.667 1.00 48.29 198 GLN A CA 1
ATOM 1308 C C . GLN A 1 198 ? 25.993 23.905 23.810 1.00 47.38 198 GLN A C 1
ATOM 1309 O O . GLN A 1 198 ? 24.986 24.569 24.084 1.00 44.40 198 GLN A O 1
ATOM 1315 N N . SER A 1 199 ? 26.345 22.811 24.469 1.00 47.59 199 SER A N 1
ATOM 1316 C CA . SER A 1 199 ? 25.567 22.331 25.589 1.00 48.18 199 SER A CA 1
ATOM 1317 C C . SER A 1 199 ? 25.375 23.415 26.654 1.00 47.11 199 SER A C 1
ATOM 1318 O O . SER A 1 199 ? 24.301 23.539 27.240 1.00 46.10 199 SER A O 1
ATOM 1321 N N . ASN A 1 200 ? 26.407 24.215 26.902 1.00 45.92 200 ASN A N 1
ATOM 1322 C CA . ASN A 1 200 ? 26.274 25.229 27.934 1.00 44.44 200 ASN A CA 1
ATOM 1323 C C . ASN A 1 200 ? 25.295 26.326 27.545 1.00 40.52 200 ASN A C 1
ATOM 1324 O O . ASN A 1 200 ? 24.829 27.069 28.398 1.00 36.72 200 ASN A O 1
ATOM 1329 N N . ASP A 1 201 ? 24.985 26.425 26.254 1.00 38.30 201 ASP A N 1
ATOM 1330 C CA . ASP A 1 201 ? 24.023 27.422 25.784 1.00 35.71 201 ASP A CA 1
ATOM 1331 C C . ASP A 1 201 ? 22.573 27.028 26.125 1.00 34.56 201 ASP A C 1
ATOM 1332 O O . ASP A 1 201 ? 21.698 27.893 26.293 1.00 32.54 201 ASP A O 1
ATOM 1337 N N . LEU A 1 202 ? 22.318 25.723 26.204 1.00 32.85 202 LEU A N 1
ATOM 1338 C CA . LEU A 1 202 ? 20.973 25.217 26.460 1.00 34.15 202 LEU A CA 1
ATOM 1339 C C . LEU A 1 202 ? 20.688 25.249 27.949 1.00 34.54 202 LEU A C 1
ATOM 1340 O O . LEU A 1 202 ? 20.607 24.212 28.623 1.00 31.99 202 LEU A O 1
ATOM 1345 N N . SER A 1 203 ? 20.432 26.457 28.432 1.00 34.86 203 SER A N 1
ATOM 1346 C CA . SER A 1 203 ? 20.302 26.667 29.856 1.00 35.57 203 SER A CA 1
ATOM 1347 C C . SER A 1 203 ? 19.010 27.184 30.443 1.00 34.98 203 SER A C 1
ATOM 1348 O O . SER A 1 203 ? 18.978 27.614 31.595 1.00 36.03 203 SER A O 1
ATOM 1351 N N . ASN A 1 204 ? 17.941 27.178 29.668 1.00 33.04 204 ASN A N 1
ATOM 1352 C CA . ASN A 1 204 ? 16.661 27.561 30.230 1.00 31.52 204 ASN A CA 1
ATOM 1353 C C . ASN A 1 204 ? 15.599 26.812 29.432 1.00 31.71 204 ASN A C 1
ATOM 1354 O O . ASN A 1 204 ? 15.891 26.292 28.354 1.00 31.09 204 ASN A O 1
ATOM 1359 N N . GLY A 1 205 ? 14.382 26.770 29.971 1.00 31.53 205 GLY A N 1
ATOM 1360 C CA . GLY A 1 205 ? 13.283 26.065 29.343 1.00 31.80 205 GLY A CA 1
ATOM 1361 C C . GLY A 1 205 ? 12.882 26.579 27.969 1.00 31.74 205 GLY A C 1
ATOM 1362 O O . GLY A 1 205 ? 12.345 25.820 27.179 1.00 32.08 205 GLY A O 1
ATOM 1363 N N . VAL A 1 206 ? 13.162 27.839 27.657 1.00 30.42 206 VAL A N 1
ATOM 1364 C CA . VAL A 1 206 ? 12.776 28.365 26.358 1.00 30.34 206 VAL A CA 1
ATOM 1365 C C . VAL A 1 206 ? 13.679 27.854 25.254 1.00 29.62 206 VAL A C 1
ATOM 1366 O O . VAL A 1 206 ? 13.200 27.222 24.314 1.00 30.73 206 VAL A O 1
ATOM 1370 N N . ILE A 1 207 ? 14.982 28.100 25.364 1.00 28.82 207 ILE A N 1
ATOM 1371 C CA . ILE A 1 207 ? 15.908 27.644 24.345 1.00 28.47 207 ILE A CA 1
ATOM 1372 C C . ILE A 1 207 ? 15.890 26.116 24.250 1.00 30.25 207 ILE A C 1
ATOM 1373 O O . ILE A 1 207 ? 16.043 25.557 23.148 1.00 29.61 207 ILE A O 1
ATOM 1378 N N . ASN A 1 208 ? 15.687 25.442 25.381 1.00 30.70 208 ASN A N 1
ATOM 1379 C CA . ASN A 1 208 ? 15.613 23.963 25.373 1.00 33.86 208 ASN A CA 1
ATOM 1380 C C . ASN A 1 208 ? 14.496 23.463 24.478 1.00 30.71 208 ASN A C 1
ATOM 1381 O O . ASN A 1 208 ? 14.716 22.577 23.679 1.00 32.84 208 ASN A O 1
ATOM 1386 N N . MET A 1 209 ? 13.309 24.035 24.619 1.00 31.58 209 MET A N 1
ATOM 1387 C CA . MET A 1 209 ? 12.176 23.648 23.791 1.00 33.50 209 MET A CA 1
ATOM 1388 C C . MET A 1 209 ? 12.477 23.895 22.304 1.00 34.05 209 MET A C 1
ATOM 1389 O O . MET A 1 209 ? 12.192 23.033 21.461 1.00 34.29 209 MET A O 1
ATOM 1394 N N . SER A 1 210 ? 13.079 25.042 21.971 1.00 31.43 210 SER A N 1
ATOM 1395 C CA . SER A 1 210 ? 13.371 25.311 20.570 1.00 29.54 210 SER A CA 1
ATOM 1396 C C . SER A 1 210 ? 14.344 24.290 20.018 1.00 28.18 210 SER A C 1
ATOM 1397 O O . SER A 1 210 ? 14.224 23.874 18.876 1.00 27.94 210 SER A O 1
ATOM 1400 N N . PHE A 1 211 ? 15.320 23.900 20.824 1.00 27.16 211 PHE A N 1
ATOM 1401 C CA . PHE A 1 211 ? 16.311 22.934 20.385 1.00 27.27 211 PHE A CA 1
ATOM 1402 C C . PHE A 1 211 ? 15.664 21.557 20.146 1.00 28.41 211 PHE A C 1
ATOM 1403 O O . PHE A 1 211 ? 16.111 20.809 19.286 1.00 29.21 211 PHE A O 1
ATOM 1411 N N . MET A 1 212 ? 14.668 21.227 20.959 1.00 29.05 212 MET A N 1
ATOM 1412 C CA . MET A 1 212 ? 13.931 19.979 20.822 1.00 34.27 212 MET A CA 1
ATOM 1413 C C . MET A 1 212 ? 13.170 20.028 19.481 1.00 32.54 212 MET A C 1
ATOM 1414 O O . MET A 1 212 ? 13.181 19.060 18.728 1.00 30.66 212 MET A O 1
ATOM 1419 N N . LEU A 1 213 ? 12.516 21.153 19.186 1.00 31.32 213 LEU A N 1
ATOM 1420 C CA . LEU A 1 213 ? 11.794 21.271 17.911 1.00 31.11 213 LEU A CA 1
ATOM 1421 C C . LEU A 1 213 ? 12.771 21.253 16.731 1.00 30.68 213 LEU A C 1
ATOM 1422 O O . LEU A 1 213 ? 12.440 20.680 15.679 1.00 31.31 213 LEU A O 1
ATOM 1427 N N . LEU A 1 214 ? 13.978 21.824 16.898 1.00 27.75 214 LEU A N 1
ATOM 1428 C CA . LEU A 1 214 ? 14.985 21.802 15.819 1.00 27.16 214 LEU A CA 1
ATOM 1429 C C . LEU A 1 214 ? 15.469 20.380 15.588 1.00 27.84 214 LEU A C 1
ATOM 1430 O O . LEU A 1 214 ? 15.708 19.965 14.450 1.00 26.56 214 LEU A O 1
ATOM 1435 N N . PHE A 1 215 ? 15.671 19.659 16.691 1.00 28.29 215 PHE A N 1
ATOM 1436 C CA . PHE A 1 215 ? 16.107 18.262 16.643 1.00 29.02 215 PHE A CA 1
ATOM 1437 C C . PHE A 1 215 ? 15.071 17.415 15.863 1.00 26.20 215 PHE A C 1
ATOM 1438 O O . PHE A 1 215 ? 15.433 16.634 15.023 1.00 26.61 215 PHE A O 1
ATOM 1446 N N . ARG A 1 216 ? 13.794 17.556 16.185 1.00 27.20 216 ARG A N 1
ATOM 1447 C CA . ARG A 1 216 ? 12.759 16.798 15.474 1.00 30.95 216 ARG A CA 1
ATOM 1448 C C . ARG A 1 216 ? 12.748 17.107 13.961 1.00 30.52 216 ARG A C 1
ATOM 1449 O O . ARG A 1 216 ? 12.568 16.192 13.155 1.00 31.04 216 ARG A O 1
ATOM 1457 N N . ASP A 1 217 ? 12.947 18.373 13.571 1.00 29.30 217 ASP A N 1
ATOM 1458 C CA . ASP A 1 217 ? 13.001 18.719 12.143 1.00 28.54 217 ASP A CA 1
ATOM 1459 C C . ASP A 1 217 ? 14.255 18.111 11.534 1.00 28.62 217 ASP A C 1
ATOM 1460 O O . ASP A 1 217 ? 14.219 17.551 10.425 1.00 29.32 217 ASP A O 1
ATOM 1465 N N . LEU A 1 218 ? 15.376 18.220 12.246 1.00 27.63 218 LEU A N 1
ATOM 1466 C CA . LEU A 1 218 ? 16.624 17.694 11.716 1.00 29.92 218 LEU A CA 1
ATOM 1467 C C . LEU A 1 218 ? 16.565 16.198 11.387 1.00 29.89 218 LEU A C 1
ATOM 1468 O O . LEU A 1 218 ? 17.079 15.763 10.373 1.00 29.60 218 LEU A O 1
ATOM 1473 N N . ILE A 1 219 ? 15.971 15.422 12.278 1.00 31.46 219 ILE A N 1
ATOM 1474 C CA . ILE A 1 219 ? 15.847 13.971 12.072 1.00 35.16 219 ILE A CA 1
ATOM 1475 C C . ILE A 1 219 ? 15.113 13.700 10.752 1.00 32.79 219 ILE A C 1
ATOM 1476 O O . ILE A 1 219 ? 15.586 12.933 9.916 1.00 33.58 219 ILE A O 1
ATOM 1481 N N . ARG A 1 220 ? 13.965 14.352 10.575 1.00 32.09 220 ARG A N 1
ATOM 1482 C CA . ARG A 1 220 ? 13.163 14.210 9.365 1.00 31.77 220 ARG A CA 1
ATOM 1483 C C . ARG A 1 220 ? 13.924 14.716 8.158 1.00 30.94 220 ARG A C 1
ATOM 1484 O O . ARG A 1 220 ? 13.924 14.085 7.112 1.00 30.05 220 ARG A O 1
ATOM 1492 N N . LEU A 1 221 ? 14.594 15.855 8.298 1.00 30.95 221 LEU A N 1
ATOM 1493 C CA . LEU A 1 221 ? 15.347 16.413 7.180 1.00 31.09 221 LEU A CA 1
ATOM 1494 C C . LEU A 1 221 ? 16.484 15.487 6.835 1.00 31.36 221 LEU A C 1
ATOM 1495 O O . LEU A 1 221 ? 16.811 15.255 5.662 1.00 31.80 221 LEU A O 1
ATOM 1500 N N . PHE A 1 222 ? 17.125 14.977 7.866 1.00 32.64 222 PHE A N 1
ATOM 1501 C CA . PHE A 1 222 ? 18.251 14.085 7.649 1.00 36.58 222 PHE A CA 1
ATOM 1502 C C . PHE A 1 222 ? 17.809 12.865 6.826 1.00 34.13 222 PHE A C 1
ATOM 1503 O O . PHE A 1 222 ? 18.465 12.496 5.865 1.00 33.40 222 PHE A O 1
ATOM 1511 N N . ALA A 1 223 ? 16.678 12.279 7.203 1.00 33.76 223 ALA A N 1
ATOM 1512 C CA . ALA A 1 223 ? 16.129 11.106 6.500 1.00 36.14 223 ALA A CA 1
ATOM 1513 C C . ALA A 1 223 ? 15.823 11.399 5.021 1.00 35.29 223 ALA A C 1
ATOM 1514 O O . ALA A 1 223 ? 16.125 10.588 4.161 1.00 35.13 223 ALA A O 1
ATOM 1516 N N . CYS A 1 224 ? 15.241 12.564 4.735 1.00 36.12 224 CYS A N 1
ATOM 1517 C CA . CYS A 1 224 ? 14.926 12.953 3.360 1.00 37.88 224 CYS A CA 1
ATOM 1518 C C . CYS A 1 224 ? 16.183 13.146 2.560 1.00 35.22 224 CYS A C 1
ATOM 1519 O O . CYS A 1 224 ? 16.263 12.787 1.383 1.00 35.09 224 CYS A O 1
ATOM 1522 N N . TYR A 1 225 ? 17.164 13.759 3.197 1.00 34.02 225 TYR A N 1
ATOM 1523 C CA . TYR A 1 225 ? 18.415 14.049 2.535 1.00 34.05 225 TYR A CA 1
ATOM 1524 C C . TYR A 1 225 ? 19.059 12.733 2.139 1.00 33.77 225 TYR A C 1
ATOM 1525 O O . TYR A 1 225 ? 19.478 12.554 1.001 1.00 34.14 225 TYR A O 1
ATOM 1534 N N . ASN A 1 226 ? 19.151 11.819 3.088 1.00 34.57 226 ASN A N 1
ATOM 1535 C CA . ASN A 1 226 ? 19.740 10.523 2.790 1.00 39.02 226 ASN A CA 1
ATOM 1536 C C . ASN A 1 226 ? 19.028 9.799 1.656 1.00 37.87 226 ASN A C 1
ATOM 1537 O O . ASN A 1 226 ? 19.688 9.260 0.769 1.00 37.73 226 ASN A O 1
ATOM 1542 N N . ASP A 1 227 ? 17.699 9.805 1.684 1.00 37.97 227 ASP A N 1
ATOM 1543 C CA . ASP A 1 227 ? 16.905 9.173 0.619 1.00 40.34 227 ASP A CA 1
ATOM 1544 C C . ASP A 1 227 ? 17.225 9.826 -0.715 1.00 38.96 227 ASP A C 1
ATOM 1545 O O . ASP A 1 227 ? 17.461 9.147 -1.706 1.00 39.86 227 ASP A O 1
ATOM 1550 N N . GLY A 1 228 ? 17.256 11.156 -0.718 1.00 37.49 228 GLY A N 1
ATOM 1551 C CA . GLY A 1 228 ? 17.545 11.885 -1.931 1.00 34.60 228 GLY A CA 1
ATOM 1552 C C . GLY A 1 228 ? 18.904 11.530 -2.494 1.00 35.66 228 GLY A C 1
ATOM 1553 O O . GLY A 1 228 ? 19.049 11.409 -3.709 1.00 35.75 228 GLY A O 1
ATOM 1554 N N . ILE A 1 229 ? 19.901 11.366 -1.625 1.00 34.96 229 ILE A N 1
ATOM 1555 C CA . ILE A 1 229 ? 21.266 11.037 -2.047 1.00 34.27 229 ILE A CA 1
ATOM 1556 C C . ILE A 1 229 ? 21.403 9.589 -2.548 1.00 36.41 229 ILE A C 1
ATOM 1557 O O . ILE A 1 229 ? 22.128 9.333 -3.503 1.00 36.58 229 ILE A O 1
ATOM 1562 N N . ILE A 1 230 ? 20.727 8.649 -1.898 1.00 38.72 230 ILE A N 1
ATOM 1563 C CA . ILE A 1 230 ? 20.764 7.249 -2.332 1.00 41.37 230 ILE A CA 1
ATOM 1564 C C . ILE A 1 230 ? 20.212 7.230 -3.762 1.00 42.68 230 ILE A C 1
ATOM 1565 O O . ILE A 1 230 ? 20.759 6.576 -4.652 1.00 42.72 230 ILE A O 1
ATOM 1570 N N . ASN A 1 231 ? 19.128 7.976 -3.971 1.00 43.08 231 ASN A N 1
ATOM 1571 C CA . ASN A 1 231 ? 18.479 8.067 -5.275 1.00 43.13 231 ASN A CA 1
ATOM 1572 C C . ASN A 1 231 ? 19.419 8.700 -6.287 1.00 43.44 231 ASN A C 1
ATOM 1573 O O . ASN A 1 231 ? 19.524 8.250 -7.430 1.00 42.70 231 ASN A O 1
ATOM 1578 N N . LEU A 1 232 ? 20.116 9.743 -5.856 1.00 43.91 232 LEU A N 1
ATOM 1579 C CA . LEU A 1 232 ? 21.059 10.438 -6.718 1.00 44.63 232 LEU A CA 1
ATOM 1580 C C . LEU A 1 232 ? 22.134 9.477 -7.194 1.00 45.11 232 LEU A C 1
ATOM 1581 O O . LEU A 1 232 ? 22.549 9.505 -8.357 1.00 44.99 232 LEU A O 1
ATOM 1586 N N . LEU A 1 233 ? 22.604 8.644 -6.279 1.00 44.89 233 LEU A N 1
ATOM 1587 C CA . LEU A 1 233 ? 23.650 7.697 -6.611 1.00 47.29 233 LEU A CA 1
ATOM 1588 C C . LEU A 1 233 ? 23.151 6.584 -7.539 1.00 48.33 233 LEU A C 1
ATOM 1589 O O . LEU A 1 233 ? 23.900 6.092 -8.376 1.00 47.62 233 LEU A O 1
ATOM 1594 N N . GLU A 1 234 ? 21.890 6.197 -7.375 1.00 49.75 234 GLU A N 1
ATOM 1595 C CA . GLU A 1 234 ? 21.284 5.168 -8.209 1.00 52.14 234 GLU A CA 1
ATOM 1596 C C . GLU A 1 234 ? 21.182 5.652 -9.663 1.00 52.51 234 GLU A C 1
ATOM 1597 O O . GLU A 1 234 ? 21.430 4.900 -10.594 1.00 54.23 234 GLU A O 1
ATOM 1603 N N . LYS A 1 235 ? 20.838 6.916 -9.860 1.00 52.21 235 LYS A N 1
ATOM 1604 C CA . LYS A 1 235 ? 20.704 7.466 -11.206 1.00 51.56 235 LYS A CA 1
ATOM 1605 C C . LYS A 1 235 ? 21.989 8.099 -11.754 1.00 51.58 235 LYS A C 1
ATOM 1606 O O . LYS A 1 235 ? 22.133 8.312 -12.961 1.00 51.67 235 LYS A O 1
ATOM 1612 N N . TYR A 1 236 ? 22.924 8.390 -10.863 1.00 51.00 236 TYR A N 1
ATOM 1613 C CA . TYR A 1 236 ? 24.180 9.008 -11.241 1.00 50.99 236 TYR A CA 1
ATOM 1614 C C . TYR A 1 236 ? 24.846 8.455 -12.506 1.00 51.84 236 TYR A C 1
ATOM 1615 O O . TYR A 1 236 ? 25.157 9.208 -13.427 1.00 51.10 236 TYR A O 1
ATOM 1624 N N . PHE A 1 237 ? 25.075 7.148 -12.544 1.00 52.29 237 PHE A N 1
ATOM 1625 C CA . PHE A 1 237 ? 25.760 6.546 -13.679 1.00 55.63 237 PHE A CA 1
ATOM 1626 C C . PHE A 1 237 ? 25.019 6.606 -15.020 1.00 57.15 237 PHE A C 1
ATOM 1627 O O . PHE A 1 237 ? 25.624 6.376 -16.057 1.00 56.96 237 PHE A O 1
ATOM 1635 N N . ASP A 1 238 ? 23.727 6.933 -15.001 1.00 59.63 238 ASP A N 1
ATOM 1636 C CA . ASP A 1 238 ? 22.935 7.041 -16.233 1.00 61.66 238 ASP A CA 1
ATOM 1637 C C . ASP A 1 238 ? 22.755 8.508 -16.651 1.00 62.69 238 ASP A C 1
ATOM 1638 O O . ASP A 1 238 ? 22.145 8.804 -17.682 1.00 62.56 238 ASP A O 1
ATOM 1643 N N . MET A 1 239 ? 23.278 9.421 -15.837 1.00 62.84 239 MET A N 1
ATOM 1644 C CA . MET A 1 239 ? 23.173 10.848 -16.107 1.00 63.12 239 MET A CA 1
ATOM 1645 C C . MET A 1 239 ? 24.063 11.289 -17.246 1.00 65.33 239 MET A C 1
ATOM 1646 O O . MET A 1 239 ? 25.076 10.657 -17.543 1.00 65.19 239 MET A O 1
ATOM 1651 N N . ASN A 1 240 ? 23.695 12.403 -17.864 1.00 68.48 240 ASN A N 1
ATOM 1652 C CA . ASN A 1 240 ? 24.479 12.927 -18.967 1.00 71.67 240 ASN A CA 1
ATOM 1653 C C . ASN A 1 240 ? 25.834 13.446 -18.483 1.00 73.23 240 ASN A C 1
ATOM 1654 O O . ASN A 1 240 ? 26.508 12.800 -17.676 1.00 74.25 240 ASN A O 1
ATOM 1659 N N . LYS A 1 241 ? 26.221 14.618 -18.968 1.00 73.79 241 LYS A N 1
ATOM 1660 C CA . LYS A 1 241 ? 27.502 15.205 -18.619 1.00 74.42 241 LYS A CA 1
ATOM 1661 C C . LYS A 1 241 ? 27.370 16.319 -17.575 1.00 74.11 241 LYS A C 1
ATOM 1662 O O . LYS A 1 241 ? 28.031 16.285 -16.538 1.00 72.96 241 LYS A O 1
ATOM 1668 N N . LYS A 1 242 ? 26.513 17.300 -17.848 1.00 73.79 242 LYS A N 1
ATOM 1669 C CA . LYS A 1 242 ? 26.324 18.412 -16.922 1.00 73.78 242 LYS A CA 1
ATOM 1670 C C . LYS A 1 242 ? 25.668 17.934 -15.625 1.00 72.77 242 LYS A C 1
ATOM 1671 O O . LYS A 1 242 ? 26.105 18.295 -14.531 1.00 72.46 242 LYS A O 1
ATOM 1677 N N . HIS A 1 243 ? 24.629 17.114 -15.759 1.00 70.86 243 HIS A N 1
ATOM 1678 C CA . HIS A 1 243 ? 23.920 16.570 -14.611 1.00 69.16 243 HIS A CA 1
ATOM 1679 C C . HIS A 1 243 ? 24.834 15.717 -13.743 1.00 67.34 243 HIS A C 1
ATOM 1680 O O . HIS A 1 243 ? 24.682 15.675 -12.519 1.00 66.28 243 HIS A O 1
ATOM 1687 N N . ALA A 1 244 ? 25.784 15.042 -14.380 1.00 65.50 244 ALA A N 1
ATOM 1688 C CA . ALA A 1 244 ? 26.729 14.210 -13.657 1.00 63.92 244 ALA A CA 1
ATOM 1689 C C . ALA A 1 244 ? 27.572 15.100 -12.758 1.00 63.18 244 ALA A C 1
ATOM 1690 O O . ALA A 1 244 ? 27.819 14.767 -11.602 1.00 62.16 244 ALA A O 1
ATOM 1692 N N . ARG A 1 245 ? 28.010 16.236 -13.293 1.00 62.80 245 ARG A N 1
ATOM 1693 C CA . ARG A 1 245 ? 28.828 17.163 -12.520 1.00 63.61 245 ARG A CA 1
ATOM 1694 C C . ARG A 1 245 ? 28.018 17.787 -11.380 1.00 61.89 245 ARG A C 1
ATOM 1695 O O . ARG A 1 245 ? 28.522 17.912 -10.269 1.00 61.61 245 ARG A O 1
ATOM 1703 N N . ASP A 1 246 ? 26.771 18.170 -11.660 1.00 59.95 246 ASP A N 1
ATOM 1704 C CA . ASP A 1 246 ? 25.884 18.751 -10.651 1.00 59.54 246 ASP A CA 1
ATOM 1705 C C . ASP A 1 246 ? 25.728 17.782 -9.480 1.00 57.94 246 ASP A C 1
ATOM 1706 O O . ASP A 1 246 ? 25.879 18.156 -8.310 1.00 57.14 246 ASP A O 1
ATOM 1711 N N . ALA A 1 247 ? 25.409 16.534 -9.812 1.00 55.05 247 ALA A N 1
ATOM 1712 C CA . ALA A 1 247 ? 25.213 15.489 -8.818 1.00 53.01 247 ALA A CA 1
ATOM 1713 C C . ALA A 1 247 ? 26.453 15.238 -7.964 1.00 51.01 247 ALA A C 1
ATOM 1714 O O . ALA A 1 247 ? 26.347 15.047 -6.748 1.00 49.31 247 ALA A O 1
ATOM 1716 N N . LEU A 1 248 ? 27.621 15.222 -8.599 1.00 49.20 248 LEU A N 1
ATOM 1717 C CA . LEU A 1 248 ? 28.862 14.975 -7.874 1.00 49.81 248 LEU A CA 1
ATOM 1718 C C . LEU A 1 248 ? 29.124 16.059 -6.829 1.00 49.89 248 LEU A C 1
ATOM 1719 O O . LEU A 1 248 ? 29.585 15.780 -5.727 1.00 50.01 248 LEU A O 1
ATOM 1724 N N . ASP A 1 249 ? 28.821 17.294 -7.191 1.00 49.49 249 ASP A N 1
ATOM 1725 C CA . ASP A 1 249 ? 29.003 18.413 -6.292 1.00 49.96 249 ASP A CA 1
ATOM 1726 C C . ASP A 1 249 ? 28.037 18.266 -5.127 1.00 47.17 249 ASP A C 1
ATOM 1727 O O . ASP A 1 249 ? 28.430 18.366 -3.962 1.00 45.83 249 ASP A O 1
ATOM 1732 N N . LEU A 1 250 ? 26.769 18.006 -5.448 1.00 44.85 250 LEU A N 1
ATOM 1733 C CA . LEU A 1 250 ? 25.747 17.849 -4.426 1.00 42.11 250 LEU A CA 1
ATOM 1734 C C . LEU A 1 250 ? 26.128 16.738 -3.467 1.00 41.37 250 LEU A C 1
ATOM 1735 O O . LEU A 1 250 ? 25.900 16.833 -2.257 1.00 40.34 250 LEU A O 1
ATOM 1740 N N . TYR A 1 251 ? 26.728 15.688 -4.015 1.00 39.43 251 TYR A N 1
ATOM 1741 C CA . TYR A 1 251 ? 27.141 14.554 -3.207 1.00 38.49 251 TYR A CA 1
ATOM 1742 C C . TYR A 1 251 ? 28.261 14.961 -2.254 1.00 37.50 251 TYR A C 1
ATOM 1743 O O . TYR A 1 251 ? 28.289 14.569 -1.096 1.00 35.32 251 TYR A O 1
ATOM 1752 N N . LYS A 1 252 ? 29.210 15.727 -2.758 1.00 39.91 252 LYS A N 1
ATOM 1753 C CA . LYS A 1 252 ? 30.309 16.171 -1.903 1.00 41.96 252 LYS A CA 1
ATOM 1754 C C . LYS A 1 252 ? 29.793 17.094 -0.796 1.00 40.14 252 LYS A C 1
ATOM 1755 O O . LYS A 1 252 ? 30.230 17.011 0.342 1.00 42.40 252 LYS A O 1
ATOM 1761 N N . LYS A 1 253 ? 28.846 17.953 -1.132 1.00 38.77 253 LYS A N 1
ATOM 1762 C CA . LYS A 1 253 ? 28.267 18.855 -0.147 1.00 38.60 253 LYS A CA 1
ATOM 1763 C C . LYS A 1 253 ? 27.558 18.050 0.919 1.00 38.57 253 LYS A C 1
ATOM 1764 O O . LYS A 1 253 ? 27.594 18.402 2.111 1.00 38.54 253 LYS A O 1
ATOM 1770 N N . PHE A 1 254 ? 26.930 16.953 0.494 1.00 36.59 254 PHE A N 1
ATOM 1771 C CA . PHE A 1 254 ? 26.214 16.076 1.408 1.00 35.24 254 PHE A CA 1
ATOM 1772 C C . PHE A 1 254 ? 27.180 15.480 2.441 1.00 36.49 254 PHE A C 1
ATOM 1773 O O . PHE A 1 254 ? 26.848 15.349 3.627 1.00 35.65 254 PHE A O 1
ATOM 1781 N N . LEU A 1 255 ? 28.375 15.114 1.983 1.00 37.01 255 LEU A N 1
ATOM 1782 C CA . LEU A 1 255 ? 29.369 14.526 2.868 1.00 38.24 255 LEU A CA 1
ATOM 1783 C C . LEU A 1 255 ? 29.798 15.546 3.931 1.00 39.23 255 LEU A C 1
ATOM 1784 O O . LEU A 1 255 ? 29.917 15.217 5.119 1.00 37.24 255 LEU A O 1
ATOM 1789 N N . VAL A 1 256 ? 30.016 16.786 3.508 1.00 39.20 256 VAL A N 1
ATOM 1790 C CA . VAL A 1 256 ? 30.386 17.812 4.469 1.00 40.24 256 VAL A CA 1
ATOM 1791 C C . VAL A 1 256 ? 29.237 17.931 5.466 1.00 40.41 256 VAL A C 1
ATOM 1792 O O . VAL A 1 256 ? 29.448 17.944 6.672 1.00 41.40 256 VAL A O 1
ATOM 1796 N N . ARG A 1 257 ? 28.003 17.968 4.978 1.00 39.43 257 ARG A N 1
ATOM 1797 C CA . ARG A 1 257 ? 26.904 18.113 5.918 1.00 39.13 257 ARG A CA 1
ATOM 1798 C C . ARG A 1 257 ? 26.594 16.964 6.865 1.00 38.74 257 ARG A C 1
ATOM 1799 O O . ARG A 1 257 ? 25.990 17.176 7.912 1.00 36.85 257 ARG A O 1
ATOM 1807 N N . MET A 1 258 ? 27.008 15.746 6.539 1.00 39.78 258 MET A N 1
ATOM 1808 C CA . MET A 1 258 ? 26.744 14.662 7.471 1.00 41.40 258 MET A CA 1
ATOM 1809 C C . MET A 1 258 ? 27.679 14.811 8.683 1.00 41.47 258 MET A C 1
ATOM 1810 O O . MET A 1 258 ? 27.330 14.424 9.803 1.00 40.47 258 MET A O 1
ATOM 1815 N N . ASP A 1 259 ? 28.865 15.379 8.483 1.00 41.27 259 ASP A N 1
ATOM 1816 C CA . ASP A 1 259 ? 29.746 15.609 9.640 1.00 42.24 259 ASP A CA 1
ATOM 1817 C C . ASP A 1 259 ? 29.048 16.626 10.541 1.00 39.56 259 ASP A C 1
ATOM 1818 O O . ASP A 1 259 ? 28.918 16.431 11.748 1.00 41.45 259 ASP A O 1
ATOM 1823 N N . ARG A 1 260 ? 28.578 17.715 9.949 1.00 38.19 260 ARG A N 1
ATOM 1824 C CA . ARG A 1 260 ? 27.861 18.734 10.725 1.00 36.69 260 ARG A CA 1
ATOM 1825 C C . ARG A 1 260 ? 26.666 18.115 11.464 1.00 36.39 260 ARG A C 1
ATOM 1826 O O . ARG A 1 260 ? 26.457 18.414 12.639 1.00 38.25 260 ARG A O 1
ATOM 1834 N N . VAL A 1 261 ? 25.901 17.228 10.813 1.00 35.13 261 VAL A N 1
ATOM 1835 C CA . VAL A 1 261 ? 24.761 16.588 11.499 1.00 33.08 261 VAL A CA 1
ATOM 1836 C C . VAL A 1 261 ? 25.274 15.712 12.643 1.00 33.11 261 VAL A C 1
ATOM 1837 O O . VAL A 1 261 ? 24.652 15.605 13.704 1.00 33.60 261 VAL A O 1
ATOM 1841 N N . GLY A 1 262 ? 26.429 15.105 12.425 1.00 35.02 262 GLY A N 1
ATOM 1842 C CA . GLY A 1 262 ? 27.026 14.266 13.449 1.00 37.26 262 GLY A CA 1
ATOM 1843 C C . GLY A 1 262 ? 27.330 15.080 14.695 1.00 38.19 262 GLY A C 1
ATOM 1844 O O . GLY A 1 262 ? 27.072 14.646 15.817 1.00 39.12 262 GLY A O 1
ATOM 1845 N N . GLU A 1 263 ? 27.871 16.275 14.496 1.00 39.22 263 GLU A N 1
ATOM 1846 C CA . GLU A 1 263 ? 28.189 17.159 15.610 1.00 38.78 263 GLU A CA 1
ATOM 1847 C C . GLU A 1 263 ? 26.905 17.595 16.292 1.00 38.13 263 GLU A C 1
ATOM 1848 O O . GLU A 1 263 ? 26.819 17.596 17.519 1.00 39.08 263 GLU A O 1
ATOM 1854 N N . PHE A 1 264 ? 25.890 17.953 15.504 1.00 35.26 264 PHE A N 1
ATOM 1855 C CA . PHE A 1 264 ? 24.614 18.367 16.087 1.00 32.63 264 PHE A CA 1
ATOM 1856 C C . PHE A 1 264 ? 24.061 17.244 16.960 1.00 32.48 264 PHE A C 1
ATOM 1857 O O . PHE A 1 264 ? 23.594 17.485 18.071 1.00 31.87 264 PHE A O 1
ATOM 1865 N N . LEU A 1 265 ? 24.087 16.017 16.443 1.00 32.68 265 LEU A N 1
ATOM 1866 C CA . LEU A 1 265 ? 23.551 14.866 17.195 1.00 34.58 265 LEU A CA 1
ATOM 1867 C C . LEU A 1 265 ? 24.327 14.616 18.474 1.00 35.65 265 LEU A C 1
ATOM 1868 O O . LEU A 1 265 ? 23.762 14.193 19.479 1.00 35.35 265 LEU A O 1
ATOM 1873 N N . LYS A 1 266 ? 25.635 14.851 18.414 1.00 38.97 266 LYS A N 1
ATOM 1874 C CA . LYS A 1 266 ? 26.494 14.693 19.581 1.00 40.72 266 LYS A CA 1
ATOM 1875 C C . LYS A 1 266 ? 25.946 15.618 20.659 1.00 40.08 266 LYS A C 1
ATOM 1876 O O . LYS A 1 266 ? 25.653 15.174 21.765 1.00 42.31 266 LYS A O 1
ATOM 1882 N N . VAL A 1 267 ? 25.792 16.904 20.337 1.00 38.55 267 VAL A N 1
ATOM 1883 C CA . VAL A 1 267 ? 25.252 17.858 21.297 1.00 36.06 267 VAL A CA 1
ATOM 1884 C C . VAL A 1 267 ? 23.868 17.418 21.740 1.00 37.69 267 VAL A C 1
ATOM 1885 O O . VAL A 1 267 ? 23.487 17.575 22.894 1.00 38.07 267 VAL A O 1
ATOM 1889 N N . ALA A 1 268 ? 23.091 16.859 20.826 1.00 40.34 268 ALA A N 1
ATOM 1890 C CA . ALA A 1 268 ? 21.752 16.409 21.202 1.00 40.96 268 ALA A CA 1
ATOM 1891 C C . ALA A 1 268 ? 21.884 15.288 22.228 1.00 42.65 268 ALA A C 1
ATOM 1892 O O . ALA A 1 268 ? 21.109 15.203 23.180 1.00 42.86 268 ALA A O 1
ATOM 1894 N N . GLU A 1 269 ? 22.877 14.432 22.046 1.00 45.87 269 GLU A N 1
ATOM 1895 C CA . GLU A 1 269 ? 23.053 13.325 22.989 1.00 51.78 269 GLU A CA 1
ATOM 1896 C C . GLU A 1 269 ? 23.429 13.829 24.390 1.00 52.50 269 GLU A C 1
ATOM 1897 O O . GLU A 1 269 ? 22.854 13.390 25.387 1.00 52.99 269 GLU A O 1
ATOM 1903 N N . ASN A 1 270 ? 24.375 14.764 24.459 1.00 53.60 270 ASN A N 1
ATOM 1904 C CA . ASN A 1 270 ? 24.818 15.309 25.738 1.00 55.06 270 ASN A CA 1
ATOM 1905 C C . ASN A 1 270 ? 23.758 16.089 26.510 1.00 55.11 270 ASN A C 1
ATOM 1906 O O . ASN A 1 270 ? 23.807 16.124 27.735 1.00 55.87 270 ASN A O 1
ATOM 1911 N N . VAL A 1 271 ? 22.806 16.719 25.827 1.00 54.41 271 VAL A N 1
ATOM 1912 C CA . VAL A 1 271 ? 21.797 17.477 26.554 1.00 53.80 271 VAL A CA 1
ATOM 1913 C C . VAL A 1 271 ? 20.578 16.698 27.023 1.00 54.29 271 VAL A C 1
ATOM 1914 O O . VAL A 1 271 ? 19.597 17.294 27.463 1.00 54.33 271 VAL A O 1
ATOM 1918 N N . GLY A 1 272 ? 20.626 15.376 26.935 1.00 55.50 272 GLY A N 1
ATOM 1919 C CA . GLY A 1 272 ? 19.512 14.583 27.425 1.00 58.90 272 GLY A CA 1
ATOM 1920 C C . GLY A 1 272 ? 18.439 14.079 26.472 1.00 61.66 272 GLY A C 1
ATOM 1921 O O . GLY A 1 272 ? 17.339 13.746 26.912 1.00 62.06 272 GLY A O 1
ATOM 1922 N N . ILE A 1 273 ? 18.727 14.020 25.178 1.00 63.23 273 ILE A N 1
ATOM 1923 C CA . ILE A 1 273 ? 17.739 13.515 24.238 1.00 64.83 273 ILE A CA 1
ATOM 1924 C C . ILE A 1 273 ? 17.952 12.014 24.118 1.00 66.31 273 ILE A C 1
ATOM 1925 O O . ILE A 1 273 ? 19.087 11.552 24.041 1.00 65.86 273 ILE A O 1
ATOM 1930 N N . ASP A 1 274 ? 16.854 11.261 24.126 1.00 68.87 274 ASP A N 1
ATOM 1931 C CA . ASP A 1 274 ? 16.896 9.797 24.047 1.00 71.30 274 ASP A CA 1
ATOM 1932 C C . ASP A 1 274 ? 17.781 9.269 22.926 1.00 71.96 274 ASP A C 1
ATOM 1933 O O . ASP A 1 274 ? 17.540 9.559 21.754 1.00 72.04 274 ASP A O 1
ATOM 1938 N N . LYS A 1 275 ? 18.787 8.474 23.283 1.00 72.20 275 LYS A N 1
ATOM 1939 C CA . LYS A 1 275 ? 19.695 7.906 22.288 1.00 72.71 275 LYS A CA 1
ATOM 1940 C C . LYS A 1 275 ? 18.931 6.995 21.324 1.00 72.41 275 LYS A C 1
ATOM 1941 O O . LYS A 1 275 ? 19.435 6.622 20.259 1.00 71.29 275 LYS A O 1
ATOM 1947 N N . GLY A 1 276 ? 17.710 6.639 21.708 1.00 72.21 276 GLY A N 1
ATOM 1948 C CA . GLY A 1 276 ? 16.901 5.788 20.862 1.00 73.25 276 GLY A CA 1
ATOM 1949 C C . GLY A 1 276 ? 16.311 6.580 19.710 1.00 73.83 276 GLY A C 1
ATOM 1950 O O . GLY A 1 276 ? 15.875 6.009 18.709 1.00 74.39 276 GLY A O 1
ATOM 1951 N N . ASP A 1 277 ? 16.300 7.903 19.853 1.00 73.55 277 ASP A N 1
ATOM 1952 C CA . ASP A 1 277 ? 15.764 8.782 18.827 1.00 72.60 277 ASP A CA 1
ATOM 1953 C C . ASP A 1 277 ? 16.898 9.413 18.039 1.00 71.83 277 ASP A C 1
ATOM 1954 O O . ASP A 1 277 ? 16.664 10.245 17.172 1.00 71.95 277 ASP A O 1
ATOM 1959 N N . ILE A 1 278 ? 18.125 9.012 18.349 1.00 70.81 278 ILE A N 1
ATOM 1960 C CA . ILE A 1 278 ? 19.312 9.534 17.674 1.00 70.15 278 ILE A CA 1
ATOM 1961 C C . ILE A 1 278 ? 19.744 8.544 16.595 1.00 70.77 278 ILE A C 1
ATOM 1962 O O . ILE A 1 278 ? 20.141 7.421 16.901 1.00 70.93 278 ILE A O 1
ATOM 1967 N N . PRO A 1 279 ? 19.679 8.946 15.316 1.00 71.22 279 PRO A N 1
ATOM 1968 C CA . PRO A 1 279 ? 20.077 8.052 14.228 1.00 71.65 279 PRO A CA 1
ATOM 1969 C C . PRO A 1 279 ? 21.550 7.678 14.283 1.00 72.59 279 PRO A C 1
ATOM 1970 O O . PRO A 1 279 ? 22.399 8.513 14.598 1.00 72.23 279 PRO A O 1
ATOM 1974 N N . ASP A 1 280 ? 21.847 6.417 13.977 1.00 73.50 280 ASP A N 1
ATOM 1975 C CA . ASP A 1 280 ? 23.226 5.960 13.997 1.00 74.54 280 ASP A CA 1
ATOM 1976 C C . ASP A 1 280 ? 23.925 6.157 12.665 1.00 74.99 280 ASP A C 1
ATOM 1977 O O . ASP A 1 280 ? 23.849 5.299 11.794 1.00 76.13 280 ASP A O 1
ATOM 1978 N N . LEU A 1 281 ? 24.607 7.286 12.503 1.00 75.18 281 LEU A N 1
ATOM 1979 C CA . LEU A 1 281 ? 25.320 7.584 11.264 1.00 75.29 281 LEU A CA 1
ATOM 1980 C C . LEU A 1 281 ? 26.535 6.697 11.061 1.00 75.30 281 LEU A C 1
ATOM 1981 O O . LEU A 1 281 ? 27.078 6.139 12.012 1.00 75.67 281 LEU A O 1
ATOM 1986 N N . THR A 1 282 ? 26.962 6.581 9.810 1.00 74.65 282 THR A N 1
ATOM 1987 C CA . THR A 1 282 ? 28.126 5.782 9.498 1.00 74.18 282 THR A CA 1
ATOM 1988 C C . THR A 1 282 ? 28.951 6.536 8.479 1.00 73.89 282 THR A C 1
ATOM 1989 O O . THR A 1 282 ? 28.399 7.073 7.520 1.00 73.71 282 THR A O 1
ATOM 1990 N N . LYS A 1 283 ? 30.262 6.603 8.691 1.00 73.36 283 LYS A N 1
ATOM 1991 C CA . LYS A 1 283 ? 31.128 7.295 7.752 1.00 72.26 283 LYS A CA 1
ATOM 1992 C C . LYS A 1 283 ? 30.918 6.732 6.362 1.00 71.78 283 LYS A C 1
ATOM 1993 O O . LYS A 1 283 ? 30.778 5.525 6.190 1.00 71.95 283 LYS A O 1
ATOM 1994 N N . ALA A 1 284 ? 30.879 7.600 5.361 1.00 71.19 284 ALA A N 1
ATOM 1995 C CA . ALA A 1 284 ? 30.672 7.138 3.999 1.00 70.41 284 ALA A CA 1
ATOM 1996 C C . ALA A 1 284 ? 31.968 6.598 3.408 1.00 69.38 284 ALA A C 1
ATOM 1997 O O . ALA A 1 284 ? 33.053 7.070 3.738 1.00 69.24 284 ALA A O 1
ATOM 1999 N N . PRO A 1 285 ? 31.863 5.584 2.534 1.00 68.63 285 PRO A N 1
ATOM 2000 C CA . PRO A 1 285 ? 32.982 4.922 1.847 1.00 67.08 285 PRO A CA 1
ATOM 2001 C C . PRO A 1 285 ? 33.636 5.797 0.774 1.00 65.54 285 PRO A C 1
ATOM 2002 O O . PRO A 1 285 ? 32.958 6.321 -0.107 1.00 65.15 285 PRO A O 1
ATOM 2006 N N . SER A 1 286 ? 34.956 5.944 0.852 1.00 63.93 286 SER A N 1
ATOM 2007 C CA . SER A 1 286 ? 35.708 6.760 -0.096 1.00 62.30 286 SER A CA 1
ATOM 2008 C C . SER A 1 286 ? 35.848 6.071 -1.447 1.00 61.43 286 SER A C 1
ATOM 2009 O O . SER A 1 286 ? 35.961 6.737 -2.484 1.00 61.54 286 SER A O 1
ATOM 2012 N N . SER A 1 287 ? 35.859 4.742 -1.436 1.00 59.30 287 SER A N 1
ATOM 2013 C CA . SER A 1 287 ? 35.965 3.984 -2.681 1.00 58.77 287 SER A CA 1
ATOM 2014 C C . SER A 1 287 ? 34.824 4.408 -3.599 1.00 57.47 287 SER A C 1
ATOM 2015 O O . SER A 1 287 ? 34.983 4.493 -4.818 1.00 56.74 287 SER A O 1
ATOM 2018 N N . LEU A 1 288 ? 33.680 4.698 -2.984 1.00 57.04 288 LEU A N 1
ATOM 2019 C CA . LEU A 1 288 ? 32.493 5.118 -3.702 1.00 56.60 288 LEU A CA 1
ATOM 2020 C C . LEU A 1 288 ? 32.706 6.486 -4.328 1.00 57.97 288 LEU A C 1
ATOM 2021 O O . LEU A 1 288 ? 32.378 6.694 -5.497 1.00 58.31 288 LEU A O 1
ATOM 2026 N N . LEU A 1 289 ? 33.253 7.423 -3.555 1.00 58.64 289 LEU A N 1
ATOM 2027 C CA . LEU A 1 289 ? 33.516 8.759 -4.072 1.00 58.54 289 LEU A CA 1
ATOM 2028 C C . LEU A 1 289 ? 34.538 8.611 -5.198 1.00 59.04 289 LEU A C 1
ATOM 2029 O O . LEU A 1 289 ? 34.472 9.297 -6.210 1.00 58.46 289 LEU A O 1
ATOM 2034 N N . ASP A 1 290 ? 35.489 7.703 -5.014 1.00 60.95 290 ASP A N 1
ATOM 2035 C CA . ASP A 1 290 ? 36.506 7.455 -6.031 1.00 62.64 290 ASP A CA 1
ATOM 2036 C C . ASP A 1 290 ? 35.824 7.032 -7.329 1.00 62.01 290 ASP A C 1
ATOM 2037 O O . ASP A 1 290 ? 36.161 7.509 -8.411 1.00 61.59 290 ASP A O 1
ATOM 2042 N N . ALA A 1 291 ? 34.843 6.144 -7.210 1.00 61.30 291 ALA A N 1
ATOM 2043 C CA . ALA A 1 291 ? 34.126 5.662 -8.383 1.00 60.50 291 ALA A CA 1
ATOM 2044 C C . ALA A 1 291 ? 33.382 6.773 -9.109 1.00 59.55 291 ALA A C 1
ATOM 2045 O O . ALA A 1 291 ? 33.445 6.864 -10.336 1.00 59.51 291 ALA A O 1
ATOM 2047 N N . LEU A 1 292 ? 32.680 7.618 -8.359 1.00 58.32 292 LEU A N 1
ATOM 2048 C CA . LEU A 1 292 ? 31.921 8.705 -8.968 1.00 57.11 292 LEU A CA 1
ATOM 2049 C C . LEU A 1 292 ? 32.810 9.623 -9.790 1.00 57.36 292 LEU A C 1
ATOM 2050 O O . LEU A 1 292 ? 32.418 10.063 -10.870 1.00 56.67 292 LEU A O 1
ATOM 2055 N N . GLU A 1 293 ? 34.008 9.912 -9.283 1.00 58.29 293 GLU A N 1
ATOM 2056 C CA . GLU A 1 293 ? 34.929 10.787 -9.992 1.00 59.94 293 GLU A CA 1
ATOM 2057 C C . GLU A 1 293 ? 35.490 10.130 -11.255 1.00 60.07 293 GLU A C 1
ATOM 2058 O O . GLU A 1 293 ? 35.551 10.762 -12.312 1.00 59.21 293 GLU A O 1
ATOM 2064 N N . GLN A 1 294 ? 35.895 8.867 -11.157 1.00 60.83 294 GLN A N 1
ATOM 2065 C CA . GLN A 1 294 ? 36.424 8.171 -12.330 1.00 62.22 294 GLN A CA 1
ATOM 2066 C C . GLN A 1 294 ? 35.349 8.162 -13.416 1.00 62.86 294 GLN A C 1
ATOM 2067 O O . GLN A 1 294 ? 35.614 8.515 -14.562 1.00 62.77 294 GLN A O 1
ATOM 2069 N N . HIS A 1 295 ? 34.129 7.774 -13.053 1.00 63.57 295 HIS A N 1
ATOM 2070 C CA . HIS A 1 295 ? 33.040 7.750 -14.025 1.00 64.27 295 HIS A CA 1
ATOM 2071 C C . HIS A 1 295 ? 32.820 9.116 -14.667 1.00 64.85 295 HIS A C 1
ATOM 2072 O O . HIS A 1 295 ? 32.515 9.213 -15.856 1.00 64.76 295 HIS A O 1
ATOM 2079 N N . LEU A 1 296 ? 32.955 10.176 -13.878 1.00 65.67 296 LEU A N 1
ATOM 2080 C CA . LEU A 1 296 ? 32.754 11.516 -14.410 1.00 66.31 296 LEU A CA 1
ATOM 2081 C C . LEU A 1 296 ? 33.749 11.832 -15.522 1.00 66.81 296 LEU A C 1
ATOM 2082 O O . LEU A 1 296 ? 33.365 12.323 -16.581 1.00 66.30 296 LEU A O 1
ATOM 2087 N N . ALA A 1 297 ? 35.025 11.543 -15.280 1.00 67.89 297 ALA A N 1
ATOM 2088 C CA . ALA A 1 297 ? 36.067 11.802 -16.274 1.00 69.84 297 ALA A CA 1
ATOM 2089 C C . ALA A 1 297 ? 35.799 11.077 -17.597 1.00 70.92 297 ALA A C 1
ATOM 2090 O O . ALA A 1 297 ? 35.748 11.706 -18.656 1.00 72.38 297 ALA A O 1
ATOM 2092 N N . THR A 1 298 ? 35.614 9.760 -17.535 1.00 70.96 298 THR A N 1
ATOM 2093 C CA . THR A 1 298 ? 35.367 8.973 -18.736 1.00 70.48 298 THR A CA 1
ATOM 2094 C C . THR A 1 298 ? 34.185 9.526 -19.515 1.00 70.55 298 THR A C 1
ATOM 2095 O O . THR A 1 298 ? 33.938 9.115 -20.643 1.00 70.64 298 THR A O 1
ATOM 2099 N N . LEU A 1 299 ? 33.446 10.452 -18.913 1.00 70.70 299 LEU A N 1
ATOM 2100 C CA . LEU A 1 299 ? 32.311 11.058 -19.598 1.00 70.63 299 LEU A CA 1
ATOM 2101 C C . LEU A 1 299 ? 32.758 12.320 -20.329 1.00 70.83 299 LEU A C 1
ATOM 2102 O O . LEU A 1 299 ? 32.003 12.893 -21.113 1.00 71.15 299 LEU A O 1
ATOM 2107 N N . GLN B 1 22 ? -3.591 23.341 58.733 1.00 85.43 22 GLN B N 1
ATOM 2108 C CA . GLN B 1 22 ? -2.523 23.020 57.793 1.00 84.96 22 GLN B CA 1
ATOM 2109 C C . GLN B 1 22 ? -2.738 23.735 56.454 1.00 84.58 22 GLN B C 1
ATOM 2110 O O . GLN B 1 22 ? -2.997 24.947 56.423 1.00 85.44 22 GLN B O 1
ATOM 2116 N N . GLY B 1 23 ? -2.649 22.976 55.359 1.00 83.02 23 GLY B N 1
ATOM 2117 C CA . GLY B 1 23 ? -2.794 23.536 54.023 1.00 80.59 23 GLY B CA 1
ATOM 2118 C C . GLY B 1 23 ? -1.389 23.874 53.554 1.00 78.77 23 GLY B C 1
ATOM 2119 O O . GLY B 1 23 ? -1.172 24.515 52.523 1.00 78.16 23 GLY B O 1
ATOM 2120 N N . LEU B 1 24 ? -0.430 23.409 54.345 1.00 76.90 24 LEU B N 1
ATOM 2121 C CA . LEU B 1 24 ? 0.981 23.648 54.110 1.00 75.55 24 LEU B CA 1
ATOM 2122 C C . LEU B 1 24 ? 1.582 22.687 53.102 1.00 74.48 24 LEU B C 1
ATOM 2123 O O . LEU B 1 24 ? 2.334 23.098 52.218 1.00 74.46 24 LEU B O 1
ATOM 2128 N N . ALA B 1 25 ? 1.257 21.407 53.237 1.00 72.88 25 ALA B N 1
ATOM 2129 C CA . ALA B 1 25 ? 1.778 20.395 52.328 1.00 71.47 25 ALA B CA 1
ATOM 2130 C C . ALA B 1 25 ? 1.606 20.840 50.878 1.00 70.12 25 ALA B C 1
ATOM 2131 O O . ALA B 1 25 ? 2.519 20.699 50.060 1.00 69.72 25 ALA B O 1
ATOM 2133 N N . LYS B 1 26 ? 0.435 21.396 50.580 1.00 68.55 26 LYS B N 1
ATOM 2134 C CA . LYS B 1 26 ? 0.115 21.857 49.239 1.00 67.70 26 LYS B CA 1
ATOM 2135 C C . LYS B 1 26 ? 0.848 23.127 48.870 1.00 65.81 26 LYS B C 1
ATOM 2136 O O . LYS B 1 26 ? 1.423 23.216 47.788 1.00 65.76 26 LYS B O 1
ATOM 2142 N N . SER B 1 27 ? 0.804 24.116 49.758 1.00 63.70 27 SER B N 1
ATOM 2143 C CA . SER B 1 27 ? 1.482 25.381 49.508 1.00 61.98 27 SER B CA 1
ATOM 2144 C C . SER B 1 27 ? 2.980 25.153 49.316 1.00 59.53 27 SER B C 1
ATOM 2145 O O . SER B 1 27 ? 3.595 25.749 48.434 1.00 58.73 27 SER B O 1
ATOM 2148 N N . VAL B 1 28 ? 3.557 24.284 50.142 1.00 57.07 28 VAL B N 1
ATOM 2149 C CA . VAL B 1 28 ? 4.966 23.972 50.034 1.00 55.67 28 VAL B CA 1
ATOM 2150 C C . VAL B 1 28 ? 5.234 23.360 48.663 1.00 56.27 28 VAL B C 1
ATOM 2151 O O . VAL B 1 28 ? 6.253 23.663 48.042 1.00 55.12 28 VAL B O 1
ATOM 2155 N N . CYS B 1 29 ? 4.316 22.521 48.176 1.00 56.60 29 CYS B N 1
ATOM 2156 C CA . CYS B 1 29 ? 4.494 21.898 46.862 1.00 56.93 29 CYS B CA 1
ATOM 2157 C C . CYS B 1 29 ? 4.355 22.928 45.741 1.00 56.07 29 CYS B C 1
ATOM 2158 O O . CYS B 1 29 ? 5.065 22.861 44.738 1.00 55.59 29 CYS B O 1
ATOM 2161 N N . LYS B 1 30 ? 3.454 23.887 45.920 1.00 55.11 30 LYS B N 1
ATOM 2162 C CA . LYS B 1 30 ? 3.246 24.943 44.928 1.00 54.40 30 LYS B CA 1
ATOM 2163 C C . LYS B 1 30 ? 4.514 25.783 44.781 1.00 53.65 30 LYS B C 1
ATOM 2164 O O . LYS B 1 30 ? 4.899 26.182 43.686 1.00 53.24 30 LYS B O 1
ATOM 2170 N N . ALA B 1 31 ? 5.151 26.051 45.910 1.00 52.49 31 ALA B N 1
ATOM 2171 C CA . ALA B 1 31 ? 6.368 26.850 45.940 1.00 53.03 31 ALA B CA 1
ATOM 2172 C C . ALA B 1 31 ? 7.573 26.083 45.422 1.00 51.85 31 ALA B C 1
ATOM 2173 O O . ALA B 1 31 ? 8.542 26.682 44.982 1.00 52.39 31 ALA B O 1
ATOM 2175 N N . THR B 1 32 ? 7.504 24.761 45.492 1.00 53.34 32 THR B N 1
ATOM 2176 C CA . THR B 1 32 ? 8.592 23.894 45.056 1.00 55.23 32 THR B CA 1
ATOM 2177 C C . THR B 1 32 ? 8.281 22.973 43.864 1.00 55.32 32 THR B C 1
ATOM 2178 O O . THR B 1 32 ? 8.768 21.843 43.807 1.00 55.30 32 THR B O 1
ATOM 2182 N N . THR B 1 33 ? 7.490 23.447 42.906 1.00 55.25 33 THR B N 1
ATOM 2183 C CA . THR B 1 33 ? 7.168 22.625 41.741 1.00 56.13 33 THR B CA 1
ATOM 2184 C C . THR B 1 33 ? 8.414 22.396 40.895 1.00 57.24 33 THR B C 1
ATOM 2185 O O . THR B 1 33 ? 9.418 23.081 41.067 1.00 57.30 33 THR B O 1
ATOM 2189 N N . GLU B 1 34 ? 8.350 21.429 39.984 1.00 58.63 34 GLU B N 1
ATOM 2190 C CA . GLU B 1 34 ? 9.482 21.115 39.115 1.00 58.97 34 GLU B CA 1
ATOM 2191 C C . GLU B 1 34 ? 9.670 22.104 37.974 1.00 57.27 34 GLU B C 1
ATOM 2192 O O . GLU B 1 34 ? 10.682 22.048 37.280 1.00 56.31 34 GLU B O 1
ATOM 2198 N N . GLU B 1 35 ? 8.709 23.007 37.780 1.00 56.24 35 GLU B N 1
ATOM 2199 C CA . GLU B 1 35 ? 8.828 23.995 36.716 1.00 56.48 35 GLU B CA 1
ATOM 2200 C C . GLU B 1 35 ? 10.059 24.841 36.995 1.00 56.03 35 GLU B C 1
ATOM 2201 O O . GLU B 1 35 ? 10.261 25.308 38.114 1.00 55.54 35 GLU B O 1
ATOM 2207 N N . CYS B 1 36 ? 10.877 25.057 35.974 1.00 56.31 36 CYS B N 1
ATOM 2208 C CA . CYS B 1 36 ? 12.108 25.810 36.167 1.00 56.68 36 CYS B CA 1
ATOM 2209 C C . CYS B 1 36 ? 12.090 27.340 36.255 1.00 54.48 36 CYS B C 1
ATOM 2210 O O . CYS B 1 36 ? 12.725 28.034 35.459 1.00 52.93 36 CYS B O 1
ATOM 2213 N N . ILE B 1 37 ? 11.372 27.850 37.245 1.00 54.03 37 ILE B N 1
ATOM 2214 C CA . ILE B 1 37 ? 11.308 29.285 37.522 1.00 54.76 37 ILE B CA 1
ATOM 2215 C C . ILE B 1 37 ? 11.236 29.361 39.041 1.00 53.53 37 ILE B C 1
ATOM 2216 O O . ILE B 1 37 ? 10.814 28.402 39.679 1.00 54.43 37 ILE B O 1
ATOM 2221 N N . GLY B 1 38 ? 11.645 30.480 39.625 1.00 52.27 38 GLY B N 1
ATOM 2222 C CA . GLY B 1 38 ? 11.614 30.586 41.075 1.00 52.31 38 GLY B CA 1
ATOM 2223 C C . GLY B 1 38 ? 10.213 30.475 41.639 1.00 52.20 38 GLY B C 1
ATOM 2224 O O . GLY B 1 38 ? 9.249 30.587 40.882 1.00 52.72 38 GLY B O 1
ATOM 2225 N N . PRO B 1 39 ? 10.056 30.235 42.953 1.00 51.70 39 PRO B N 1
ATOM 2226 C CA . PRO B 1 39 ? 8.712 30.130 43.529 1.00 51.95 39 PRO B CA 1
ATOM 2227 C C . PRO B 1 39 ? 7.941 31.402 43.196 1.00 52.94 39 PRO B C 1
ATOM 2228 O O . PRO B 1 39 ? 8.527 32.482 43.156 1.00 51.74 39 PRO B O 1
ATOM 2232 N N . LYS B 1 40 ? 6.642 31.274 42.934 1.00 54.60 40 LYS B N 1
ATOM 2233 C CA . LYS B 1 40 ? 5.826 32.439 42.608 1.00 55.93 40 LYS B CA 1
ATOM 2234 C C . LYS B 1 40 ? 5.463 33.216 43.860 1.00 55.20 40 LYS B C 1
ATOM 2235 O O . LYS B 1 40 ? 5.332 32.644 44.936 1.00 54.07 40 LYS B O 1
ATOM 2241 N N . LYS B 1 41 ? 5.290 34.522 43.713 1.00 56.33 41 LYS B N 1
ATOM 2242 C CA . LYS B 1 41 ? 4.961 35.365 44.854 1.00 58.16 41 LYS B CA 1
ATOM 2243 C C . LYS B 1 41 ? 3.726 34.967 45.656 1.00 57.94 41 LYS B C 1
ATOM 2244 O O . LYS B 1 41 ? 3.748 35.008 46.887 1.00 57.63 41 LYS B O 1
ATOM 2250 N N . LYS B 1 42 ? 2.652 34.578 44.982 1.00 58.68 42 LYS B N 1
ATOM 2251 C CA . LYS B 1 42 ? 1.438 34.207 45.704 1.00 60.24 42 LYS B CA 1
ATOM 2252 C C . LYS B 1 42 ? 1.659 33.065 46.704 1.00 59.97 42 LYS B C 1
ATOM 2253 O O . LYS B 1 42 ? 1.012 33.014 47.751 1.00 59.53 42 LYS B O 1
ATOM 2259 N N . HIS B 1 43 ? 2.576 32.156 46.389 1.00 59.08 43 HIS B N 1
ATOM 2260 C CA . HIS B 1 43 ? 2.840 31.037 47.281 1.00 58.70 43 HIS B CA 1
ATOM 2261 C C . HIS B 1 43 ? 3.803 31.413 48.418 1.00 58.44 43 HIS B C 1
ATOM 2262 O O . HIS B 1 43 ? 3.619 30.991 49.568 1.00 57.04 43 HIS B O 1
ATOM 2269 N N . LEU B 1 44 ? 4.828 32.202 48.113 1.00 56.32 44 LEU B N 1
ATOM 2270 C CA . LEU B 1 44 ? 5.742 32.598 49.168 1.00 55.36 44 LEU B CA 1
ATOM 2271 C C . LEU B 1 44 ? 4.946 33.463 50.149 1.00 55.27 44 LEU B C 1
ATOM 2272 O O . LEU B 1 44 ? 5.103 33.340 51.365 1.00 53.77 44 LEU B O 1
ATOM 2277 N N . ASP B 1 45 ? 4.082 34.325 49.613 1.00 56.97 45 ASP B N 1
ATOM 2278 C CA . ASP B 1 45 ? 3.253 35.209 50.443 1.00 58.42 45 ASP B CA 1
ATOM 2279 C C . ASP B 1 45 ? 2.397 34.411 51.425 1.00 57.97 45 ASP B C 1
ATOM 2280 O O . ASP B 1 45 ? 2.358 34.719 52.613 1.00 58.69 45 ASP B O 1
ATOM 2285 N N . TYR B 1 46 ? 1.716 33.384 50.930 1.00 57.71 46 TYR B N 1
ATOM 2286 C CA . TYR B 1 46 ? 0.878 32.558 51.789 1.00 57.73 46 TYR B CA 1
ATOM 2287 C C . TYR B 1 46 ? 1.727 31.822 52.834 1.00 57.43 46 TYR B C 1
ATOM 2288 O O . TYR B 1 46 ? 1.388 31.816 54.024 1.00 56.76 46 TYR B O 1
ATOM 2297 N N . LEU B 1 47 ? 2.818 31.197 52.386 1.00 55.96 47 LEU B N 1
ATOM 2298 C CA . LEU B 1 47 ? 3.704 30.482 53.290 1.00 54.72 47 LEU B CA 1
ATOM 2299 C C . LEU B 1 47 ? 4.148 31.415 54.418 1.00 55.35 47 LEU B C 1
ATOM 2300 O O . LEU B 1 47 ? 4.371 30.969 55.544 1.00 54.64 47 LEU B O 1
ATOM 2305 N N . VAL B 1 48 ? 4.269 32.707 54.114 1.00 55.92 48 VAL B N 1
ATOM 2306 C CA . VAL B 1 48 ? 4.675 33.700 55.109 1.00 57.08 48 VAL B CA 1
ATOM 2307 C C . VAL B 1 48 ? 3.567 33.936 56.128 1.00 58.60 48 VAL B C 1
ATOM 2308 O O . VAL B 1 48 ? 3.815 33.964 57.334 1.00 58.36 48 VAL B O 1
ATOM 2312 N N . HIS B 1 49 ? 2.350 34.132 55.630 1.00 60.34 49 HIS B N 1
ATOM 2313 C CA . HIS B 1 49 ? 1.192 34.348 56.488 1.00 62.82 49 HIS B CA 1
ATOM 2314 C C . HIS B 1 49 ? 1.067 33.196 57.482 1.00 62.18 49 HIS B C 1
ATOM 2315 O O . HIS B 1 49 ? 0.808 33.403 58.671 1.00 61.62 49 HIS B O 1
ATOM 2322 N N . CYS B 1 50 ? 1.268 31.985 56.978 1.00 61.49 50 CYS B N 1
ATOM 2323 C CA . CYS B 1 50 ? 1.179 30.792 57.790 1.00 62.91 50 CYS B CA 1
ATOM 2324 C C . CYS B 1 50 ? 2.251 30.728 58.868 1.00 63.33 50 CYS B C 1
ATOM 2325 O O . CYS B 1 50 ? 1.962 30.422 60.025 1.00 64.08 50 CYS B O 1
ATOM 2328 N N . ALA B 1 51 ? 3.491 31.010 58.481 1.00 62.37 51 ALA B N 1
ATOM 2329 C CA . ALA B 1 51 ? 4.601 30.977 59.417 1.00 61.77 51 ALA B CA 1
ATOM 2330 C C . ALA B 1 51 ? 4.426 31.963 60.573 1.00 61.26 51 ALA B C 1
ATOM 2331 O O . ALA B 1 51 ? 4.924 31.720 61.666 1.00 61.08 51 ALA B O 1
ATOM 2333 N N . ASN B 1 52 ? 3.726 33.069 60.339 1.00 60.66 52 ASN B N 1
ATOM 2334 C CA . ASN B 1 52 ? 3.525 34.062 61.387 1.00 61.73 52 ASN B CA 1
ATOM 2335 C C . ASN B 1 52 ? 2.307 33.762 62.274 1.00 62.56 52 ASN B C 1
ATOM 2336 O O . ASN B 1 52 ? 2.056 34.460 63.257 1.00 61.63 52 ASN B O 1
ATOM 2341 N N . GLU B 1 53 ? 1.568 32.715 61.934 1.00 63.70 53 GLU B N 1
ATOM 2342 C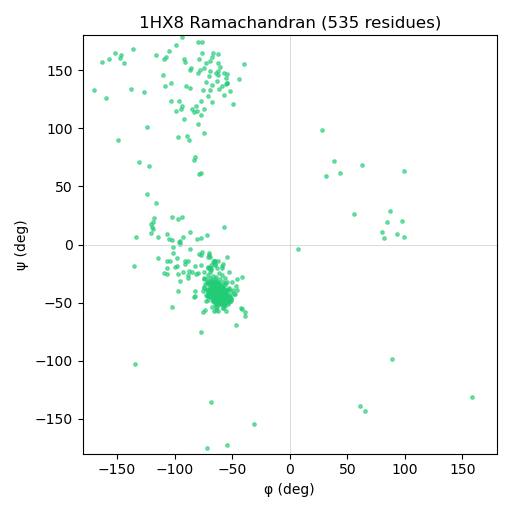 CA . GLU B 1 53 ? 0.370 32.353 62.679 1.00 65.77 53 GLU B CA 1
ATOM 2343 C C . GLU B 1 53 ? 0.603 31.473 63.913 1.00 66.23 53 GLU B C 1
ATOM 2344 O O . GLU B 1 53 ? 1.041 30.325 63.802 1.00 65.45 53 GLU B O 1
ATOM 2350 N N . PRO B 1 54 ? 0.283 32.007 65.107 1.00 67.47 54 PRO B N 1
ATOM 2351 C CA . PRO B 1 54 ? 0.430 31.329 66.398 1.00 67.97 54 PRO B CA 1
ATOM 2352 C C . PRO B 1 54 ? 0.028 29.852 66.462 1.00 68.78 54 PRO B C 1
ATOM 2353 O O . PRO B 1 54 ? 0.569 29.109 67.281 1.00 68.70 54 PRO B O 1
ATOM 2357 N N . ASN B 1 55 ? -0.908 29.408 65.621 1.00 69.78 55 ASN B N 1
ATOM 2358 C CA . ASN B 1 55 ? -1.304 27.998 65.680 1.00 70.21 55 ASN B CA 1
ATOM 2359 C C . ASN B 1 55 ? -0.770 27.107 64.568 1.00 68.95 55 ASN B C 1
ATOM 2360 O O . ASN B 1 55 ? -1.113 25.926 64.492 1.00 69.07 55 ASN B O 1
ATOM 2365 N N . VAL B 1 56 ? 0.079 27.659 63.712 1.00 67.12 56 VAL B N 1
ATOM 2366 C CA . VAL B 1 56 ? 0.657 26.865 62.647 1.00 64.84 56 VAL B CA 1
ATOM 2367 C C . VAL B 1 56 ? 1.896 26.212 63.238 1.00 63.55 56 VAL B C 1
ATOM 2368 O O . VAL B 1 56 ? 2.675 26.867 63.925 1.00 63.05 56 VAL B O 1
ATOM 2372 N N . SER B 1 57 ? 2.077 24.922 62.985 1.00 62.45 57 SER B N 1
ATOM 2373 C CA . SER B 1 57 ? 3.234 24.205 63.518 1.00 60.98 57 SER B CA 1
ATOM 2374 C C . SER B 1 57 ? 4.498 24.454 62.702 1.00 60.05 57 SER B C 1
ATOM 2375 O O . SER B 1 57 ? 4.663 23.898 61.614 1.00 59.65 57 SER B O 1
ATOM 2378 N N . ILE B 1 58 ? 5.393 25.283 63.223 1.00 57.90 58 ILE B N 1
ATOM 2379 C CA . ILE B 1 58 ? 6.618 25.556 62.506 1.00 57.39 58 ILE B CA 1
ATOM 2380 C C . ILE B 1 58 ? 7.409 24.268 62.306 1.00 56.45 58 ILE B C 1
ATOM 2381 O O . ILE B 1 58 ? 8.010 24.060 61.251 1.00 56.79 58 ILE B O 1
ATOM 2386 N N . PRO B 1 59 ? 7.421 23.375 63.311 1.00 55.94 59 PRO B N 1
ATOM 2387 C CA . PRO B 1 59 ? 8.185 22.141 63.095 1.00 55.32 59 PRO B CA 1
ATOM 2388 C C . PRO B 1 59 ? 7.639 21.414 61.870 1.00 54.96 59 PRO B C 1
ATOM 2389 O O . PRO B 1 59 ? 8.380 20.801 61.098 1.00 54.25 59 PRO B O 1
ATOM 2393 N N . HIS B 1 60 ? 6.325 21.505 61.709 1.00 54.54 60 HIS B N 1
ATOM 2394 C CA . HIS B 1 60 ? 5.634 20.886 60.600 1.00 54.69 60 HIS B CA 1
ATOM 2395 C C . HIS B 1 60 ? 6.118 21.542 59.311 1.00 53.94 60 HIS B C 1
ATOM 2396 O O . HIS B 1 60 ? 6.598 20.863 58.408 1.00 53.74 60 HIS B O 1
ATOM 2403 N N . LEU B 1 61 ? 5.992 22.864 59.230 1.00 53.58 61 LEU B N 1
ATOM 2404 C CA . LEU B 1 61 ? 6.429 23.600 58.045 1.00 52.74 61 LEU B CA 1
ATOM 2405 C C . LEU B 1 61 ? 7.882 23.265 57.737 1.00 52.55 61 LEU B C 1
ATOM 2406 O O . LEU B 1 61 ? 8.219 22.889 56.619 1.00 52.46 61 LEU B O 1
ATOM 2411 N N . ALA B 1 62 ? 8.739 23.381 58.744 1.00 53.02 62 ALA B N 1
ATOM 2412 C CA . ALA B 1 62 ? 10.158 23.107 58.577 1.00 54.12 62 ALA B CA 1
ATOM 2413 C C . ALA B 1 62 ? 10.425 21.751 57.931 1.00 55.13 62 ALA B C 1
ATOM 2414 O O . ALA B 1 62 ? 11.208 21.652 56.981 1.00 55.40 62 ALA B O 1
ATOM 2416 N N . ASN B 1 63 ? 9.782 20.707 58.450 1.00 55.15 63 ASN B N 1
ATOM 2417 C CA . ASN B 1 63 ? 9.973 19.357 57.920 1.00 54.69 63 ASN B CA 1
ATOM 2418 C C . ASN B 1 63 ? 9.529 19.183 56.471 1.00 52.05 63 ASN B C 1
ATOM 2419 O O . ASN B 1 63 ? 10.189 18.492 55.697 1.00 51.46 63 ASN B O 1
ATOM 2424 N N . LEU B 1 64 ? 8.413 19.802 56.105 1.00 50.22 64 LEU B N 1
ATOM 2425 C CA . LEU B 1 64 ? 7.938 19.696 54.735 1.00 49.76 64 LEU B CA 1
ATOM 2426 C C . LEU B 1 64 ? 9.020 20.238 53.798 1.00 48.92 64 LEU B C 1
ATOM 2427 O O . LEU B 1 64 ? 9.389 19.590 52.808 1.00 49.32 64 LEU B O 1
ATOM 2432 N N . LEU B 1 65 ? 9.540 21.419 54.123 1.00 45.80 65 LEU B N 1
ATOM 2433 C CA . LEU B 1 65 ? 10.580 22.028 53.307 1.00 44.56 65 LEU B CA 1
ATOM 2434 C C . LEU B 1 65 ? 11.832 21.171 53.290 1.00 44.44 65 LEU B C 1
ATOM 2435 O O . LEU B 1 65 ? 12.443 20.994 52.239 1.00 44.58 65 LEU B O 1
ATOM 2440 N N . ILE B 1 66 ? 12.217 20.622 54.436 1.00 44.94 66 ILE B N 1
ATOM 2441 C CA . ILE B 1 66 ? 13.413 19.778 54.473 1.00 48.19 66 ILE B CA 1
ATOM 2442 C C . ILE B 1 66 ? 13.223 18.570 53.562 1.00 49.27 66 ILE B C 1
ATOM 2443 O O . ILE B 1 66 ? 14.130 18.160 52.829 1.00 49.55 66 ILE B O 1
ATOM 2448 N N . GLU B 1 67 ? 12.026 18.008 53.618 1.00 50.53 67 GLU B N 1
ATOM 2449 C CA . GLU B 1 67 ? 11.693 16.851 52.814 1.00 51.72 67 GLU B CA 1
ATOM 2450 C C . GLU B 1 67 ? 11.811 17.189 51.327 1.00 49.48 67 GLU B C 1
ATOM 2451 O O . GLU B 1 67 ? 12.341 16.400 50.556 1.00 49.69 67 GLU B O 1
ATOM 2457 N N . ARG B 1 68 ? 11.330 18.359 50.921 1.00 46.85 68 ARG B N 1
ATOM 2458 C CA . ARG B 1 68 ? 11.446 18.732 49.521 1.00 44.58 68 ARG B CA 1
ATOM 2459 C C . ARG B 1 68 ? 12.912 18.885 49.152 1.00 43.95 68 ARG B C 1
ATOM 2460 O O . ARG B 1 68 ? 13.304 18.566 48.031 1.00 44.05 68 ARG B O 1
ATOM 2468 N N . SER B 1 69 ? 13.733 19.351 50.092 1.00 42.59 69 SER B N 1
ATOM 2469 C CA . SER B 1 69 ? 15.154 19.531 49.804 1.00 42.06 69 SER B CA 1
ATOM 2470 C C . SER B 1 69 ? 15.910 18.211 49.634 1.00 42.55 69 SER B C 1
ATOM 2471 O O . SER B 1 69 ? 17.091 18.192 49.250 1.00 41.48 69 SER B O 1
ATOM 2474 N N . GLN B 1 70 ? 15.231 17.101 49.909 1.00 44.19 70 GLN B N 1
ATOM 2475 C CA . GLN B 1 70 ? 15.856 15.785 49.757 1.00 45.87 70 GLN B CA 1
ATOM 2476 C C . GLN B 1 70 ? 15.524 15.169 48.396 1.00 46.25 70 GLN B C 1
ATOM 2477 O O . GLN B 1 70 ? 15.969 14.061 48.081 1.00 46.64 70 GLN B O 1
ATOM 2483 N N . ASN B 1 71 ? 14.754 15.909 47.597 1.00 45.85 71 ASN B N 1
ATOM 2484 C CA . ASN B 1 71 ? 14.349 15.492 46.251 1.00 46.31 71 ASN B CA 1
ATOM 2485 C C . ASN B 1 71 ? 15.585 15.300 45.380 1.00 46.41 71 ASN B C 1
ATOM 2486 O O . ASN B 1 71 ? 16.620 15.927 45.614 1.00 47.45 71 ASN B O 1
ATOM 2491 N N . ALA B 1 72 ? 15.500 14.434 44.378 1.00 46.40 72 ALA B N 1
ATOM 2492 C CA . ALA B 1 72 ? 16.651 14.217 43.497 1.00 46.68 72 ALA B CA 1
ATOM 2493 C C . ALA B 1 72 ? 16.729 15.294 42.401 1.00 45.32 72 ALA B C 1
ATOM 2494 O O . ALA B 1 72 ? 17.778 15.491 41.782 1.00 45.42 72 ALA B O 1
ATOM 2496 N N . ASN B 1 73 ? 15.608 15.980 42.183 1.00 43.89 73 ASN B N 1
ATOM 2497 C CA . ASN B 1 73 ? 15.480 17.023 41.159 1.00 44.31 73 ASN B CA 1
ATOM 2498 C C . ASN B 1 73 ? 16.061 18.362 41.638 1.00 42.22 73 ASN B C 1
ATOM 2499 O O . ASN B 1 73 ? 15.513 18.970 42.554 1.00 42.58 73 ASN B O 1
ATOM 2504 N N . TRP B 1 74 ? 17.135 18.830 41.001 1.00 39.59 74 TRP B N 1
ATOM 2505 C CA . TRP B 1 74 ? 17.774 20.078 41.417 1.00 38.58 74 TRP B CA 1
ATOM 2506 C C . TRP B 1 74 ? 16.827 21.269 41.510 1.00 38.92 74 TRP B C 1
ATOM 2507 O O . TRP B 1 74 ? 16.953 22.096 42.414 1.00 38.15 74 TRP B O 1
ATOM 2518 N N . VAL B 1 75 ? 15.874 21.354 40.587 1.00 37.95 75 VAL B N 1
ATOM 2519 C CA . VAL B 1 75 ? 14.918 22.449 40.583 1.00 37.47 75 VAL B CA 1
ATOM 2520 C C . VAL B 1 75 ? 14.113 22.499 41.886 1.00 39.19 75 VAL B C 1
ATOM 2521 O O . VAL B 1 75 ? 14.002 23.551 42.534 1.00 37.56 75 VAL B O 1
ATOM 2525 N N . VAL B 1 76 ? 13.542 21.353 42.248 1.00 39.33 76 VAL B N 1
ATOM 2526 C CA . VAL B 1 76 ? 12.737 21.211 43.455 1.00 38.30 76 VAL B CA 1
ATOM 2527 C C . VAL B 1 76 ? 13.576 21.547 44.700 1.00 38.11 76 VAL B C 1
ATOM 2528 O O . VAL B 1 76 ? 13.109 22.233 45.601 1.00 39.36 76 VAL B O 1
ATOM 2532 N N . VAL B 1 77 ? 14.797 21.032 44.748 1.00 35.70 77 VAL B N 1
ATOM 2533 C CA . VAL B 1 77 ? 15.703 21.278 45.867 1.00 36.19 77 VAL B CA 1
ATOM 2534 C C . VAL B 1 77 ? 16.068 22.770 45.991 1.00 35.12 77 VAL B C 1
ATOM 2535 O O . VAL B 1 77 ? 15.964 23.353 47.057 1.00 35.78 77 VAL B O 1
ATOM 2539 N N . TYR B 1 78 ? 16.506 23.375 44.899 1.00 34.40 78 TYR B N 1
ATOM 2540 C CA . TYR B 1 78 ? 16.892 24.776 44.931 1.00 35.11 78 TYR B CA 1
ATOM 2541 C C . TYR B 1 78 ? 15.692 25.601 45.386 1.00 35.11 78 TYR B C 1
ATOM 2542 O O . TYR B 1 78 ? 15.794 26.446 46.280 1.00 35.52 78 TYR B O 1
ATOM 2551 N N . LYS B 1 79 ? 14.532 25.325 44.821 1.00 35.70 79 LYS B N 1
ATOM 2552 C CA . LYS B 1 79 ? 13.354 26.087 45.211 1.00 34.99 79 LYS B CA 1
ATOM 2553 C C . LYS B 1 79 ? 12.936 25.898 46.678 1.00 34.61 79 LYS B C 1
ATOM 2554 O O . LYS B 1 79 ? 12.342 26.801 47.285 1.00 33.09 79 LYS B O 1
ATOM 2560 N N . SER B 1 80 ? 13.246 24.745 47.271 1.00 33.44 80 SER B N 1
ATOM 2561 C CA . SER B 1 80 ? 12.901 24.566 48.677 1.00 33.52 80 SER B CA 1
ATOM 2562 C C . SER B 1 80 ? 13.889 25.423 49.493 1.00 31.13 80 SER B C 1
ATOM 2563 O O . SER B 1 80 ? 13.529 25.956 50.530 1.00 31.31 80 SER B O 1
ATOM 2566 N N . LEU B 1 81 ? 15.123 25.539 49.020 1.00 28.59 81 LEU B N 1
ATOM 2567 C CA . LEU B 1 81 ? 16.117 26.368 49.694 1.00 30.32 81 LEU B CA 1
ATOM 2568 C C . LEU B 1 81 ? 15.661 27.837 49.574 1.00 31.64 81 LEU B C 1
ATOM 2569 O O . LEU B 1 81 ? 15.702 28.592 50.557 1.00 31.03 81 LEU B O 1
ATOM 2574 N N . ILE B 1 82 ? 15.198 28.224 48.380 1.00 31.45 82 ILE B N 1
ATOM 2575 C CA . ILE B 1 82 ? 14.760 29.606 48.160 1.00 31.56 82 ILE B CA 1
ATOM 2576 C C . ILE B 1 82 ? 13.585 29.965 49.027 1.00 33.37 82 ILE B C 1
ATOM 2577 O O . ILE B 1 82 ? 13.553 31.044 49.611 1.00 35.21 82 ILE B O 1
ATOM 2582 N N . THR B 1 83 ? 12.633 29.044 49.138 1.00 33.24 83 THR B N 1
ATOM 2583 C CA . THR B 1 83 ? 11.431 29.255 49.933 1.00 33.62 83 THR B CA 1
ATOM 2584 C C . THR B 1 83 ? 11.776 29.413 51.429 1.00 34.49 83 THR B C 1
ATOM 2585 O O . THR B 1 83 ? 11.262 30.305 52.099 1.00 32.09 83 THR B O 1
ATOM 2589 N N . THR B 1 84 ? 12.659 28.554 51.931 1.00 34.12 84 THR B N 1
ATOM 2590 C CA . THR B 1 84 ? 13.102 28.600 53.320 1.00 34.28 84 THR B CA 1
ATOM 2591 C C . THR B 1 84 ? 13.735 29.978 53.591 1.00 34.56 84 THR B C 1
ATOM 2592 O O . THR B 1 84 ? 13.403 30.643 54.572 1.00 34.20 84 THR B O 1
ATOM 2596 N N . HIS B 1 85 ? 14.645 30.377 52.705 1.00 33.38 85 HIS B N 1
ATOM 2597 C CA . HIS B 1 85 ? 15.364 31.647 52.802 1.00 33.83 85 HIS B CA 1
ATOM 2598 C C . HIS B 1 85 ? 14.340 32.765 52.825 1.00 34.61 85 HIS B C 1
ATOM 2599 O O . HIS B 1 85 ? 14.459 33.705 53.604 1.00 36.41 85 HIS B O 1
ATOM 2606 N N . HIS B 1 86 ? 13.332 32.660 51.968 1.00 35.60 86 HIS B N 1
ATOM 2607 C CA . HIS B 1 86 ? 12.294 33.677 51.917 1.00 37.14 86 HIS B CA 1
ATOM 2608 C C . HIS B 1 86 ? 11.617 33.777 53.281 1.00 37.52 86 HIS B C 1
ATOM 2609 O O . HIS B 1 86 ? 11.374 34.875 53.790 1.00 37.09 86 HIS B O 1
ATOM 2616 N N . LEU B 1 87 ? 11.321 32.626 53.870 1.00 37.42 87 LEU B N 1
ATOM 2617 C CA . LEU B 1 87 ? 10.672 32.589 55.176 1.00 38.51 87 LEU B CA 1
ATOM 2618 C C . LEU B 1 87 ? 11.582 33.146 56.273 1.00 39.66 87 LEU B C 1
ATOM 2619 O O . LEU B 1 87 ? 11.117 33.886 57.152 1.00 40.35 87 LEU B O 1
ATOM 2624 N N . MET B 1 88 ? 12.871 32.783 56.224 1.00 38.58 88 MET B N 1
ATOM 2625 C CA . MET B 1 88 ? 13.850 33.266 57.197 1.00 38.72 88 MET B CA 1
ATOM 2626 C C . MET B 1 88 ? 13.933 34.794 57.176 1.00 38.94 88 MET B C 1
ATOM 2627 O O . MET B 1 88 ? 13.983 35.415 58.221 1.00 41.50 88 MET B O 1
ATOM 2632 N N . ALA B 1 89 ? 13.937 35.391 55.988 1.00 39.01 89 ALA B N 1
ATOM 2633 C CA . ALA B 1 89 ? 14.059 36.841 55.857 1.00 40.39 89 ALA B CA 1
ATOM 2634 C C . ALA B 1 89 ? 12.760 37.646 55.880 1.00 41.97 89 ALA B C 1
ATOM 2635 O O . ALA B 1 89 ? 12.761 38.802 56.296 1.00 42.38 89 ALA B O 1
ATOM 2637 N N . TYR B 1 90 ? 11.654 37.057 55.448 1.00 43.28 90 TYR B N 1
ATOM 2638 C CA . TYR B 1 90 ? 10.407 37.804 55.422 1.00 44.67 90 TYR B CA 1
ATOM 2639 C C . TYR B 1 90 ? 9.313 37.445 56.417 1.00 44.28 90 TYR B C 1
ATOM 2640 O O . TYR B 1 90 ? 8.470 38.277 56.717 1.00 44.06 90 TYR B O 1
ATOM 2649 N N . GLY B 1 91 ? 9.285 36.221 56.920 1.00 44.83 91 GLY B N 1
ATOM 2650 C CA . GLY B 1 91 ? 8.257 35.902 57.908 1.00 46.26 91 GLY B CA 1
ATOM 2651 C C . GLY B 1 91 ? 8.740 36.456 59.239 1.00 46.25 91 GLY B C 1
ATOM 2652 O O . GLY B 1 91 ? 9.860 36.964 59.299 1.00 45.08 91 GLY B O 1
ATOM 2653 N N . ASN B 1 92 ? 7.940 36.399 60.306 1.00 47.46 92 ASN B N 1
ATOM 2654 C CA . ASN B 1 92 ? 8.457 36.904 61.579 1.00 47.05 92 ASN B CA 1
ATOM 2655 C C . ASN B 1 92 ? 9.489 35.865 62.037 1.00 45.78 92 ASN B C 1
ATOM 2656 O O . ASN B 1 92 ? 9.771 34.913 61.318 1.00 46.29 92 ASN B O 1
ATOM 2661 N N . GLU B 1 93 ? 10.050 36.009 63.224 1.00 44.57 93 GLU B N 1
ATOM 2662 C CA . GLU B 1 93 ? 11.082 35.065 63.603 1.00 42.80 93 GLU B CA 1
ATOM 2663 C C . GLU B 1 93 ? 10.686 33.691 64.129 1.00 40.97 93 GLU B C 1
ATOM 2664 O O . GLU B 1 93 ? 11.553 32.904 64.492 1.00 39.36 93 GLU B O 1
ATOM 2670 N N . ARG B 1 94 ? 9.395 33.372 64.135 1.00 39.25 94 ARG B N 1
ATOM 2671 C CA . ARG B 1 94 ? 8.986 32.060 64.630 1.00 40.79 94 ARG B CA 1
ATOM 2672 C C . ARG B 1 94 ? 9.705 30.965 63.860 1.00 40.46 94 ARG B C 1
ATOM 2673 O O . ARG B 1 94 ? 10.354 30.093 64.451 1.00 41.45 94 ARG B O 1
ATOM 2681 N N . PHE B 1 95 ? 9.607 31.024 62.533 1.00 39.18 95 PHE B N 1
ATOM 2682 C CA . PHE B 1 95 ? 10.237 30.023 61.686 1.00 38.13 95 PHE B CA 1
ATOM 2683 C C . PHE B 1 95 ? 11.743 29.911 61.907 1.00 37.69 95 PHE B C 1
ATOM 2684 O O . PHE B 1 95 ? 12.262 28.824 62.136 1.00 37.12 95 PHE B O 1
ATOM 2692 N N . MET B 1 96 ? 12.447 31.034 61.866 1.00 38.10 96 MET B N 1
ATOM 2693 C CA . MET B 1 96 ? 13.893 31.021 62.067 1.00 39.63 96 MET B CA 1
ATOM 2694 C C . MET B 1 96 ? 14.282 30.557 63.466 1.00 39.31 96 MET B C 1
ATOM 2695 O O . MET B 1 96 ? 15.281 29.870 63.658 1.00 38.01 96 MET B O 1
ATOM 2700 N N . GLN B 1 97 ? 13.504 30.959 64.459 1.00 39.67 97 GLN B N 1
ATOM 2701 C CA . GLN B 1 97 ? 13.828 30.550 65.816 1.00 39.25 97 GLN B CA 1
ATOM 2702 C C . GLN B 1 97 ? 13.850 29.030 65.920 1.00 39.25 97 GLN B C 1
ATOM 2703 O O . GLN B 1 97 ? 14.722 28.458 66.573 1.00 38.57 97 GLN B O 1
ATOM 2709 N N . TYR B 1 98 ? 12.904 28.375 65.261 1.00 40.20 98 TYR B N 1
ATOM 2710 C CA . TYR B 1 98 ? 12.882 26.927 65.303 1.00 40.84 98 TYR B CA 1
ATOM 2711 C C . TYR B 1 98 ? 14.122 26.340 64.635 1.00 40.03 98 TYR B C 1
ATOM 2712 O O . TYR B 1 98 ? 14.778 25.469 65.206 1.00 37.00 98 TYR B O 1
ATOM 2721 N N . LEU B 1 99 ? 14.463 26.823 63.438 1.00 40.06 99 LEU B N 1
ATOM 2722 C CA . LEU B 1 99 ? 15.625 26.276 62.747 1.00 40.32 99 LEU B CA 1
ATOM 2723 C C . LEU B 1 99 ? 16.884 26.422 63.575 1.00 41.59 99 LEU B C 1
ATOM 2724 O O . LEU B 1 99 ? 17.621 25.454 63.740 1.00 42.28 99 LEU B O 1
ATOM 2729 N N . ALA B 1 100 ? 17.131 27.615 64.115 1.00 41.59 100 ALA B N 1
ATOM 2730 C CA . ALA B 1 100 ? 18.333 27.843 64.920 1.00 43.72 100 ALA B CA 1
ATOM 2731 C C . ALA B 1 100 ? 18.420 27.018 66.227 1.00 45.16 100 ALA B C 1
ATOM 2732 O O . ALA B 1 100 ? 19.438 26.374 66.518 1.00 43.36 100 ALA B O 1
ATOM 2734 N N . SER B 1 101 ? 17.353 27.050 67.012 1.00 47.02 101 SER B N 1
ATOM 2735 C CA . SER B 1 101 ? 17.329 26.352 68.295 1.00 50.74 101 SER B CA 1
ATOM 2736 C C . SER B 1 101 ? 17.389 24.850 68.174 1.00 52.55 101 SER B C 1
ATOM 2737 O O . SER B 1 101 ? 18.081 24.181 68.951 1.00 52.34 101 SER B O 1
ATOM 2740 N N . SER B 1 102 ? 16.645 24.322 67.209 1.00 54.81 102 SER B N 1
ATOM 2741 C CA . SER B 1 102 ? 16.602 22.887 66.975 1.00 55.91 102 SER B CA 1
ATOM 2742 C C . SER B 1 102 ? 17.864 22.426 66.260 1.00 57.18 102 SER B C 1
ATOM 2743 O O . SER B 1 102 ? 18.079 21.223 66.074 1.00 57.97 102 SER B O 1
ATOM 2746 N N . ASN B 1 103 ? 18.703 23.377 65.860 1.00 57.86 103 ASN B N 1
ATOM 2747 C CA . ASN B 1 103 ? 19.937 23.035 65.153 1.00 59.43 103 ASN B CA 1
ATOM 2748 C C . ASN B 1 103 ? 19.641 22.201 63.894 1.00 59.61 103 ASN B C 1
ATOM 2749 O O . ASN B 1 103 ? 20.478 21.405 63.450 1.00 59.43 103 ASN B O 1
ATOM 2754 N N . SER B 1 104 ? 18.445 22.369 63.336 1.00 59.40 104 SER B N 1
ATOM 2755 C CA . SER B 1 104 ? 18.070 21.648 62.125 1.00 60.30 104 SER B CA 1
ATOM 2756 C C . SER B 1 104 ? 18.807 22.317 60.947 1.00 59.43 104 SER B C 1
ATOM 2757 O O . SER B 1 104 ? 18.818 23.550 60.820 1.00 60.59 104 SER B O 1
ATOM 2760 N N . THR B 1 105 ? 19.427 21.499 60.102 1.00 57.10 105 THR B N 1
ATOM 2761 C CA . THR B 1 105 ? 20.196 21.991 58.969 1.00 54.29 105 THR B CA 1
ATOM 2762 C C . THR B 1 105 ? 19.903 21.186 57.696 1.00 53.69 105 THR B C 1
ATOM 2763 O O . THR B 1 105 ? 19.251 20.138 57.753 1.00 53.35 105 THR B O 1
ATOM 2767 N N . PHE B 1 106 ? 20.367 21.693 56.553 1.00 51.12 106 PHE B N 1
ATOM 2768 C CA . PHE B 1 106 ? 20.216 20.991 55.285 1.00 50.62 106 PHE B CA 1
ATOM 2769 C C . PHE B 1 106 ? 21.415 20.046 55.173 1.00 51.24 106 PHE B C 1
ATOM 2770 O O . PHE B 1 106 ? 22.486 20.339 55.707 1.00 52.86 106 PHE B O 1
ATOM 2778 N N . ASN B 1 107 ? 21.237 18.921 54.489 1.00 50.10 107 ASN B N 1
ATOM 2779 C CA . ASN B 1 107 ? 22.306 17.938 54.341 1.00 49.51 107 ASN B CA 1
ATOM 2780 C C . ASN B 1 107 ? 22.541 17.739 52.844 1.00 47.90 107 ASN B C 1
ATOM 2781 O O . ASN B 1 107 ? 22.302 16.662 52.295 1.00 47.39 107 ASN B O 1
ATOM 2786 N N . LEU B 1 108 ? 23.044 18.781 52.194 1.00 45.04 108 LEU B N 1
ATOM 2787 C CA . LEU B 1 108 ? 23.248 18.763 50.759 1.00 44.01 108 LEU B CA 1
ATOM 2788 C C . LEU B 1 108 ? 24.682 18.929 50.314 1.00 43.56 108 LEU B C 1
ATOM 2789 O O . LEU B 1 108 ? 24.927 19.266 49.162 1.00 42.00 108 LEU B O 1
ATOM 2794 N N . SER B 1 109 ? 25.629 18.683 51.208 1.00 45.12 109 SER B N 1
ATOM 2795 C CA . SER B 1 109 ? 27.034 18.857 50.869 1.00 47.51 109 SER B CA 1
ATOM 2796 C C . SER B 1 109 ? 27.603 17.923 49.828 1.00 48.22 109 SER B C 1
ATOM 2797 O O . SER B 1 109 ? 28.683 18.165 49.309 1.00 48.45 109 SER B O 1
ATOM 2800 N N . SER B 1 110 ? 26.896 16.848 49.518 1.00 49.86 110 SER B N 1
ATOM 2801 C CA . SER B 1 110 ? 27.380 15.934 48.485 1.00 50.73 110 SER B CA 1
ATOM 2802 C C . SER B 1 110 ? 26.333 15.856 47.369 1.00 50.77 110 SER B C 1
ATOM 2803 O O . SER B 1 110 ? 26.347 14.944 46.542 1.00 50.73 110 SER B O 1
ATOM 2806 N N . PHE B 1 111 ? 25.435 16.839 47.345 1.00 50.43 111 PHE B N 1
ATOM 2807 C CA . PHE B 1 111 ? 24.389 16.885 46.336 1.00 50.57 111 PHE B CA 1
ATOM 2808 C C . PHE B 1 111 ? 24.967 17.011 44.929 1.00 52.24 111 PHE B C 1
ATOM 2809 O O . PHE B 1 111 ? 25.998 17.668 44.719 1.00 51.66 111 PHE B O 1
ATOM 2817 N N . LEU B 1 112 ? 24.281 16.378 43.980 1.00 53.83 112 LEU B N 1
ATOM 2818 C CA . LEU B 1 112 ? 24.655 16.369 42.569 1.00 57.31 112 LEU B CA 1
ATOM 2819 C C . LEU B 1 112 ? 23.510 15.753 41.789 1.00 60.22 112 LEU B C 1
ATOM 2820 O O . LEU B 1 112 ? 22.978 14.712 42.175 1.00 60.48 112 LEU B O 1
ATOM 2825 N N . ASP B 1 113 ? 23.121 16.406 40.701 1.00 63.60 113 ASP B N 1
ATOM 2826 C CA . ASP B 1 113 ? 22.031 15.922 39.864 1.00 67.33 113 ASP B CA 1
ATOM 2827 C C . ASP B 1 113 ? 22.511 15.822 38.418 1.00 70.88 113 ASP B C 1
ATOM 2828 O O . ASP B 1 113 ? 23.114 16.762 37.890 1.00 71.10 113 ASP B O 1
ATOM 2833 N N . LYS B 1 114 ? 22.251 14.678 37.787 1.00 75.07 114 LYS B N 1
ATOM 2834 C CA . LYS B 1 114 ? 22.656 14.455 36.401 1.00 79.34 114 LYS B CA 1
ATOM 2835 C C . LYS B 1 114 ? 21.514 13.822 35.601 1.00 81.97 114 LYS B C 1
ATOM 2836 O O . LYS B 1 114 ? 21.511 13.860 34.364 1.00 82.42 114 LYS B O 1
ATOM 2842 N N . GLY B 1 115 ? 20.552 13.237 36.312 1.00 84.22 115 GLY B N 1
ATOM 2843 C CA . GLY B 1 115 ? 19.429 12.596 35.650 1.00 86.90 115 GLY B CA 1
ATOM 2844 C C . GLY B 1 115 ? 18.411 13.558 35.060 1.00 88.79 115 GLY B C 1
ATOM 2845 O O . GLY B 1 115 ? 17.508 14.025 35.760 1.00 89.37 115 GLY B O 1
ATOM 2846 N N . THR B 1 116 ? 18.551 13.847 33.768 1.00 89.97 116 THR B N 1
ATOM 2847 C CA . THR B 1 116 ? 17.642 14.754 33.063 1.00 90.90 116 THR B CA 1
ATOM 2848 C C . THR B 1 116 ? 16.182 14.311 33.214 1.00 90.94 116 THR B C 1
ATOM 2849 O O . THR B 1 116 ? 15.883 13.296 33.851 1.00 90.67 116 THR B O 1
ATOM 2853 N N . MET B 1 122 ? 6.520 18.189 28.175 1.00 98.33 122 MET B N 1
ATOM 2854 C CA . MET B 1 122 ? 6.616 18.015 26.730 1.00 96.96 122 MET B CA 1
ATOM 2855 C C . MET B 1 122 ? 7.863 17.225 26.339 1.00 95.11 122 MET B C 1
ATOM 2856 O O . MET B 1 122 ? 8.074 16.913 25.161 1.00 95.06 122 MET B O 1
ATOM 2861 N N . GLY B 1 123 ? 8.688 16.904 27.333 1.00 92.85 123 GLY B N 1
ATOM 2862 C CA . GLY B 1 123 ? 9.905 16.154 27.072 1.00 89.37 123 GLY B CA 1
ATOM 2863 C C . GLY B 1 123 ? 11.073 17.052 26.710 1.00 86.39 123 GLY B C 1
ATOM 2864 O O . GLY B 1 123 ? 11.981 16.648 25.976 1.00 86.21 123 GLY B O 1
ATOM 2865 N N . VAL B 1 124 ? 11.052 18.275 27.229 1.00 83.06 124 VAL B N 1
ATOM 2866 C CA . VAL B 1 124 ? 12.113 19.237 26.956 1.00 79.57 124 VAL B CA 1
ATOM 2867 C C . VAL B 1 124 ? 13.426 18.828 27.629 1.00 77.64 124 VAL B C 1
ATOM 2868 O O . VAL B 1 124 ? 13.444 18.469 28.806 1.00 76.71 124 VAL B O 1
ATOM 2872 N N . PRO B 1 125 ? 14.542 18.871 26.881 1.00 75.71 125 PRO B N 1
ATOM 2873 C CA . PRO B 1 125 ? 15.866 18.510 27.412 1.00 73.94 125 PRO B CA 1
ATOM 2874 C C . PRO B 1 125 ? 16.265 19.454 28.561 1.00 71.75 125 PRO B C 1
ATOM 2875 O O . PRO B 1 125 ? 15.868 20.622 28.577 1.00 71.07 125 PRO B O 1
ATOM 2879 N N . GLY B 1 126 ? 17.043 18.943 29.515 1.00 69.81 126 GLY B N 1
ATOM 2880 C CA . GLY B 1 126 ? 17.482 19.756 30.640 1.00 66.17 126 GLY B CA 1
ATOM 2881 C C . GLY B 1 126 ? 18.932 20.180 30.479 1.00 64.46 126 GLY B C 1
ATOM 2882 O O . GLY B 1 126 ? 19.417 21.085 31.167 1.00 62.80 126 GLY B O 1
ATOM 2883 N N . GLY B 1 127 ? 19.620 19.518 29.551 1.00 62.77 127 GLY B N 1
ATOM 2884 C CA . GLY B 1 127 ? 21.015 19.811 29.290 1.00 60.68 127 GLY B CA 1
ATOM 2885 C C . GLY B 1 127 ? 21.873 19.463 30.489 1.00 59.05 127 GLY B C 1
ATOM 2886 O O . GLY B 1 127 ? 21.612 18.480 31.186 1.00 59.55 127 GLY B O 1
ATOM 2887 N N . ARG B 1 128 ? 22.895 20.276 30.732 1.00 56.51 128 ARG B N 1
ATOM 2888 C CA . ARG B 1 128 ? 23.792 20.072 31.858 1.00 53.56 128 ARG B CA 1
ATOM 2889 C C . ARG B 1 128 ? 23.457 21.043 33.005 1.00 50.80 128 ARG B C 1
ATOM 2890 O O . ARG B 1 128 ? 24.317 21.350 33.826 1.00 49.46 128 ARG B O 1
ATOM 2898 N N . MET B 1 129 ? 22.213 21.523 33.042 1.00 46.55 129 MET B N 1
ATOM 2899 C CA . MET B 1 129 ? 21.768 22.460 34.068 1.00 43.83 129 MET B CA 1
ATOM 2900 C C . MET B 1 129 ? 21.929 21.834 35.470 1.00 42.83 129 MET B C 1
ATOM 2901 O O . MET B 1 129 ? 22.343 22.501 36.409 1.00 39.96 129 MET B O 1
ATOM 2906 N N . GLY B 1 130 ? 21.619 20.546 35.589 1.00 40.77 130 GLY B N 1
ATOM 2907 C CA . GLY B 1 130 ? 21.725 19.863 36.864 1.00 40.49 130 GLY B CA 1
ATOM 2908 C C . GLY B 1 130 ? 23.123 19.915 37.426 1.00 39.47 130 GLY B C 1
ATOM 2909 O O . GLY B 1 130 ? 23.334 20.248 38.593 1.00 39.47 130 GLY B O 1
ATOM 2910 N N . TYR B 1 131 ? 24.074 19.579 36.576 1.00 37.52 131 TYR B N 1
ATOM 2911 C CA . TYR B 1 131 ? 25.480 19.579 36.917 1.00 39.00 131 TYR B CA 1
ATOM 2912 C C . TYR B 1 131 ? 26.018 20.982 37.260 1.00 39.72 131 TYR B C 1
ATOM 2913 O O . TYR B 1 131 ? 26.793 21.143 38.202 1.00 37.70 131 TYR B O 1
ATOM 2922 N N . ASP B 1 132 ? 25.632 21.979 36.461 1.00 37.40 132 ASP B N 1
ATOM 2923 C CA . ASP B 1 132 ? 26.086 23.346 36.664 1.00 38.11 132 ASP B CA 1
ATOM 2924 C C . ASP B 1 132 ? 25.490 24.051 37.890 1.00 36.99 132 ASP B C 1
ATOM 2925 O O . ASP B 1 132 ? 26.095 24.957 38.450 1.00 37.76 132 ASP B O 1
ATOM 2930 N N . MET B 1 133 ? 24.308 23.597 38.282 1.00 33.83 133 MET B N 1
ATOM 2931 C CA . MET B 1 133 ? 23.537 24.148 39.374 1.00 33.49 133 MET B CA 1
ATOM 2932 C C . MET B 1 133 ? 23.869 23.519 40.746 1.00 34.10 133 MET B C 1
ATOM 2933 O O . MET B 1 133 ? 23.715 24.164 41.794 1.00 32.81 133 MET B O 1
ATOM 2938 N N . SER B 1 134 ? 24.341 22.271 40.729 1.00 32.31 134 SER B N 1
ATOM 2939 C CA . SER B 1 134 ? 24.659 21.550 41.958 1.00 33.20 134 SER B CA 1
ATOM 2940 C C . SER B 1 134 ? 25.602 22.285 42.921 1.00 29.80 134 SER B C 1
ATOM 2941 O O . SER B 1 134 ? 25.341 22.322 44.090 1.00 30.56 134 SER B O 1
ATOM 2944 N N . PRO B 1 135 ? 26.704 22.853 42.432 1.00 30.09 135 PRO B N 1
ATOM 2945 C CA . PRO B 1 135 ? 27.606 23.569 43.347 1.00 30.43 135 PRO B CA 1
ATOM 2946 C C . PRO B 1 135 ? 26.966 24.806 44.016 1.00 31.01 135 PRO B C 1
ATOM 2947 O O . PRO B 1 135 ? 27.328 25.166 45.136 1.00 30.57 135 PRO B O 1
ATOM 2951 N N . PHE B 1 136 ? 26.043 25.462 43.322 1.00 30.02 136 PHE B N 1
ATOM 2952 C CA . PHE B 1 136 ? 25.378 26.618 43.890 1.00 30.51 136 PHE B CA 1
ATOM 2953 C C . PHE B 1 136 ? 24.384 26.133 44.916 1.00 30.90 136 PHE B C 1
ATOM 2954 O O . PHE B 1 136 ? 24.204 26.769 45.958 1.00 29.87 136 PHE B O 1
ATOM 2962 N N . ILE B 1 137 ? 23.752 24.994 44.634 1.00 29.88 137 ILE B N 1
ATOM 2963 C CA . ILE B 1 137 ? 22.828 24.433 45.598 1.00 30.85 137 ILE B CA 1
ATOM 2964 C C . ILE B 1 137 ? 23.574 24.120 46.912 1.00 29.68 137 ILE B C 1
ATOM 2965 O O . ILE B 1 137 ? 23.112 24.445 48.001 1.00 29.77 137 ILE B O 1
ATOM 2970 N N . ARG B 1 138 ? 24.742 23.513 46.807 1.00 30.63 138 ARG B N 1
ATOM 2971 C CA . ARG B 1 138 ? 25.505 23.175 48.009 1.00 30.50 138 ARG B CA 1
ATOM 2972 C C . ARG B 1 138 ? 25.967 24.428 48.756 1.00 28.71 138 ARG B C 1
ATOM 2973 O O . ARG B 1 138 ? 25.910 24.490 49.975 1.00 28.17 138 ARG B O 1
ATOM 2981 N N . ARG B 1 139 ? 26.436 25.421 48.018 1.00 29.00 139 ARG B N 1
ATOM 2982 C CA . ARG B 1 139 ? 26.904 26.659 48.639 1.00 29.20 139 ARG B CA 1
ATOM 2983 C C . ARG B 1 139 ? 25.769 27.434 49.290 1.00 28.94 139 ARG B C 1
ATOM 2984 O O . ARG B 1 139 ? 25.910 27.967 50.401 1.00 28.00 139 ARG B O 1
ATOM 2992 N N . TYR B 1 140 ? 24.632 27.479 48.610 1.00 27.73 140 TYR B N 1
ATOM 2993 C CA . TYR B 1 140 ? 23.495 28.214 49.136 1.00 27.99 140 TYR B CA 1
ATOM 2994 C C . TYR B 1 140 ? 22.943 27.532 50.402 1.00 28.11 140 TYR B C 1
ATOM 2995 O O . TYR B 1 140 ? 22.601 28.194 51.378 1.00 26.01 140 TYR B O 1
ATOM 3004 N N . ALA B 1 141 ? 22.856 26.205 50.382 1.00 27.71 141 ALA B N 1
ATOM 3005 C CA . ALA B 1 141 ? 22.368 25.452 51.539 1.00 27.00 141 ALA B CA 1
ATOM 3006 C C . ALA B 1 141 ? 23.307 25.686 52.735 1.00 27.53 141 ALA B C 1
ATOM 3007 O O . ALA B 1 141 ? 22.882 25.865 53.865 1.00 25.79 141 ALA B O 1
ATOM 3009 N N . LYS B 1 142 ? 24.594 25.680 52.448 1.00 28.46 142 LYS B N 1
ATOM 3010 C CA . LYS B 1 142 ? 25.610 25.896 53.443 1.00 29.92 142 LYS B CA 1
ATOM 3011 C C . LYS B 1 142 ? 25.418 27.307 54.049 1.00 31.07 142 LYS B C 1
ATOM 3012 O O . LYS B 1 142 ? 25.574 27.503 55.257 1.00 30.25 142 LYS B O 1
ATOM 3018 N N . TYR B 1 143 ? 25.044 28.279 53.212 1.00 30.10 143 TYR B N 1
ATOM 3019 C CA . TYR B 1 143 ? 24.842 29.641 53.704 1.00 28.77 143 TYR B CA 1
ATOM 3020 C C . TYR B 1 143 ? 23.600 29.671 54.582 1.00 28.46 143 TYR B C 1
ATOM 3021 O O . TYR B 1 143 ? 23.582 30.337 55.608 1.00 26.60 143 TYR B O 1
ATOM 3030 N N . LEU B 1 144 ? 22.558 28.933 54.211 1.00 28.78 144 LEU B N 1
ATOM 3031 C CA . LEU B 1 144 ? 21.368 28.967 55.050 1.00 29.57 144 LEU B CA 1
ATOM 3032 C C . LEU B 1 144 ? 21.639 28.319 56.418 1.00 30.30 144 LEU B C 1
ATOM 3033 O O . LEU B 1 144 ? 21.147 28.788 57.454 1.00 29.71 144 LEU B O 1
ATOM 3038 N N . ASN B 1 145 ? 22.417 27.243 56.419 1.00 29.13 145 ASN B N 1
ATOM 3039 C CA . ASN B 1 145 ? 22.759 26.595 57.669 1.00 31.28 145 ASN B CA 1
ATOM 3040 C C . ASN B 1 145 ? 23.583 27.580 58.513 1.00 30.43 145 ASN B C 1
ATOM 3041 O O . ASN B 1 145 ? 23.431 27.636 59.722 1.00 32.01 145 ASN B O 1
ATOM 3046 N N . GLU B 1 146 ? 24.473 28.336 57.881 1.00 30.02 146 GLU B N 1
ATOM 3047 C CA . GLU B 1 146 ? 25.291 29.285 58.631 1.00 32.85 146 GLU B CA 1
ATOM 3048 C C . GLU B 1 146 ? 24.430 30.421 59.223 1.00 33.70 146 GLU B C 1
ATOM 3049 O O . GLU B 1 146 ? 24.718 30.921 60.309 1.00 30.44 146 GLU B O 1
ATOM 3055 N N . LYS B 1 147 ? 23.368 30.786 58.501 1.00 32.56 147 LYS B N 1
ATOM 3056 C CA . LYS B 1 147 ? 22.438 31.820 58.913 1.00 32.91 147 LYS B CA 1
ATOM 3057 C C . LYS B 1 147 ? 21.736 31.361 60.213 1.00 33.17 147 LYS B C 1
ATOM 3058 O O . LYS B 1 147 ? 21.643 32.113 61.171 1.00 31.69 147 LYS B O 1
ATOM 3064 N N . SER B 1 148 ? 21.236 30.126 60.237 1.00 32.69 148 SER B N 1
ATOM 3065 C CA . SER B 1 148 ? 20.595 29.581 61.442 1.00 33.55 148 SER B CA 1
ATOM 3066 C C . SER B 1 148 ? 21.615 29.484 62.595 1.00 32.29 148 SER B C 1
ATOM 3067 O O . SER B 1 148 ? 21.302 29.771 63.745 1.00 29.66 148 SER B O 1
ATOM 3070 N N . LEU B 1 149 ? 22.827 29.047 62.274 1.00 31.34 149 LEU B N 1
ATOM 3071 C CA . LEU B 1 149 ? 23.865 28.936 63.281 1.00 31.23 149 LEU B CA 1
ATOM 3072 C C . LEU B 1 149 ? 24.173 30.333 63.846 1.00 32.92 149 LEU B C 1
ATOM 3073 O O . LEU B 1 149 ? 24.320 30.507 65.051 1.00 33.22 149 LEU B O 1
ATOM 3078 N N . SER B 1 150 ? 24.231 31.344 62.985 1.00 33.23 150 SER B N 1
ATOM 3079 C CA . SER B 1 150 ? 24.494 32.713 63.451 1.00 31.62 150 SER B CA 1
ATOM 3080 C C . SER B 1 150 ? 23.327 33.161 64.355 1.00 32.30 150 SER B C 1
ATOM 3081 O O . SER B 1 150 ? 23.527 33.797 65.398 1.00 31.33 150 SER B O 1
ATOM 3084 N N . TYR B 1 151 ? 22.101 32.803 63.984 1.00 31.46 151 TYR B N 1
ATOM 3085 C CA . TYR B 1 151 ? 20.969 33.172 64.823 1.00 31.45 151 TYR B CA 1
ATOM 3086 C C . TYR B 1 151 ? 20.994 32.427 66.173 1.00 32.52 151 TYR B C 1
ATOM 3087 O O . TYR B 1 151 ? 20.657 32.993 67.206 1.00 31.72 151 TYR B O 1
ATOM 3096 N N . ARG B 1 152 ? 21.406 31.161 66.166 1.00 33.56 152 ARG B N 1
ATOM 3097 C CA . ARG B 1 152 ? 21.469 30.361 67.396 1.00 34.16 152 ARG B CA 1
ATOM 3098 C C . ARG B 1 152 ? 22.487 30.979 68.380 1.00 34.25 152 ARG B C 1
ATOM 3099 O O . ARG B 1 152 ? 22.245 31.027 69.589 1.00 33.73 152 ARG B O 1
ATOM 3107 N N . ALA B 1 153 ? 23.607 31.466 67.854 1.00 32.28 153 ALA B N 1
ATOM 3108 C CA . ALA B 1 153 ? 24.644 32.068 68.683 1.00 32.64 153 ALA B CA 1
ATOM 3109 C C . ALA B 1 153 ? 24.284 33.437 69.274 1.00 33.73 153 ALA B C 1
ATOM 3110 O O . ALA B 1 153 ? 24.616 33.726 70.427 1.00 34.38 153 ALA B O 1
ATOM 3112 N N . MET B 1 154 ? 23.609 34.266 68.485 1.00 33.13 154 MET B N 1
ATOM 3113 C CA . MET B 1 154 ? 23.236 35.619 68.894 1.00 33.41 154 MET B CA 1
ATOM 3114 C C . MET B 1 154 ? 21.825 35.793 69.474 1.00 34.14 154 MET B C 1
ATOM 3115 O O . MET B 1 154 ? 21.618 36.652 70.316 1.00 34.70 154 MET B O 1
ATOM 3120 N N . ALA B 1 155 ? 20.869 34.983 69.024 1.00 34.20 155 ALA B N 1
ATOM 3121 C CA . ALA B 1 155 ? 19.462 35.093 69.448 1.00 35.59 155 ALA B CA 1
ATOM 3122 C C . ALA B 1 155 ? 18.733 36.193 68.660 1.00 36.13 155 ALA B C 1
ATOM 3123 O O . ALA B 1 155 ? 17.580 36.527 68.965 1.00 36.33 155 ALA B O 1
ATOM 3125 N N . PHE B 1 156 ? 19.416 36.780 67.677 1.00 34.71 156 PHE B N 1
ATOM 3126 C CA . PHE B 1 156 ? 18.803 37.787 66.805 1.00 35.35 156 PHE B CA 1
ATOM 3127 C C . PHE B 1 156 ? 19.425 37.630 65.413 1.00 35.50 156 PHE B C 1
ATOM 3128 O O . PHE B 1 156 ? 20.460 36.979 65.253 1.00 34.27 156 PHE B O 1
ATOM 3136 N N . ASP B 1 157 ? 18.756 38.209 64.424 1.00 34.77 157 ASP B N 1
ATOM 3137 C CA . ASP B 1 157 ? 19.143 38.172 63.017 1.00 35.29 157 ASP B CA 1
ATOM 3138 C C . ASP B 1 157 ? 19.956 39.406 62.656 1.00 35.57 157 ASP B C 1
ATOM 3139 O O . ASP B 1 157 ? 19.428 40.515 62.714 1.00 35.96 157 ASP B O 1
ATOM 3144 N N . PHE B 1 158 ? 21.217 39.226 62.275 1.00 34.85 158 PHE B N 1
ATOM 3145 C CA . PHE B 1 158 ? 22.058 40.357 61.885 1.00 37.21 158 PHE B CA 1
ATOM 3146 C C . PHE B 1 158 ? 21.406 41.143 60.758 1.00 39.36 158 PHE B C 1
ATOM 3147 O O . PHE B 1 158 ? 21.567 42.354 60.666 1.00 39.75 158 PHE B O 1
ATOM 3155 N N . CYS B 1 159 ? 20.682 40.447 59.891 1.00 40.69 159 CYS B N 1
ATOM 3156 C CA . CYS B 1 159 ? 20.052 41.102 58.765 1.00 44.12 159 CYS B CA 1
ATOM 3157 C C . CYS B 1 159 ? 18.893 42.004 59.156 1.00 47.22 159 CYS B C 1
ATOM 3158 O O . CYS B 1 159 ? 18.511 42.877 58.386 1.00 47.40 159 CYS B O 1
ATOM 3161 N N . LYS B 1 160 ? 18.327 41.798 60.341 1.00 50.44 160 LYS B N 1
ATOM 3162 C CA . LYS B 1 160 ? 17.213 42.636 60.785 1.00 54.48 160 LYS B CA 1
ATOM 3163 C C . LYS B 1 160 ? 17.673 43.763 61.715 1.00 57.48 160 LYS B C 1
ATOM 3164 O O . LYS B 1 160 ? 16.972 44.760 61.895 1.00 58.55 160 LYS B O 1
ATOM 3170 N N . VAL B 1 161 ? 18.863 43.606 62.284 1.00 61.23 161 VAL B N 1
ATOM 3171 C CA . VAL B 1 161 ? 19.453 44.603 63.180 1.00 64.84 161 VAL B CA 1
ATOM 3172 C C . VAL B 1 161 ? 19.304 46.039 62.654 1.00 67.15 161 VAL B C 1
ATOM 3173 O O . VAL B 1 161 ? 19.406 46.287 61.440 1.00 66.73 161 VAL B O 1
ATOM 3177 N N . LYS B 1 162 ? 19.071 46.968 63.589 1.00 68.94 162 LYS B N 1
ATOM 3178 C CA . LYS B 1 162 ? 18.905 48.393 63.294 1.00 70.35 162 LYS B CA 1
ATOM 3179 C C . LYS B 1 162 ? 17.682 48.626 62.407 1.00 71.71 162 LYS B C 1
ATOM 3180 O O . LYS B 1 162 ? 16.572 48.183 62.729 1.00 72.44 162 LYS B O 1
ATOM 3186 N N . GLU B 1 167 ? 17.597 45.903 71.006 1.00 78.04 167 GLU B N 1
ATOM 3187 C CA . GLU B 1 167 ? 18.156 44.553 70.946 1.00 78.32 167 GLU B CA 1
ATOM 3188 C C . GLU B 1 167 ? 19.691 44.562 71.075 1.00 78.06 167 GLU B C 1
ATOM 3189 O O . GLU B 1 167 ? 20.227 44.644 72.188 1.00 78.00 167 GLU B O 1
ATOM 3195 N N . GLY B 1 168 ? 20.391 44.474 69.944 1.00 77.53 168 GLY B N 1
ATOM 3196 C CA . GLY B 1 168 ? 21.847 44.484 69.969 1.00 76.20 168 GLY B CA 1
ATOM 3197 C C . GLY B 1 168 ? 22.446 45.107 68.717 1.00 75.24 168 GLY B C 1
ATOM 3198 O O . GLY B 1 168 ? 22.701 44.401 67.740 1.00 75.91 168 GLY B O 1
ATOM 3199 N N . SER B 1 169 ? 22.668 46.423 68.735 1.00 73.05 169 SER B N 1
ATOM 3200 C CA . SER B 1 169 ? 23.247 47.114 67.578 1.00 70.20 169 SER B CA 1
ATOM 3201 C C . SER B 1 169 ? 24.762 47.259 67.647 1.00 67.94 169 SER B C 1
ATOM 3202 O O . SER B 1 169 ? 25.305 47.908 68.545 1.00 67.42 169 SER B O 1
ATOM 3205 N N . LEU B 1 170 ? 25.425 46.672 66.661 1.00 64.93 170 LEU B N 1
ATOM 3206 C CA . LEU B 1 170 ? 26.872 46.695 66.564 1.00 63.02 170 LEU B CA 1
ATOM 3207 C C . LEU B 1 170 ? 27.524 48.048 66.793 1.00 61.34 170 LEU B C 1
ATOM 3208 O O . LEU B 1 170 ? 28.654 48.117 67.262 1.00 60.44 170 LEU B O 1
ATOM 3213 N N . ARG B 1 171 ? 26.822 49.122 66.460 1.00 60.32 171 ARG B N 1
ATOM 3214 C CA . ARG B 1 171 ? 27.390 50.450 66.609 1.00 59.69 171 ARG B CA 1
ATOM 3215 C C . ARG B 1 171 ? 27.681 50.922 68.040 1.00 58.89 171 ARG B C 1
ATOM 3216 O O . ARG B 1 171 ? 28.690 51.590 68.280 1.00 58.45 171 ARG B O 1
ATOM 3224 N N . SER B 1 172 ? 26.828 50.567 68.994 1.00 57.68 172 SER B N 1
ATOM 3225 C CA . SER B 1 172 ? 27.035 51.025 70.366 1.00 57.93 172 SER B CA 1
ATOM 3226 C C . SER B 1 172 ? 27.344 49.923 71.373 1.00 55.98 172 SER B C 1
ATOM 3227 O O . SER B 1 172 ? 27.429 50.170 72.567 1.00 54.93 172 SER B O 1
ATOM 3230 N N . MET B 1 173 ? 27.514 48.712 70.864 1.00 54.48 173 MET B N 1
ATOM 3231 C CA . MET B 1 173 ? 27.825 47.524 71.659 1.00 53.32 173 MET B CA 1
ATOM 3232 C C . MET B 1 173 ? 29.122 47.742 72.477 1.00 53.00 173 MET B C 1
ATOM 3233 O O . MET B 1 173 ? 30.024 48.444 72.027 1.00 53.23 173 MET B O 1
ATOM 3238 N N . ASN B 1 174 ? 29.222 47.144 73.662 1.00 53.20 174 ASN B N 1
ATOM 3239 C CA . ASN B 1 174 ? 30.426 47.298 74.491 1.00 53.56 174 ASN B CA 1
ATOM 3240 C C . ASN B 1 174 ? 31.576 46.468 73.916 1.00 52.88 174 ASN B C 1
ATOM 3241 O O . ASN B 1 174 ? 31.340 45.443 73.287 1.00 52.87 174 ASN B O 1
ATOM 3246 N N . ALA B 1 175 ? 32.813 46.903 74.147 1.00 52.02 175 ALA B N 1
ATOM 3247 C CA . ALA B 1 175 ? 33.992 46.230 73.606 1.00 51.55 175 ALA B CA 1
ATOM 3248 C C . ALA B 1 175 ? 34.012 44.724 73.742 1.00 51.62 175 ALA B C 1
ATOM 3249 O O . ALA B 1 175 ? 34.460 44.018 72.841 1.00 50.05 175 ALA B O 1
ATOM 3251 N N . GLU B 1 176 ? 33.535 44.241 74.876 1.00 52.40 176 GLU B N 1
ATOM 3252 C CA . GLU B 1 176 ? 33.509 42.818 75.162 1.00 53.93 176 GLU B CA 1
ATOM 3253 C C . GLU B 1 176 ? 32.568 42.081 74.223 1.00 52.57 176 GLU B C 1
ATOM 3254 O O . GLU B 1 176 ? 32.973 41.161 73.535 1.00 51.53 176 GLU B O 1
ATOM 3260 N N . LYS B 1 177 ? 31.307 42.486 74.204 1.00 52.60 177 LYS B N 1
ATOM 3261 C CA . LYS B 1 177 ? 30.333 41.841 73.342 1.00 52.86 177 LYS B CA 1
ATOM 3262 C C . LYS B 1 177 ? 30.778 41.977 71.866 1.00 50.85 177 LYS B C 1
ATOM 3263 O O . LYS B 1 177 ? 30.698 41.019 71.087 1.00 48.99 177 LYS B O 1
ATOM 3269 N N . LEU B 1 178 ? 31.289 43.156 71.518 1.00 47.37 178 LEU B N 1
ATOM 3270 C CA . LEU B 1 178 ? 31.740 43.435 70.169 1.00 45.41 178 LEU B CA 1
ATOM 3271 C C . LEU B 1 178 ? 32.728 42.402 69.619 1.00 44.13 178 LEU B C 1
ATOM 3272 O O . LEU B 1 178 ? 32.561 41.900 68.497 1.00 41.89 178 LEU B O 1
ATOM 3277 N N . LEU B 1 179 ? 33.758 42.098 70.398 1.00 43.41 179 LEU B N 1
ATOM 3278 C CA . LEU B 1 179 ? 34.771 41.138 69.983 1.00 42.46 179 LEU B CA 1
ATOM 3279 C C . LEU B 1 179 ? 34.235 39.714 69.902 1.00 41.08 179 LEU B C 1
ATOM 3280 O O . LEU B 1 179 ? 34.825 38.868 69.241 1.00 43.17 179 LEU B O 1
ATOM 3285 N N . LYS B 1 180 ? 33.129 39.440 70.573 1.00 40.50 180 LYS B N 1
ATOM 3286 C CA . LYS B 1 180 ? 32.545 38.100 70.497 1.00 41.81 180 LYS B CA 1
ATOM 3287 C C . LYS B 1 180 ? 31.497 38.075 69.364 1.00 41.41 180 LYS B C 1
ATOM 3288 O O . LYS B 1 180 ? 31.169 37.016 68.807 1.00 41.77 180 LYS B O 1
ATOM 3290 N N . THR B 1 181 ? 30.967 39.244 69.023 1.00 37.81 181 THR B N 1
ATOM 3291 C CA . THR B 1 181 ? 29.981 39.294 67.971 1.00 38.09 181 THR B CA 1
ATOM 3292 C C . THR B 1 181 ? 30.600 39.344 66.571 1.00 36.53 181 THR B C 1
ATOM 3293 O O . THR B 1 181 ? 30.172 38.612 65.692 1.00 35.33 181 THR B O 1
ATOM 3297 N N . LEU B 1 182 ? 31.617 40.174 66.362 1.00 35.49 182 LEU B N 1
ATOM 3298 C CA . LEU B 1 182 ? 32.199 40.281 65.021 1.00 34.46 182 LEU B CA 1
ATOM 3299 C C . LEU B 1 182 ? 32.573 38.940 64.369 1.00 34.69 182 LEU B C 1
ATOM 3300 O O . LEU B 1 182 ? 32.361 38.769 63.185 1.00 34.26 182 LEU B O 1
ATOM 3305 N N . PRO B 1 183 ? 33.147 37.981 65.126 1.00 34.80 183 PRO B N 1
ATOM 3306 C CA . PRO B 1 183 ? 33.494 36.705 64.468 1.00 32.81 183 PRO B CA 1
ATOM 3307 C C . PRO B 1 183 ? 32.294 35.952 63.905 1.00 31.47 183 PRO B C 1
ATOM 3308 O O . PRO B 1 183 ? 32.401 35.272 62.882 1.00 31.45 183 PRO B O 1
ATOM 3312 N N . VAL B 1 184 ? 31.162 36.071 64.575 1.00 29.41 184 VAL B N 1
ATOM 3313 C CA . VAL B 1 184 ? 29.957 35.398 64.145 1.00 29.54 184 VAL B CA 1
ATOM 3314 C C . VAL B 1 184 ? 29.388 36.031 62.866 1.00 30.70 184 VAL B C 1
ATOM 3315 O O . VAL B 1 184 ? 28.959 35.333 61.924 1.00 27.09 184 VAL B O 1
ATOM 3319 N N . LEU B 1 185 ? 29.379 37.359 62.851 1.00 29.65 185 LEU B N 1
ATOM 3320 C CA . LEU B 1 185 ? 28.897 38.108 61.706 1.00 27.48 185 LEU B CA 1
ATOM 3321 C C . LEU B 1 185 ? 29.828 37.803 60.536 1.00 26.54 185 LEU B C 1
ATOM 3322 O O . LEU B 1 185 ? 29.384 37.505 59.420 1.00 25.58 185 LEU B O 1
ATOM 3327 N N . GLN B 1 186 ? 31.125 37.893 60.782 1.00 24.95 186 GLN B N 1
ATOM 3328 C CA . GLN B 1 186 ? 32.094 37.622 59.740 1.00 27.61 186 GLN B CA 1
ATOM 3329 C C . GLN B 1 186 ? 31.940 36.200 59.169 1.00 30.13 186 GLN B C 1
ATOM 3330 O O . GLN B 1 186 ? 32.088 35.998 57.960 1.00 29.77 186 GLN B O 1
ATOM 3336 N N . ALA B 1 187 ? 31.638 35.219 60.018 1.00 28.61 187 ALA B N 1
ATOM 3337 C CA . ALA B 1 187 ? 31.502 33.861 59.500 1.00 28.90 187 ALA B CA 1
ATOM 3338 C C . ALA B 1 187 ? 30.211 33.745 58.671 1.00 27.60 187 ALA B C 1
ATOM 3339 O O . ALA B 1 187 ? 30.164 33.003 57.698 1.00 28.99 187 ALA B O 1
ATOM 3341 N N . GLN B 1 188 ? 29.169 34.481 59.040 1.00 27.37 188 GLN B N 1
ATOM 3342 C CA . GLN B 1 188 ? 27.939 34.418 58.266 1.00 27.24 188 GLN B CA 1
ATOM 3343 C C . GLN B 1 188 ? 28.197 35.036 56.871 1.00 27.85 188 GLN B C 1
ATOM 3344 O O . GLN B 1 188 ? 27.756 34.503 55.836 1.00 27.11 188 GLN B O 1
ATOM 3350 N N . LEU B 1 189 ? 28.940 36.143 56.860 1.00 26.43 189 LEU B N 1
ATOM 3351 C CA . LEU B 1 189 ? 29.274 36.838 55.642 1.00 26.04 189 LEU B CA 1
ATOM 3352 C C . LEU B 1 189 ? 30.207 36.027 54.747 1.00 28.13 189 LEU B C 1
ATOM 3353 O O . LEU B 1 189 ? 30.087 36.075 53.524 1.00 27.01 189 LEU B O 1
ATOM 3358 N N . ASP B 1 190 ? 31.152 35.309 55.351 1.00 28.12 190 ASP B N 1
ATOM 3359 C CA . ASP B 1 190 ? 32.074 34.469 54.591 1.00 27.82 190 ASP B CA 1
ATOM 3360 C C . ASP B 1 190 ? 31.306 33.333 53.895 1.00 26.61 190 ASP B C 1
ATOM 3361 O O . ASP B 1 190 ? 31.643 32.956 52.781 1.00 28.32 190 ASP B O 1
ATOM 3366 N N . ALA B 1 191 ? 30.291 32.792 54.560 1.00 23.76 191 ALA B N 1
ATOM 3367 C CA . ALA B 1 191 ? 29.491 31.721 53.991 1.00 24.06 191 ALA B CA 1
ATOM 3368 C C . ALA B 1 191 ? 28.694 32.272 52.781 1.00 27.01 191 ALA B C 1
ATOM 3369 O O . ALA B 1 191 ? 28.607 31.628 51.745 1.00 26.71 191 ALA B O 1
ATOM 3371 N N . LEU B 1 192 ? 28.115 33.466 52.923 1.00 27.84 192 LEU B N 1
ATOM 3372 C CA . LEU B 1 192 ? 27.361 34.089 51.831 1.00 26.55 192 LEU B CA 1
ATOM 3373 C C . LEU B 1 192 ? 28.297 34.287 50.638 1.00 26.98 192 LEU B C 1
ATOM 3374 O O . LEU B 1 192 ? 27.970 33.946 49.502 1.00 26.66 192 LEU B O 1
ATOM 3379 N N . LEU B 1 193 ? 29.472 34.843 50.892 1.00 26.94 193 LEU B N 1
ATOM 3380 C CA . LEU B 1 193 ? 30.430 35.080 49.823 1.00 27.41 193 LEU B CA 1
ATOM 3381 C C . LEU B 1 193 ? 30.966 33.823 49.090 1.00 29.62 193 LEU B C 1
ATOM 3382 O O . LEU B 1 193 ? 31.481 33.918 47.956 1.00 26.85 193 LEU B O 1
ATOM 3387 N N . GLU B 1 194 ? 30.867 32.653 49.720 1.00 30.67 194 GLU B N 1
ATOM 3388 C CA . GLU B 1 194 ? 31.339 31.433 49.064 1.00 32.28 194 GLU B CA 1
ATOM 3389 C C . GLU B 1 194 ? 30.437 31.064 47.872 1.00 31.67 194 GLU B C 1
ATOM 3390 O O . GLU B 1 194 ? 30.785 30.190 47.092 1.00 31.47 194 GLU B O 1
ATOM 3396 N N . PHE B 1 195 ? 29.286 31.721 47.734 1.00 31.20 195 PHE B N 1
ATOM 3397 C CA . PHE B 1 195 ? 28.381 31.419 46.622 1.00 29.95 195 PHE B CA 1
ATOM 3398 C C . PHE B 1 195 ? 29.239 31.503 45.358 1.00 30.26 195 PHE B C 1
ATOM 3399 O O . PHE B 1 195 ? 29.192 30.636 44.473 1.00 28.98 195 PHE B O 1
ATOM 3407 N N . ASP B 1 196 ? 30.043 32.548 45.311 1.00 29.61 196 ASP B N 1
ATOM 3408 C CA . ASP B 1 196 ? 31.014 32.734 44.259 1.00 33.39 196 ASP B CA 1
ATOM 3409 C C . ASP B 1 196 ? 30.612 32.463 42.805 1.00 35.49 196 ASP B C 1
ATOM 3410 O O . ASP B 1 196 ? 31.210 31.597 42.140 1.00 34.83 196 ASP B O 1
ATOM 3415 N N . CYS B 1 197 ? 29.628 33.214 42.309 1.00 33.46 197 CYS B N 1
ATOM 3416 C CA . CYS B 1 197 ? 29.175 33.060 40.925 1.00 35.78 197 CYS B CA 1
ATOM 3417 C C . CYS B 1 197 ? 29.671 34.195 40.026 1.00 36.02 197 CYS B C 1
ATOM 3418 O O . CYS B 1 197 ? 30.152 35.206 40.492 1.00 36.41 197 CYS B O 1
ATOM 3421 N N . GLN B 1 198 ? 29.545 33.989 38.728 1.00 37.19 198 GLN B N 1
ATOM 3422 C CA . GLN B 1 198 ? 29.899 34.979 37.721 1.00 38.16 198 GLN B CA 1
ATOM 3423 C C . GLN B 1 198 ? 28.556 35.289 37.030 1.00 36.79 198 GLN B C 1
ATOM 3424 O O . GLN B 1 198 ? 27.598 34.527 37.164 1.00 33.76 198 GLN B O 1
ATOM 3430 N N . SER B 1 199 ? 28.477 36.390 36.297 1.00 36.83 199 SER B N 1
ATOM 3431 C CA . SER B 1 199 ? 27.227 36.735 35.616 1.00 37.73 199 SER B CA 1
ATOM 3432 C C . SER B 1 199 ? 26.712 35.609 34.714 1.00 37.73 199 SER B C 1
ATOM 3433 O O . SER B 1 199 ? 25.524 35.309 34.726 1.00 39.90 199 SER B O 1
ATOM 3436 N N . ASN B 1 200 ? 27.595 34.965 33.959 1.00 38.06 200 ASN B N 1
ATOM 3437 C CA . ASN B 1 200 ? 27.180 33.866 33.094 1.00 39.77 200 ASN B CA 1
ATOM 3438 C C . ASN B 1 200 ? 26.512 32.692 33.838 1.00 38.69 200 ASN B C 1
ATOM 3439 O O . ASN B 1 200 ? 25.811 31.885 33.223 1.00 38.00 200 ASN B O 1
ATOM 3444 N N . ASP B 1 201 ? 26.703 32.583 35.151 1.00 37.61 201 ASP B N 1
ATOM 3445 C CA . ASP B 1 201 ? 26.058 31.496 35.891 1.00 35.10 201 ASP B CA 1
ATOM 3446 C C . ASP B 1 201 ? 24.618 31.841 36.217 1.00 33.57 201 ASP B C 1
ATOM 3447 O O . ASP B 1 201 ? 23.793 30.947 36.440 1.00 31.18 201 ASP B O 1
ATOM 3452 N N . LEU B 1 202 ? 24.324 33.135 36.282 1.00 30.36 202 LEU B N 1
ATOM 3453 C CA . LEU B 1 202 ? 22.981 33.585 36.644 1.00 33.26 202 LEU B CA 1
ATOM 3454 C C . LEU B 1 202 ? 22.149 33.537 35.353 1.00 34.54 202 LEU B C 1
ATOM 3455 O O . LEU B 1 202 ? 21.764 34.560 34.782 1.00 32.90 202 LEU B O 1
ATOM 3460 N N . SER B 1 203 ? 21.841 32.314 34.940 1.00 34.45 203 SER B N 1
ATOM 3461 C CA . SER B 1 203 ? 21.158 32.080 33.683 1.00 37.03 203 SER B CA 1
ATOM 3462 C C . SER B 1 203 ? 19.774 31.415 33.696 1.00 36.47 203 SER B C 1
ATOM 3463 O O . SER B 1 203 ? 19.386 30.809 32.706 1.00 38.64 203 SER B O 1
ATOM 3466 N N . ASN B 1 204 ? 19.052 31.488 34.808 1.00 35.36 204 ASN B N 1
ATOM 3467 C CA . ASN B 1 204 ? 17.691 30.959 34.872 1.00 33.24 204 ASN B CA 1
ATOM 3468 C C . ASN B 1 204 ? 17.030 31.568 36.084 1.00 33.20 204 ASN B C 1
ATOM 3469 O O . ASN B 1 204 ? 17.731 32.014 37.002 1.00 32.02 204 ASN B O 1
ATOM 3474 N N . GLY B 1 205 ? 15.691 31.601 36.059 1.00 31.78 205 GLY B N 1
ATOM 3475 C CA . GLY B 1 205 ? 14.885 32.198 37.113 1.00 30.81 205 GLY B CA 1
ATOM 3476 C C . GLY B 1 205 ? 15.091 31.680 38.529 1.00 32.12 205 GLY B C 1
ATOM 3477 O O . GLY B 1 205 ? 14.877 32.413 39.505 1.00 32.35 205 GLY B O 1
ATOM 3478 N N . VAL B 1 206 ? 15.496 30.424 38.658 1.00 31.34 206 VAL B N 1
ATOM 3479 C CA . VAL B 1 206 ? 15.723 29.867 39.978 1.00 31.85 206 VAL B CA 1
ATOM 3480 C C . VAL B 1 206 ? 17.009 30.399 40.636 1.00 30.36 206 VAL B C 1
ATOM 3481 O O . VAL B 1 206 ? 16.960 30.970 41.717 1.00 31.28 206 VAL B O 1
ATOM 3485 N N . ILE B 1 207 ? 18.155 30.256 39.982 1.00 29.97 207 ILE B N 1
ATOM 3486 C CA . ILE B 1 207 ? 19.397 30.710 40.595 1.00 28.86 207 ILE B CA 1
ATOM 3487 C C . ILE B 1 207 ? 19.353 32.219 40.761 1.00 29.69 207 ILE B C 1
ATOM 3488 O O . ILE B 1 207 ? 19.798 32.765 41.781 1.00 29.27 207 ILE B O 1
ATOM 3493 N N . ASN B 1 208 ? 18.761 32.891 39.778 1.00 29.42 208 ASN B N 1
ATOM 3494 C CA . ASN B 1 208 ? 18.654 34.333 39.826 1.00 29.25 208 ASN B CA 1
ATOM 3495 C C . ASN B 1 208 ? 17.846 34.826 41.019 1.00 27.64 208 ASN B C 1
ATOM 3496 O O . ASN B 1 208 ? 18.176 35.858 41.583 1.00 26.62 208 ASN B O 1
ATOM 3501 N N . MET B 1 209 ? 16.822 34.087 41.435 1.00 27.90 209 MET B N 1
ATOM 3502 C CA . MET B 1 209 ? 16.044 34.517 42.600 1.00 29.03 209 MET B CA 1
ATOM 3503 C C . MET B 1 209 ? 16.898 34.293 43.863 1.00 30.27 209 MET B C 1
ATOM 3504 O O . MET B 1 209 ? 16.952 35.158 44.738 1.00 31.00 209 MET B O 1
ATOM 3509 N N . SER B 1 210 ? 17.576 33.146 43.957 1.00 29.02 210 SER B N 1
ATOM 3510 C CA . SER B 1 210 ? 18.414 32.904 45.123 1.00 27.09 210 SER B CA 1
ATOM 3511 C C . SER B 1 210 ? 19.446 34.022 45.213 1.00 26.19 210 SER B C 1
ATOM 3512 O O . SER B 1 210 ? 19.730 34.526 46.301 1.00 25.94 210 SER B O 1
ATOM 3515 N N . PHE B 1 211 ? 20.000 34.413 44.072 1.00 26.30 211 PHE B N 1
ATOM 3516 C CA . PHE B 1 211 ? 21.016 35.476 44.061 1.00 28.45 211 PHE B CA 1
ATOM 3517 C C . PHE B 1 211 ? 20.456 36.797 44.569 1.00 29.57 211 PHE B C 1
ATOM 3518 O O . PHE B 1 211 ? 21.176 37.577 45.226 1.00 30.44 211 PHE B O 1
ATOM 3526 N N . MET B 1 212 ? 19.188 37.047 44.244 1.00 28.82 212 MET B N 1
ATOM 3527 C CA . MET B 1 212 ? 18.518 38.261 44.691 1.00 33.08 212 MET B CA 1
ATOM 3528 C C . MET B 1 212 ? 18.404 38.244 46.227 1.00 30.99 212 MET B C 1
ATOM 3529 O O . MET B 1 212 ? 18.629 39.257 46.883 1.00 30.28 212 MET B O 1
ATOM 3534 N N . LEU B 1 213 ? 18.040 37.099 46.795 1.00 29.06 213 LEU B N 1
ATOM 3535 C CA . LEU B 1 213 ? 17.939 37.005 48.241 1.00 29.19 213 LEU B CA 1
ATOM 3536 C C . LEU B 1 213 ? 19.327 37.106 48.901 1.00 27.86 213 LEU B C 1
ATOM 3537 O O . LEU B 1 213 ? 19.426 37.679 49.985 1.00 26.95 213 LEU B O 1
ATOM 3542 N N . LEU B 1 214 ? 20.379 36.579 48.248 1.00 24.77 214 LEU B N 1
ATOM 3543 C CA . LEU B 1 214 ? 21.730 36.671 48.811 1.00 25.35 214 LEU B CA 1
ATOM 3544 C C . LEU B 1 214 ? 22.157 38.152 48.829 1.00 26.40 214 LEU B C 1
ATOM 3545 O O . LEU B 1 214 ? 22.703 38.642 49.823 1.00 26.55 214 LEU B O 1
ATOM 3550 N N . PHE B 1 215 ? 21.892 38.844 47.730 1.00 25.33 215 PHE B N 1
ATOM 3551 C CA . PHE B 1 215 ? 22.211 40.253 47.605 1.00 26.04 215 PHE B CA 1
ATOM 3552 C C . PHE B 1 215 ? 21.563 41.029 48.737 1.00 25.37 215 PHE B C 1
ATOM 3553 O O . PHE B 1 215 ? 22.214 41.838 49.359 1.00 27.08 215 PHE B O 1
ATOM 3561 N N . ARG B 1 216 ? 20.278 40.794 48.982 1.00 26.14 216 ARG B N 1
ATOM 3562 C CA . ARG B 1 216 ? 19.578 41.503 50.043 1.00 29.61 216 ARG B CA 1
ATOM 3563 C C . ARG B 1 216 ? 20.180 41.267 51.441 1.00 30.88 216 ARG B C 1
ATOM 3564 O O . ARG B 1 216 ? 20.294 42.217 52.235 1.00 26.74 216 ARG B O 1
ATOM 3572 N N . ASP B 1 217 ? 20.517 40.003 51.740 1.00 27.79 217 ASP B N 1
ATOM 3573 C CA . ASP B 1 217 ? 21.149 39.669 53.001 1.00 27.75 217 ASP B CA 1
ATOM 3574 C C . ASP B 1 217 ? 22.521 40.363 53.013 1.00 27.23 217 ASP B C 1
ATOM 3575 O O . ASP B 1 217 ? 22.889 40.991 53.996 1.00 26.67 217 ASP B O 1
ATOM 3580 N N . LEU B 1 218 ? 23.260 40.269 51.913 1.00 25.77 218 LEU B N 1
ATOM 3581 C CA . LEU B 1 218 ? 24.599 40.851 51.870 1.00 30.00 218 LEU B CA 1
ATOM 3582 C C . LEU B 1 218 ? 24.618 42.344 52.239 1.00 30.78 218 LEU B C 1
ATOM 3583 O O . LEU B 1 218 ? 25.413 42.758 53.059 1.00 29.68 218 LEU B O 1
ATOM 3588 N N . ILE B 1 219 ? 23.738 43.122 51.621 1.00 29.92 219 ILE B N 1
ATOM 3589 C CA . ILE B 1 219 ? 23.610 44.556 51.888 1.00 32.24 219 ILE B CA 1
ATOM 3590 C C . ILE B 1 219 ? 23.433 44.810 53.402 1.00 31.95 219 ILE B C 1
ATOM 3591 O O . ILE B 1 219 ? 24.062 45.708 53.964 1.00 30.86 219 ILE B O 1
ATOM 3596 N N . ARG B 1 220 ? 22.571 44.026 54.049 1.00 31.52 220 ARG B N 1
ATOM 3597 C CA . ARG B 1 220 ? 22.320 44.181 55.484 1.00 33.72 220 ARG B CA 1
ATOM 3598 C C . ARG B 1 220 ? 23.519 43.722 56.336 1.00 33.75 220 ARG B C 1
ATOM 3599 O O . ARG B 1 220 ? 23.875 44.370 57.325 1.00 33.63 220 ARG B O 1
ATOM 3607 N N . LEU B 1 221 ? 24.133 42.603 55.970 1.00 32.16 221 LEU B N 1
ATOM 3608 C CA . LEU B 1 221 ? 25.280 42.117 56.721 1.00 33.52 221 LEU B CA 1
ATOM 3609 C C . LEU B 1 221 ? 26.395 43.148 56.642 1.00 32.70 221 LEU B C 1
ATOM 3610 O O . LEU B 1 221 ? 27.049 43.445 57.638 1.00 32.11 221 LEU B O 1
ATOM 3615 N N . PHE B 1 222 ? 26.608 43.665 55.443 1.00 32.42 222 PHE B N 1
ATOM 3616 C CA . PHE B 1 222 ? 27.658 44.644 55.171 1.00 36.42 222 PHE B CA 1
ATOM 3617 C C . PHE B 1 222 ? 27.480 45.925 55.991 1.00 36.00 222 PHE B C 1
ATOM 3618 O O . PHE B 1 222 ? 28.447 46.439 56.551 1.00 34.86 222 PHE B O 1
ATOM 3626 N N . ALA B 1 223 ? 26.249 46.429 56.064 1.00 35.62 223 ALA B N 1
ATOM 3627 C CA . ALA B 1 223 ? 25.964 47.647 56.833 1.00 36.26 223 ALA B CA 1
ATOM 3628 C C . ALA B 1 223 ? 26.225 47.349 58.321 1.00 35.64 223 ALA B C 1
ATOM 3629 O O . ALA B 1 223 ? 26.832 48.130 59.044 1.00 34.11 223 ALA B O 1
ATOM 3631 N N . CYS B 1 224 ? 25.773 46.190 58.759 1.00 34.75 224 CYS B N 1
ATOM 3632 C CA . CYS B 1 224 ? 25.952 45.782 60.134 1.00 37.76 224 CYS B CA 1
ATOM 3633 C C . CYS B 1 224 ? 27.447 45.584 60.475 1.00 35.76 224 CYS B C 1
ATOM 3634 O O . CYS B 1 224 ? 27.917 45.953 61.556 1.00 34.69 224 CYS B O 1
ATOM 3637 N N . TYR B 1 225 ? 28.198 45.056 59.521 1.00 34.06 225 TYR B N 1
ATOM 3638 C CA . TYR B 1 225 ? 29.621 44.789 59.695 1.00 33.86 225 TYR B CA 1
ATOM 3639 C C . TYR B 1 225 ? 30.414 46.098 59.757 1.00 34.06 225 TYR B C 1
ATOM 3640 O O . TYR B 1 225 ? 31.363 46.225 60.531 1.00 32.60 225 TYR B O 1
ATOM 3649 N N . ASN B 1 226 ? 30.039 47.059 58.928 1.00 34.17 226 ASN B N 1
ATOM 3650 C CA . ASN B 1 226 ? 30.719 48.339 58.937 1.00 35.74 226 ASN B CA 1
ATOM 3651 C C . ASN B 1 226 ? 30.504 49.048 60.280 1.00 35.01 226 ASN B C 1
ATOM 3652 O O . ASN B 1 226 ? 31.436 49.620 60.838 1.00 33.50 226 ASN B O 1
ATOM 3657 N N . ASP B 1 227 ? 29.278 48.990 60.788 1.00 33.52 227 ASP B N 1
ATOM 3658 C CA . ASP B 1 227 ? 28.968 49.614 62.061 1.00 35.79 227 ASP B CA 1
ATOM 3659 C C . ASP B 1 227 ? 29.820 49.008 63.167 1.00 35.10 227 ASP B C 1
ATOM 3660 O O . ASP B 1 227 ? 30.350 49.720 63.999 1.00 34.23 227 ASP B O 1
ATOM 3665 N N . GLY B 1 228 ? 29.947 47.686 63.154 1.00 35.01 228 GLY B N 1
ATOM 3666 C CA . GLY B 1 228 ? 30.720 47.008 64.169 1.00 31.91 228 GLY B CA 1
ATOM 3667 C C . GLY B 1 228 ? 32.159 47.432 64.087 1.00 31.24 228 GLY B C 1
ATOM 3668 O O . GLY B 1 228 ? 32.797 47.661 65.103 1.00 32.80 228 GLY B O 1
ATOM 3669 N N . ILE B 1 229 ? 32.680 47.555 62.878 1.00 30.85 229 ILE B N 1
ATOM 3670 C CA . ILE B 1 229 ? 34.071 47.932 62.710 1.00 31.68 229 ILE B CA 1
ATOM 3671 C C . ILE B 1 229 ? 34.332 49.406 63.089 1.00 34.25 229 ILE B C 1
ATOM 3672 O O . ILE B 1 229 ? 35.427 49.740 63.558 1.00 31.92 229 ILE B O 1
ATOM 3677 N N . ILE B 1 230 ? 33.352 50.287 62.876 1.00 36.39 230 ILE B N 1
ATOM 3678 C CA . ILE B 1 230 ? 33.546 51.702 63.248 1.00 38.87 230 ILE B CA 1
ATOM 3679 C C . ILE B 1 230 ? 33.636 51.694 64.782 1.00 38.23 230 ILE B C 1
ATOM 3680 O O . ILE B 1 230 ? 34.529 52.284 65.378 1.00 38.27 230 ILE B O 1
ATOM 3685 N N . ASN B 1 231 ? 32.705 50.991 65.410 1.00 37.28 231 ASN B N 1
ATOM 3686 C CA . ASN B 1 231 ? 32.690 50.877 66.851 1.00 38.89 231 ASN B CA 1
ATOM 3687 C C . ASN B 1 231 ? 34.010 50.275 67.387 1.00 40.18 231 ASN B C 1
ATOM 3688 O O . ASN B 1 231 ? 34.556 50.729 68.392 1.00 40.40 231 ASN B O 1
ATOM 3693 N N . LEU B 1 232 ? 34.517 49.250 66.713 1.00 39.56 232 LEU B N 1
ATOM 3694 C CA . LEU B 1 232 ? 35.761 48.613 67.116 1.00 39.70 232 LEU B CA 1
ATOM 3695 C C . LEU B 1 232 ? 36.905 49.610 67.045 1.00 39.58 232 LEU B C 1
ATOM 3696 O O . LEU B 1 232 ? 37.786 49.614 67.892 1.00 40.45 232 LEU B O 1
ATOM 3701 N N . LEU B 1 233 ? 36.905 50.428 66.007 1.00 38.61 233 LEU B N 1
ATOM 3702 C CA . LEU B 1 233 ? 37.961 51.398 65.820 1.00 40.27 233 LEU B CA 1
ATOM 3703 C C . LEU B 1 233 ? 37.944 52.512 66.863 1.00 41.57 233 LEU B C 1
ATOM 3704 O O . LEU B 1 233 ? 38.988 52.993 67.292 1.00 39.56 233 LEU B O 1
ATOM 3709 N N . GLU B 1 234 ? 36.761 52.930 67.274 1.00 44.02 234 GLU B N 1
ATOM 3710 C CA . GLU B 1 234 ? 36.722 53.990 68.249 1.00 47.33 234 GLU B CA 1
ATOM 3711 C C . GLU B 1 234 ? 37.005 53.471 69.656 1.00 47.76 234 GLU B C 1
ATOM 3712 O O . GLU B 1 234 ? 37.194 54.256 70.569 1.00 49.93 234 GLU B O 1
ATOM 3718 N N . LYS B 1 235 ? 37.069 52.155 69.825 1.00 46.78 235 LYS B N 1
ATOM 3719 C CA . LYS B 1 235 ? 37.358 51.589 71.136 1.00 46.78 235 LYS B CA 1
ATOM 3720 C C . LYS B 1 235 ? 38.768 51.041 71.150 1.00 46.78 235 LYS B C 1
ATOM 3721 O O . LYS B 1 235 ? 39.326 50.758 72.202 1.00 46.72 235 LYS B O 1
ATOM 3727 N N . TYR B 1 236 ? 39.345 50.910 69.964 1.00 45.83 236 TYR B N 1
ATOM 3728 C CA . TYR B 1 236 ? 40.682 50.356 69.812 1.00 46.38 236 TYR B CA 1
ATOM 3729 C C . TYR B 1 236 ? 41.813 50.942 70.650 1.00 46.72 236 TYR B C 1
ATOM 3730 O O . TYR B 1 236 ? 42.602 50.215 71.234 1.00 46.06 236 TYR B O 1
ATOM 3739 N N . PHE B 1 237 ? 41.920 52.257 70.681 1.00 48.52 237 PHE B N 1
ATOM 3740 C CA . PHE B 1 237 ? 43.015 52.863 71.413 1.00 51.22 237 PHE B CA 1
ATOM 3741 C C . PHE B 1 237 ? 42.951 52.784 72.939 1.00 53.39 237 PHE B C 1
ATOM 3742 O O . PHE B 1 237 ? 43.942 53.067 73.607 1.00 54.22 237 PHE B O 1
ATOM 3750 N N . ASP B 1 238 ? 41.810 52.367 73.484 1.00 55.48 238 ASP B N 1
ATOM 3751 C CA . ASP B 1 238 ? 41.647 52.237 74.930 1.00 57.66 238 ASP B CA 1
ATOM 3752 C C . ASP B 1 238 ? 41.647 50.765 75.328 1.00 58.40 238 ASP B C 1
ATOM 3753 O O . ASP B 1 238 ? 41.363 50.412 76.475 1.00 57.69 238 ASP B O 1
ATOM 3758 N N . MET B 1 239 ? 41.976 49.909 74.364 1.00 58.18 239 MET B N 1
ATOM 3759 C CA . MET B 1 239 ? 42.011 48.465 74.576 1.00 58.14 239 MET B CA 1
ATOM 3760 C C . MET B 1 239 ? 43.342 47.993 75.135 1.00 58.16 239 MET B C 1
ATOM 3761 O O . MET B 1 239 ? 44.382 48.594 74.882 1.00 57.82 239 MET B O 1
ATOM 3766 N N . ASN B 1 240 ? 43.299 46.894 75.876 1.00 59.67 240 ASN B N 1
ATOM 3767 C CA . ASN B 1 240 ? 44.513 46.310 76.423 1.00 62.56 240 ASN B CA 1
ATOM 3768 C C . ASN B 1 240 ? 45.218 45.598 75.266 1.00 63.29 240 ASN B C 1
ATOM 3769 O O . ASN B 1 240 ? 44.603 45.341 74.232 1.00 64.27 240 ASN B O 1
ATOM 3774 N N . LYS B 1 241 ? 46.492 45.264 75.451 1.00 62.87 241 LYS B N 1
ATOM 3775 C CA . LYS B 1 241 ? 47.282 44.583 74.430 1.00 63.12 241 LYS B CA 1
ATOM 3776 C C . LYS B 1 241 ? 46.606 43.347 73.820 1.00 63.51 241 LYS B C 1
ATOM 3777 O O . LYS B 1 241 ? 46.717 43.104 72.617 1.00 63.48 241 LYS B O 1
ATOM 3779 N N . LYS B 1 242 ? 45.920 42.562 74.644 1.00 63.56 242 LYS B N 1
ATOM 3780 C CA . LYS B 1 242 ? 45.263 41.349 74.161 1.00 63.74 242 LYS B CA 1
ATOM 3781 C C . LYS B 1 242 ? 44.100 41.664 73.222 1.00 63.39 242 LYS B C 1
ATOM 3782 O O . LYS B 1 242 ? 44.045 41.149 72.099 1.00 63.76 242 LYS B O 1
ATOM 3788 N N . HIS B 1 243 ? 43.178 42.503 73.693 1.00 61.66 243 HIS B N 1
ATOM 3789 C CA . HIS B 1 243 ? 42.013 42.893 72.915 1.00 59.61 243 HIS B CA 1
ATOM 3790 C C . HIS B 1 243 ? 42.388 43.668 71.667 1.00 57.91 243 HIS B C 1
ATOM 3791 O O . HIS B 1 243 ? 41.751 43.518 70.627 1.00 57.33 243 HIS B O 1
ATOM 3798 N N . ALA B 1 244 ? 43.425 44.492 71.777 1.00 55.61 244 ALA B N 1
ATOM 3799 C CA . ALA B 1 244 ? 43.889 45.293 70.658 1.00 53.40 244 ALA B CA 1
ATOM 3800 C C . ALA B 1 244 ? 44.377 44.389 69.523 1.00 52.93 244 ALA B C 1
ATOM 3801 O O . ALA B 1 244 ? 44.106 44.648 68.343 1.00 50.10 244 ALA B O 1
ATOM 3803 N N . ARG B 1 245 ? 45.105 43.339 69.896 1.00 51.80 245 ARG B N 1
ATOM 3804 C CA . ARG B 1 245 ? 45.635 42.376 68.938 1.00 51.35 245 ARG B CA 1
ATOM 3805 C C . ARG B 1 245 ? 44.445 41.702 68.243 1.00 49.42 245 ARG B C 1
ATOM 3806 O O . ARG B 1 245 ? 44.435 41.523 67.025 1.00 47.70 245 ARG B O 1
ATOM 3814 N N . ASP B 1 246 ? 43.435 41.352 69.029 1.00 47.45 246 ASP B N 1
ATOM 3815 C CA . ASP B 1 246 ? 42.241 40.720 68.496 1.00 47.51 246 ASP B CA 1
ATOM 3816 C C . ASP B 1 246 ? 41.502 41.662 67.530 1.00 45.50 246 ASP B C 1
ATOM 3817 O O . ASP B 1 246 ? 41.118 41.266 66.427 1.00 42.84 246 ASP B O 1
ATOM 3822 N N . ALA B 1 247 ? 41.325 42.911 67.952 1.00 41.78 247 ALA B N 1
ATOM 3823 C CA . ALA B 1 247 ? 40.631 43.892 67.150 1.00 39.19 247 ALA B CA 1
ATOM 3824 C C . ALA B 1 247 ? 41.394 44.151 65.861 1.00 37.75 247 ALA B C 1
ATOM 3825 O O . ALA B 1 247 ? 40.789 44.286 64.798 1.00 35.39 247 ALA B O 1
ATOM 3827 N N . LEU B 1 248 ? 42.719 44.204 65.950 1.00 35.58 248 LEU B N 1
ATOM 3828 C CA . LEU B 1 248 ? 43.519 44.469 64.777 1.00 36.91 248 LEU B CA 1
ATOM 3829 C C . LEU B 1 248 ? 43.356 43.367 63.707 1.00 38.27 248 LEU B C 1
ATOM 3830 O O . LEU B 1 248 ? 43.228 43.670 62.508 1.00 39.81 248 LEU B O 1
ATOM 3835 N N . ASP B 1 249 ? 43.363 42.106 64.138 1.00 36.51 249 ASP B N 1
ATOM 3836 C CA . ASP B 1 249 ? 43.207 40.988 63.219 1.00 35.66 249 ASP B CA 1
ATOM 3837 C C . ASP B 1 249 ? 41.832 41.044 62.562 1.00 33.17 249 ASP B C 1
ATOM 3838 O O . ASP B 1 249 ? 41.697 40.775 61.368 1.00 30.40 249 ASP B O 1
ATOM 3843 N N . LEU B 1 250 ? 40.818 41.381 63.356 1.00 29.45 250 LEU B N 1
ATOM 3844 C CA . LEU B 1 250 ? 39.465 41.490 62.851 1.00 30.36 250 LEU B CA 1
ATOM 3845 C C . LEU B 1 250 ? 39.353 42.602 61.809 1.00 31.12 250 LEU B C 1
ATOM 3846 O O . LEU B 1 250 ? 38.655 42.439 60.792 1.00 32.44 250 LEU B O 1
ATOM 3851 N N . TYR B 1 251 ? 40.046 43.718 62.053 1.00 30.65 251 TYR B N 1
ATOM 3852 C CA . TYR B 1 251 ? 40.030 44.860 61.144 1.00 30.46 251 TYR B CA 1
ATOM 3853 C C . TYR B 1 251 ? 40.686 44.471 59.821 1.00 30.51 251 TYR B C 1
ATOM 3854 O O . TYR B 1 251 ? 40.227 44.841 58.753 1.00 31.00 251 TYR B O 1
ATOM 3863 N N . LYS B 1 252 ? 41.792 43.761 59.899 1.00 30.55 252 LYS B N 1
ATOM 3864 C CA . LYS B 1 252 ? 42.448 43.314 58.683 1.00 32.38 252 LYS B CA 1
ATOM 3865 C C . LYS B 1 252 ? 41.534 42.338 57.911 1.00 30.68 252 LYS B C 1
ATOM 3866 O O . LYS B 1 252 ? 41.482 42.379 56.687 1.00 30.26 252 LYS B O 1
ATOM 3872 N N . LYS B 1 253 ? 40.815 41.491 58.637 1.00 29.48 253 LYS B N 1
ATOM 3873 C CA . LYS B 1 253 ? 39.900 40.540 58.013 1.00 30.25 253 LYS B CA 1
ATOM 3874 C C . LYS B 1 253 ? 38.781 41.327 57.292 1.00 29.92 253 LYS B C 1
ATOM 3875 O O . LYS B 1 253 ? 38.389 40.990 56.160 1.00 26.14 253 LYS B O 1
ATOM 3881 N N . PHE B 1 254 ? 38.296 42.381 57.952 1.00 28.35 254 PHE B N 1
ATOM 3882 C CA . PHE B 1 254 ? 37.214 43.224 57.417 1.00 28.02 254 PHE B CA 1
ATOM 3883 C C . PHE B 1 254 ? 37.624 43.830 56.077 1.00 27.98 254 PHE B C 1
ATOM 3884 O O . PHE B 1 254 ? 36.848 43.815 55.132 1.00 29.58 254 PHE B O 1
ATOM 3892 N N . LEU B 1 255 ? 38.853 44.331 55.994 1.00 28.46 255 LEU B N 1
ATOM 3893 C CA . LEU B 1 255 ? 39.378 44.918 54.772 1.00 30.50 255 LEU B CA 1
ATOM 3894 C C . LEU B 1 255 ? 39.401 43.952 53.572 1.00 31.60 255 LEU B C 1
ATOM 3895 O O . LEU B 1 255 ? 39.055 44.335 52.445 1.00 30.67 255 LEU B O 1
ATOM 3900 N N . VAL B 1 256 ? 39.833 42.714 53.811 1.00 30.68 256 VAL B N 1
ATOM 3901 C CA . VAL B 1 256 ? 39.850 41.695 52.754 1.00 27.59 256 VAL B CA 1
ATOM 3902 C C . VAL B 1 256 ? 38.393 41.477 52.340 1.00 27.77 256 VAL B C 1
ATOM 3903 O O . VAL B 1 256 ? 38.078 41.387 51.162 1.00 29.31 256 VAL B O 1
ATOM 3907 N N . ARG B 1 257 ? 37.490 41.417 53.310 1.00 27.12 257 ARG B N 1
ATOM 3908 C CA . ARG B 1 257 ? 36.098 41.197 52.981 1.00 27.71 257 ARG B CA 1
ATOM 3909 C C . ARG B 1 257 ? 35.406 42.338 52.233 1.00 30.79 257 ARG B C 1
ATOM 3910 O O . ARG B 1 257 ? 34.498 42.096 51.420 1.00 29.09 257 ARG B O 1
ATOM 3918 N N . MET B 1 258 ? 35.829 43.574 52.470 1.00 29.69 258 MET B N 1
ATOM 3919 C CA . MET B 1 258 ? 35.234 44.668 51.711 1.00 31.75 258 MET B CA 1
ATOM 3920 C C . MET B 1 258 ? 35.613 44.569 50.222 1.00 29.97 258 MET B C 1
ATOM 3921 O O . MET B 1 258 ? 34.795 44.897 49.344 1.00 29.38 258 MET B O 1
ATOM 3926 N N . ASP B 1 259 ? 36.835 44.137 49.911 1.00 29.75 259 ASP B N 1
ATOM 3927 C CA . ASP B 1 259 ? 37.165 43.939 48.494 1.00 33.11 259 ASP B CA 1
ATOM 3928 C C . ASP B 1 259 ? 36.267 42.821 47.901 1.00 32.15 259 ASP B C 1
ATOM 3929 O O . ASP B 1 259 ? 35.775 42.948 46.764 1.00 31.01 259 ASP B O 1
ATOM 3934 N N . ARG B 1 260 ? 36.065 41.739 48.667 1.00 27.42 260 ARG B N 1
ATOM 3935 C CA . ARG B 1 260 ? 35.228 40.621 48.192 1.00 27.53 260 ARG B CA 1
ATOM 3936 C C . ARG B 1 260 ? 33.773 41.070 48.001 1.00 26.89 260 ARG B C 1
ATOM 3937 O O . ARG B 1 260 ? 33.116 40.645 47.066 1.00 26.52 260 ARG B O 1
ATOM 3945 N N . VAL B 1 261 ? 33.290 41.919 48.903 1.00 26.28 261 VAL B N 1
ATOM 3946 C CA . VAL B 1 261 ? 31.960 42.469 48.791 1.00 27.14 261 VAL B CA 1
ATOM 3947 C C . VAL B 1 261 ? 31.916 43.338 47.512 1.00 28.15 261 VAL B C 1
ATOM 3948 O O . VAL B 1 261 ? 30.917 43.356 46.806 1.00 28.14 261 VAL B O 1
ATOM 3952 N N . GLY B 1 262 ? 33.011 44.036 47.227 1.00 27.57 262 GLY B N 1
ATOM 3953 C CA . GLY B 1 262 ? 33.081 44.876 46.053 1.00 28.92 262 GLY B CA 1
ATOM 3954 C C . GLY B 1 262 ? 32.895 44.042 44.797 1.00 31.53 262 GLY B C 1
ATOM 3955 O O . GLY B 1 262 ? 32.141 44.445 43.909 1.00 31.19 262 GLY B O 1
ATOM 3956 N N . GLU B 1 263 ? 33.570 42.886 44.730 1.00 29.72 263 GLU B N 1
ATOM 3957 C CA . GLU B 1 263 ? 33.453 41.964 43.610 1.00 29.91 263 GLU B CA 1
ATOM 3958 C C . GLU B 1 263 ? 32.019 41.425 43.508 1.00 27.77 263 GLU B C 1
ATOM 3959 O O . GLU B 1 263 ? 31.472 41.330 42.424 1.00 28.44 263 GLU B O 1
ATOM 3965 N N . PHE B 1 264 ? 31.431 41.040 44.630 1.00 25.99 264 PHE B N 1
ATOM 3966 C CA . PHE B 1 264 ? 30.050 40.525 44.640 1.00 26.89 264 PHE B CA 1
ATOM 3967 C C . PHE B 1 264 ? 29.128 41.629 44.047 1.00 29.05 264 PHE B C 1
ATOM 3968 O O . PHE B 1 264 ? 28.275 41.350 43.222 1.00 26.79 264 PHE B O 1
ATOM 3976 N N . LEU B 1 265 ? 29.329 42.866 44.503 1.00 27.19 265 LEU B N 1
ATOM 3977 C CA . LEU B 1 265 ? 28.552 44.025 44.073 1.00 30.26 265 LEU B CA 1
ATOM 3978 C C . LEU B 1 265 ? 28.686 44.317 42.586 1.00 30.53 265 LEU B C 1
ATOM 3979 O O . LEU B 1 265 ? 27.716 44.729 41.959 1.00 28.49 265 LEU B O 1
ATOM 3984 N N . LYS B 1 266 ? 29.878 44.101 42.035 1.00 30.79 266 LYS B N 1
ATOM 3985 C CA . LYS B 1 266 ? 30.109 44.301 40.612 1.00 32.87 266 LYS B CA 1
ATOM 3986 C C . LYS B 1 266 ? 29.233 43.305 39.861 1.00 33.95 266 LYS B C 1
ATOM 3987 O O . LYS B 1 266 ? 28.570 43.653 38.875 1.00 32.52 266 LYS B O 1
ATOM 3993 N N . VAL B 1 267 ? 29.240 42.055 40.305 1.00 31.20 267 VAL B N 1
ATOM 3994 C CA . VAL B 1 267 ? 28.405 41.074 39.629 1.00 32.12 267 VAL B CA 1
ATOM 3995 C C . VAL B 1 267 ? 26.924 41.474 39.746 1.00 31.51 267 VAL B C 1
ATOM 3996 O O . VAL B 1 267 ? 26.161 41.349 38.789 1.00 32.13 267 VAL B O 1
ATOM 4000 N N . ALA B 1 268 ? 26.533 41.973 40.913 1.00 31.56 268 ALA B N 1
ATOM 4001 C CA . ALA B 1 268 ? 25.152 42.368 41.145 1.00 34.00 268 ALA B CA 1
ATOM 4002 C C . ALA B 1 268 ? 24.746 43.439 40.126 1.00 36.17 268 ALA B C 1
ATOM 4003 O O . ALA B 1 268 ? 23.701 43.337 39.491 1.00 36.65 268 ALA B O 1
ATOM 4005 N N . GLU B 1 269 ? 25.578 44.458 39.981 1.00 37.51 269 GLU B N 1
ATOM 4006 C CA . GLU B 1 269 ? 25.310 45.532 39.045 1.00 40.84 269 GLU B CA 1
ATOM 4007 C C . GLU B 1 269 ? 25.191 44.978 37.617 1.00 40.87 269 GLU B C 1
ATOM 4008 O O . GLU B 1 269 ? 24.314 45.382 36.851 1.00 39.76 269 GLU B O 1
ATOM 4014 N N . ASN B 1 270 ? 26.088 44.062 37.271 1.00 40.86 270 ASN B N 1
ATOM 4015 C CA . ASN B 1 270 ? 26.095 43.440 35.964 1.00 41.87 270 ASN B CA 1
ATOM 4016 C C . ASN B 1 270 ? 24.813 42.721 35.622 1.00 42.11 270 ASN B C 1
ATOM 4017 O O . ASN B 1 270 ? 24.334 42.850 34.502 1.00 45.11 270 ASN B O 1
ATOM 4022 N N . VAL B 1 271 ? 24.251 41.961 36.554 1.00 40.35 271 VAL B N 1
ATOM 4023 C CA . VAL B 1 271 ? 23.022 41.256 36.243 1.00 40.57 271 VAL B CA 1
ATOM 4024 C C . VAL B 1 271 ? 21.813 42.144 36.273 1.00 40.50 271 VAL B C 1
ATOM 4025 O O . VAL B 1 271 ? 20.696 41.670 36.158 1.00 42.22 271 VAL B O 1
ATOM 4029 N N . GLY B 1 272 ? 22.014 43.434 36.457 1.00 42.66 272 GLY B N 1
ATOM 4030 C CA . GLY B 1 272 ? 20.868 44.324 36.434 1.00 47.21 272 GLY B CA 1
ATOM 4031 C C . GLY B 1 272 ? 20.245 44.806 37.731 1.00 50.59 272 GLY B C 1
ATOM 4032 O O . GLY B 1 272 ? 19.192 45.454 37.694 1.00 50.33 272 GLY B O 1
ATOM 4033 N N . ILE B 1 273 ? 20.846 44.502 38.878 1.00 51.42 273 ILE B N 1
ATOM 4034 C CA . ILE B 1 273 ? 20.270 45.004 40.114 1.00 53.73 273 ILE B CA 1
ATOM 4035 C C . ILE B 1 273 ? 20.477 46.501 40.036 1.00 55.26 273 ILE B C 1
ATOM 4036 O O . ILE B 1 273 ? 21.529 46.961 39.601 1.00 55.29 273 ILE B O 1
ATOM 4041 N N . ASP B 1 274 ? 19.451 47.255 40.420 1.00 58.66 274 ASP B N 1
ATOM 4042 C CA . ASP B 1 274 ? 19.494 48.715 40.373 1.00 60.21 274 ASP B CA 1
ATOM 4043 C C . ASP B 1 274 ? 20.737 49.244 41.073 1.00 60.27 274 ASP B C 1
ATOM 4044 O O . ASP B 1 274 ? 21.059 48.837 42.191 1.00 59.13 274 ASP B O 1
ATOM 4049 N N . LYS B 1 275 ? 21.429 50.158 40.406 1.00 60.23 275 LYS B N 1
ATOM 4050 C CA . LYS B 1 275 ? 22.646 50.731 40.951 1.00 60.78 275 LYS B CA 1
ATOM 4051 C C . LYS B 1 275 ? 22.339 51.608 42.140 1.00 60.04 275 LYS B C 1
ATOM 4052 O O . LYS B 1 275 ? 23.196 51.835 42.996 1.00 59.46 275 LYS B O 1
ATOM 4058 N N . GLY B 1 276 ? 21.104 52.097 42.189 1.00 59.72 276 GLY B N 1
ATOM 4059 C CA . GLY B 1 276 ? 20.691 52.948 43.287 1.00 58.80 276 GLY B CA 1
ATOM 4060 C C . GLY B 1 276 ? 20.573 52.130 44.557 1.00 58.48 276 GLY B C 1
ATOM 4061 O O . GLY B 1 276 ? 20.583 52.667 45.664 1.00 58.01 276 GLY B O 1
ATOM 4062 N N . ASP B 1 277 ? 20.462 50.818 44.397 1.00 58.14 277 ASP B N 1
ATOM 4063 C CA . ASP B 1 277 ? 20.345 49.932 45.546 1.00 57.64 277 ASP B CA 1
ATOM 4064 C C . ASP B 1 277 ? 21.700 49.353 45.943 1.00 56.42 277 ASP B C 1
ATOM 4065 O O . ASP B 1 277 ? 21.779 48.552 46.868 1.00 55.82 277 ASP B O 1
ATOM 4070 N N . ILE B 1 278 ? 22.758 49.755 45.244 1.00 54.66 278 ILE B N 1
ATOM 4071 C CA . ILE B 1 278 ? 24.093 49.241 45.534 1.00 54.53 278 ILE B CA 1
ATOM 4072 C C . ILE B 1 278 ? 24.954 50.229 46.316 1.00 56.00 278 ILE B C 1
ATOM 4073 O O . ILE B 1 278 ? 25.180 51.366 45.882 1.00 54.21 278 ILE B O 1
ATOM 4078 N N . PRO B 1 279 ? 25.454 49.791 47.488 1.00 57.81 279 PRO B N 1
ATOM 4079 C CA . PRO B 1 279 ? 26.296 50.561 48.410 1.00 59.02 279 PRO B CA 1
ATOM 4080 C C . PRO B 1 279 ? 27.526 51.137 47.743 1.00 60.22 279 PRO B C 1
ATOM 4081 O O . PRO B 1 279 ? 28.097 50.537 46.837 1.00 59.06 279 PRO B O 1
ATOM 4085 N N . ASP B 1 280 ? 27.937 52.307 48.201 1.00 63.44 280 ASP B N 1
ATOM 4086 C CA . ASP B 1 280 ? 29.121 52.949 47.651 1.00 66.18 280 ASP B CA 1
ATOM 4087 C C . ASP B 1 280 ? 30.238 52.559 48.595 1.00 66.01 280 ASP B C 1
ATOM 4088 O O . ASP B 1 280 ? 30.136 52.805 49.796 1.00 66.97 280 ASP B O 1
ATOM 4093 N N . LEU B 1 281 ? 31.286 51.939 48.064 1.00 65.22 281 LEU B N 1
ATOM 4094 C CA . LEU B 1 281 ? 32.415 51.530 48.888 1.00 65.49 281 LEU B CA 1
ATOM 4095 C C . LEU B 1 281 ? 33.640 52.390 48.618 1.00 66.05 281 LEU B C 1
ATOM 4096 O O . LEU B 1 281 ? 33.961 52.679 47.463 1.00 66.67 281 LEU B O 1
ATOM 4101 N N . THR B 1 282 ? 34.324 52.793 49.683 1.00 65.74 282 THR B N 1
ATOM 4102 C CA . THR B 1 282 ? 35.527 53.606 49.542 1.00 66.34 282 THR B CA 1
ATOM 4103 C C . THR B 1 282 ? 36.738 52.759 49.933 1.00 65.40 282 THR B C 1
ATOM 4104 O O . THR B 1 282 ? 36.642 51.913 50.819 1.00 65.30 282 THR B O 1
ATOM 4108 N N . LYS B 1 283 ? 37.868 52.978 49.267 1.00 64.28 283 LYS B N 1
ATOM 4109 C CA . LYS B 1 283 ? 39.087 52.237 49.570 1.00 63.56 283 LYS B CA 1
ATOM 4110 C C . LYS B 1 283 ? 39.522 52.577 50.995 1.00 62.84 283 LYS B C 1
ATOM 4111 O O . LYS B 1 283 ? 39.305 53.692 51.470 1.00 62.41 283 LYS B O 1
ATOM 4113 N N . ALA B 1 284 ? 40.137 51.616 51.672 1.00 61.59 284 ALA B N 1
ATOM 4114 C CA . ALA B 1 284 ? 40.585 51.826 53.044 1.00 60.65 284 ALA B CA 1
ATOM 4115 C C . ALA B 1 284 ? 41.754 52.803 53.109 1.00 59.53 284 ALA B C 1
ATOM 4116 O O . ALA B 1 284 ? 42.552 52.898 52.177 1.00 59.35 284 ALA B O 1
ATOM 4118 N N . PRO B 1 285 ? 41.858 53.553 54.215 1.00 58.09 285 PRO B N 1
ATOM 4119 C CA . PRO B 1 285 ? 42.931 54.530 54.417 1.00 57.22 285 PRO B CA 1
ATOM 4120 C C . PRO B 1 285 ? 44.159 53.778 54.909 1.00 56.15 285 PRO B C 1
ATOM 4121 O O . PRO B 1 285 ? 44.127 53.141 55.959 1.00 55.65 285 PRO B O 1
ATOM 4125 N N . SER B 1 286 ? 45.230 53.852 54.137 1.00 55.02 286 SER B N 1
ATOM 4126 C CA . SER B 1 286 ? 46.470 53.179 54.463 1.00 54.60 286 SER B CA 1
ATOM 4127 C C . SER B 1 286 ? 47.069 53.698 55.770 1.00 53.91 286 SER B C 1
ATOM 4128 O O . SER B 1 286 ? 47.551 52.914 56.594 1.00 52.66 286 SER B O 1
ATOM 4131 N N . SER B 1 287 ? 47.027 55.019 55.946 1.00 51.87 287 SER B N 1
ATOM 4132 C CA . SER B 1 287 ? 47.565 55.681 57.135 1.00 51.10 287 SER B CA 1
ATOM 4133 C C . SER B 1 287 ? 46.926 55.135 58.395 1.00 49.55 287 SER B C 1
ATOM 4134 O O . SER B 1 287 ? 47.596 54.913 59.399 1.00 49.12 287 SER B O 1
ATOM 4137 N N . LEU B 1 288 ? 45.616 54.929 58.341 1.00 48.50 288 LEU B N 1
ATOM 4138 C CA . LEU B 1 288 ? 44.893 54.419 59.494 1.00 47.63 288 LEU B CA 1
ATOM 4139 C C . LEU B 1 288 ? 45.470 53.092 59.974 1.00 47.08 288 LEU B C 1
ATOM 4140 O O . LEU B 1 288 ? 45.701 52.914 61.178 1.00 46.28 288 LEU B O 1
ATOM 4145 N N . LEU B 1 289 ? 45.707 52.161 59.048 1.00 45.72 289 LEU B N 1
ATOM 4146 C CA . LEU B 1 289 ? 46.264 50.856 59.421 1.00 45.58 289 LEU B CA 1
ATOM 4147 C C . LEU B 1 289 ? 47.627 51.036 60.073 1.00 45.33 289 LEU B C 1
ATOM 4148 O O . LEU B 1 289 ? 47.969 50.340 61.029 1.00 43.46 289 LEU B O 1
ATOM 4153 N N . ASP B 1 290 ? 48.409 51.968 59.545 1.00 47.63 290 ASP B N 1
ATOM 4154 C CA . ASP B 1 290 ? 49.724 52.237 60.122 1.00 51.18 290 ASP B CA 1
ATOM 4155 C C . ASP B 1 290 ? 49.574 52.690 61.580 1.00 50.13 290 ASP B C 1
ATOM 4156 O O . ASP B 1 290 ? 50.294 52.214 62.466 1.00 49.86 290 ASP B O 1
ATOM 4161 N N . ALA B 1 291 ? 48.632 53.598 61.828 1.00 48.86 291 ALA B N 1
ATOM 4162 C CA . ALA B 1 291 ? 48.414 54.076 63.192 1.00 49.06 291 ALA B CA 1
ATOM 4163 C C . ALA B 1 291 ? 48.065 52.918 64.115 1.00 48.44 291 ALA B C 1
ATOM 4164 O O . ALA B 1 291 ? 48.647 52.795 65.191 1.00 48.79 291 ALA B O 1
ATOM 4166 N N . LEU B 1 292 ? 47.131 52.067 63.685 1.00 46.76 292 LEU B N 1
ATOM 4167 C CA . LEU B 1 292 ? 46.706 50.920 64.483 1.00 45.79 292 LEU B CA 1
ATOM 4168 C C . LEU B 1 292 ? 47.895 49.997 64.761 1.00 46.22 292 LEU B C 1
ATOM 4169 O O . LEU B 1 292 ? 48.033 49.460 65.858 1.00 45.80 292 LEU B O 1
ATOM 4174 N N . GLU B 1 293 ? 48.747 49.817 63.760 1.00 46.77 293 GLU B N 1
ATOM 4175 C CA . GLU B 1 293 ? 49.931 48.985 63.899 1.00 49.18 293 GLU B CA 1
ATOM 4176 C C . GLU B 1 293 ? 50.870 49.592 64.952 1.00 49.84 293 GLU B C 1
ATOM 4177 O O . GLU B 1 293 ? 51.258 48.918 65.911 1.00 47.47 293 GLU B O 1
ATOM 4183 N N . GLN B 1 294 ? 51.219 50.867 64.764 1.00 51.42 294 GLN B N 1
ATOM 4184 C CA . GLN B 1 294 ? 52.120 51.571 65.683 1.00 54.02 294 GLN B CA 1
ATOM 4185 C C . GLN B 1 294 ? 51.610 51.542 67.126 1.00 52.99 294 GLN B C 1
ATOM 4186 O O . GLN B 1 294 ? 52.362 51.263 68.048 1.00 52.05 294 GLN B O 1
ATOM 4192 N N . HIS B 1 295 ? 50.326 51.830 67.317 1.00 52.51 295 HIS B N 1
ATOM 4193 C CA . HIS B 1 295 ? 49.754 51.811 68.650 1.00 51.32 295 HIS B CA 1
ATOM 4194 C C . HIS B 1 295 ? 49.933 50.470 69.319 1.00 51.72 295 HIS B C 1
ATOM 4195 O O . HIS B 1 295 ? 50.256 50.403 70.498 1.00 51.45 295 HIS B O 1
ATOM 4202 N N . LEU B 1 296 ? 49.674 49.395 68.583 1.00 52.46 296 LEU B N 1
ATOM 4203 C CA . LEU B 1 296 ? 49.809 48.062 69.158 1.00 53.33 296 LEU B CA 1
ATOM 4204 C C . LEU B 1 296 ? 51.271 47.748 69.413 1.00 53.81 296 LEU B C 1
ATOM 4205 O O . LEU B 1 296 ? 51.600 47.001 70.332 1.00 54.34 296 LEU B O 1
ATOM 4210 N N . ALA B 1 297 ? 52.145 48.292 68.579 1.00 54.85 297 ALA B N 1
ATOM 4211 C CA . ALA B 1 297 ? 53.564 48.060 68.765 1.00 58.12 297 ALA B CA 1
ATOM 4212 C C . ALA B 1 297 ? 53.889 48.659 70.134 1.00 60.36 297 ALA B C 1
ATOM 4213 O O . ALA B 1 297 ? 54.493 48.010 70.985 1.00 61.50 297 ALA B O 1
ATOM 4215 N N . THR B 1 298 ? 53.444 49.892 70.351 1.00 62.10 298 THR B N 1
ATOM 4216 C CA . THR B 1 298 ? 53.668 50.578 71.616 1.00 63.40 298 THR B CA 1
ATOM 4217 C C . THR B 1 298 ? 53.219 49.788 72.838 1.00 63.66 298 THR B C 1
ATOM 4218 O O . THR B 1 298 ? 53.940 49.742 73.830 1.00 63.98 298 THR B O 1
ATOM 4222 N N . LEU B 1 299 ? 52.034 49.183 72.788 1.00 63.71 299 LEU B N 1
ATOM 4223 C CA . LEU B 1 299 ? 51.554 48.398 73.929 1.00 64.19 299 LEU B CA 1
ATOM 4224 C C . LEU B 1 299 ? 52.456 47.187 74.143 1.00 64.21 299 LEU B C 1
ATOM 4225 O O . LEU B 1 299 ? 52.221 46.474 75.140 1.00 64.59 299 LEU B O 1
#

Secondary structure (DSSP, 8-state):
-HHHHHHHHHS-SSSSPPPHHHHHHHHHHHH-TTS-HHHHHHHHHHHHT-SSHHHHHHHHHHHHHHHHHS-HHHHHHHHHTT-----TT--------SS---TTHHHHHHHHHHHHHHHHHHHHHHHHHHSS-GGG----TTT--HHHHHHHHHHHHHHHHHHHTT---GGG--SHHHHHHHHHHHHHHHHHHHHHHHHHHHHHHHHTT--SHHHHHHHHHHHHHHHHHHHHHHHHHHHHHTT--GGGS----PPPHHHHHHHHHHHHT-/--HHHHHHHHT-SSSSPPPHHHHHHHHHHHT-TTS-HHHHHHHHHHHTT-S-HHHHHHHHHHHHHHHHHS-HHHHHHHHHTT-----TT-----------TTHHHHHHHHHHHHHHHHHHHHHHHHHHSS-TTT-----TTT--HHHHHHHHHHHHHHHHHHHTT---GGG--SHHHHHHHHHHHHHHHHHHHHHHHHHHHHHHHHTTS-HHHHHHHHHHHHHHHHHHHHHHHHHHHHHHTT--GGGSPP--PPPHHHHHHHHHHHHH-

CATH classification: 1.25.40.90 (+1 more: 1.20.58.150)

Nearest PDB structures (foldseek):
  1hx8-assembly2_B  TM=1.004E+00  e=9.356E-40  Drosophila melanogaster
  1hx8-assembly1_A  TM=9.942E-01  e=5.023E-37  Drosophila melanogaster
  1hf8-assembly1_A  TM=9.532E-01  e=6.308E-26  Rattus norvegicus
  3zyl-assembly1_B  TM=9.655E-01  e=9.812E-24  Rattus norvegicus
  3zyl-assembly1_A  TM=9.660E-01  e=1.126E-23  Rattus norvegicus